Protein AF-0000000085934038 (afdb_homodimer)

Structure (mmCIF, N/CA/C/O backbone):
data_AF-0000000085934038-model_v1
#
loop_
_entity.id
_entity.type
_entity.pdbx_description
1 polymer 'mitogen-activated protein kinase kinase'
#
loop_
_atom_site.group_PDB
_atom_site.id
_atom_site.type_symbol
_atom_site.label_atom_id
_atom_site.label_alt_id
_atom_site.label_comp_id
_atom_site.label_asym_id
_atom_site.label_entity_id
_atom_site.label_seq_id
_atom_site.pdbx_PDB_ins_code
_atom_site.Cartn_x
_atom_site.Cartn_y
_atom_site.Cartn_z
_atom_site.occupancy
_atom_site.B_iso_or_equiv
_atom_site.auth_seq_id
_atom_site.auth_comp_id
_atom_site.auth_asym_id
_atom_site.auth_atom_id
_atom_site.pdbx_PDB_model_num
ATOM 1 N N . MET A 1 1 ? -55.875 55.656 26.062 1 22.88 1 MET A N 1
ATOM 2 C CA . MET A 1 1 ? -54.875 55.375 25.047 1 22.88 1 MET A CA 1
ATOM 3 C C . MET A 1 1 ? -54.469 53.906 25.078 1 22.88 1 MET A C 1
ATOM 5 O O . MET A 1 1 ? -53.969 53.406 26.078 1 22.88 1 MET A O 1
ATOM 9 N N . ALA A 1 2 ? -55.344 53.031 24.391 1 29.16 2 ALA A N 1
ATOM 10 C CA . ALA A 1 2 ? -55.594 51.594 24.422 1 29.16 2 ALA A CA 1
ATOM 11 C C . ALA A 1 2 ? -54.344 50.812 24.016 1 29.16 2 ALA A C 1
ATOM 13 O O . ALA A 1 2 ? -53.844 50.969 22.875 1 29.16 2 ALA A O 1
ATOM 14 N N . ASN A 1 3 ? -53.344 50.688 24.953 1 23.33 3 ASN A N 1
ATOM 15 C CA . ASN A 1 3 ? -51.969 50.188 24.828 1 23.33 3 ASN A CA 1
ATOM 16 C C . ASN A 1 3 ? -51.969 48.781 24.219 1 23.33 3 ASN A C 1
ATOM 18 O O . ASN A 1 3 ? -52.562 47.844 24.781 1 23.33 3 ASN A O 1
ATOM 22 N N . GLY A 1 4 ? -52.094 48.656 22.922 1 28.06 4 GLY A N 1
ATOM 23 C CA . GLY A 1 4 ? -52.281 47.531 22.031 1 28.06 4 GLY A CA 1
ATOM 24 C C . GLY A 1 4 ? -51.188 46.469 22.203 1 28.06 4 GLY A C 1
ATOM 25 O O . GLY A 1 4 ? -50.062 46.688 21.766 1 28.06 4 GLY A O 1
ATOM 26 N N . GLN A 1 5 ? -51.125 45.781 23.328 1 27.92 5 GLN A N 1
ATOM 27 C CA . GLN A 1 5 ? -50.125 44.812 23.688 1 27.92 5 GLN A CA 1
ATOM 28 C C . GLN A 1 5 ? -50.062 43.656 22.656 1 27.92 5 GLN A C 1
ATOM 30 O O . GLN A 1 5 ? -51.094 43 22.422 1 27.92 5 GLN A O 1
ATOM 35 N N . ILE A 1 6 ? -49.312 43.875 21.625 1 33.56 6 ILE A N 1
ATOM 36 C CA . ILE A 1 6 ? -49.25 42.906 20.531 1 33.56 6 ILE A CA 1
ATOM 37 C C . ILE A 1 6 ? -48.969 41.531 21.078 1 33.56 6 ILE A C 1
ATOM 39 O O . ILE A 1 6 ? -48.031 41.344 21.875 1 33.56 6 ILE A O 1
ATOM 43 N N . PRO A 1 7 ? -49.875 40.656 21.031 1 28.33 7 PRO A N 1
ATOM 44 C CA . PRO A 1 7 ? -49.781 39.312 21.625 1 28.33 7 PRO A CA 1
ATOM 45 C C . PRO A 1 7 ? -48.594 38.531 21.094 1 28.33 7 PRO A C 1
ATOM 47 O O . PRO A 1 7 ? -48.312 38.562 19.891 1 28.33 7 PRO A O 1
ATOM 50 N N . ARG A 1 8 ? -47.531 38.406 21.844 1 26.91 8 ARG A N 1
ATOM 51 C CA . ARG A 1 8 ? -46.312 37.688 21.484 1 26.91 8 ARG A CA 1
ATOM 52 C C . ARG A 1 8 ? -46.625 36.25 21.078 1 26.91 8 ARG A C 1
ATOM 54 O O . ARG A 1 8 ? -47.25 35.5 21.844 1 26.91 8 ARG A O 1
ATOM 61 N N . ARG A 1 9 ? -46.844 35.969 19.844 1 29.25 9 ARG A N 1
ATOM 62 C CA . ARG A 1 9 ? -47.156 34.625 19.359 1 29.25 9 ARG A CA 1
ATOM 63 C C . ARG A 1 9 ? -46.219 33.594 19.969 1 29.25 9 ARG A C 1
ATOM 65 O O . ARG A 1 9 ? -45 33.844 20.078 1 29.25 9 ARG A O 1
ATOM 72 N N . PRO A 1 10 ? -46.75 32.719 20.734 1 27.38 10 PRO A N 1
ATOM 73 C CA . PRO A 1 10 ? -45.938 31.703 21.406 1 27.38 10 PRO A CA 1
ATOM 74 C C . PRO A 1 10 ? -44.969 30.984 20.469 1 27.38 10 PRO A C 1
ATOM 76 O O . PRO A 1 10 ? -45.25 30.828 19.281 1 27.38 10 PRO A O 1
ATOM 79 N N . LEU A 1 11 ? -43.656 31.109 20.672 1 27.09 11 LEU A N 1
ATOM 80 C CA . LEU A 1 11 ? -42.625 30.5 19.828 1 27.09 11 LEU A CA 1
ATOM 81 C C . LEU A 1 11 ? -42.938 29.016 19.609 1 27.09 11 LEU A C 1
ATOM 83 O O . LEU A 1 11 ? -43.312 28.312 20.547 1 27.09 11 LEU A O 1
ATOM 87 N N . PRO A 1 12 ? -43.312 28.641 18.453 1 25.98 12 PRO A N 1
ATOM 88 C CA . PRO A 1 12 ? -43.625 27.234 18.266 1 25.98 12 PRO A CA 1
ATOM 89 C C . PRO A 1 12 ? -42.625 26.297 18.922 1 25.98 12 PRO A C 1
ATOM 91 O O . PRO A 1 12 ? -41.469 26.672 19.125 1 25.98 12 PRO A O 1
ATOM 94 N N . GLU A 1 13 ? -43.094 25.406 19.719 1 26.03 13 GLU A N 1
ATOM 95 C CA . GLU A 1 13 ? -42.375 24.328 20.422 1 26.03 13 GLU A CA 1
ATOM 96 C C . GLU A 1 13 ? -41.344 23.688 19.516 1 26.03 13 GLU A C 1
ATOM 98 O O . GLU A 1 13 ? -41.594 23.453 18.328 1 26.03 13 GLU A O 1
ATOM 103 N N . LEU A 1 14 ? -40.125 23.875 19.797 1 24.47 14 LEU A N 1
ATOM 104 C CA . LEU A 1 14 ? -38.969 23.359 19.047 1 24.47 14 LEU A CA 1
ATOM 105 C C . LEU A 1 14 ? -39.156 21.891 18.719 1 24.47 14 LEU A C 1
ATOM 107 O O . LEU A 1 14 ? -39.594 21.109 19.578 1 24.47 14 LEU A O 1
ATOM 111 N N . PRO A 1 15 ? -39.375 21.562 17.469 1 24.78 15 PRO A N 1
ATOM 112 C CA . PRO A 1 15 ? -39.625 20.141 17.203 1 24.78 15 PRO A CA 1
ATOM 113 C C . PRO A 1 15 ? -38.656 19.219 17.953 1 24.78 15 PRO A C 1
ATOM 115 O O . PRO A 1 15 ? -37.594 19.641 18.359 1 24.78 15 PRO A O 1
ATOM 118 N N . THR A 1 16 ? -39.125 18.094 18.422 1 24.53 16 THR A N 1
ATOM 119 C CA . THR A 1 16 ? -38.562 16.938 19.125 1 24.53 16 THR A CA 1
ATOM 120 C C . THR A 1 16 ? -37.188 16.562 18.547 1 24.53 16 THR A C 1
ATOM 122 O O . THR A 1 16 ? -36.969 16.719 17.344 1 24.53 16 THR A O 1
ATOM 125 N N . PRO A 1 17 ? -36.25 16.312 19.422 1 24.62 17 PRO A N 1
ATOM 126 C CA . PRO A 1 17 ? -34.875 15.969 19.141 1 24.62 17 PRO A CA 1
ATOM 127 C C . PRO A 1 17 ? -34.719 14.906 18.047 1 24.62 17 PRO A C 1
ATOM 129 O O . PRO A 1 17 ? -35.562 14 17.953 1 24.62 17 PRO A O 1
ATOM 132 N N . ILE A 1 18 ? -34.281 15.289 16.969 1 26.56 18 ILE A N 1
ATOM 133 C CA . ILE A 1 18 ? -34.125 14.344 15.867 1 26.56 18 ILE A CA 1
ATOM 134 C C . ILE A 1 18 ? -33.594 13.016 16.391 1 26.56 18 ILE A C 1
ATOM 136 O O . ILE A 1 18 ? -32.594 12.992 17.141 1 26.56 18 ILE A O 1
ATOM 140 N N . SER A 1 19 ? -34.25 11.961 16.484 1 24.14 19 SER A N 1
ATOM 141 C CA . SER A 1 19 ? -34 10.555 16.812 1 24.14 19 SER A CA 1
ATOM 142 C C . SER A 1 19 ? -32.625 10.117 16.328 1 24.14 19 SER A C 1
ATOM 144 O O . SER A 1 19 ? -32.125 10.625 15.32 1 24.14 19 SER A O 1
ATOM 146 N N . SER A 1 20 ? -31.812 9.562 17.172 1 24.95 20 SER A N 1
ATOM 147 C CA . SER A 1 20 ? -30.547 8.844 17.109 1 24.95 20 SER A CA 1
ATOM 148 C C . SER A 1 20 ? -30.422 8.078 15.789 1 24.95 20 SER A C 1
ATOM 150 O O . SER A 1 20 ? -31.156 7.109 15.555 1 24.95 20 SER A O 1
ATOM 152 N N . VAL A 1 21 ? -30.391 8.664 14.742 1 28.7 21 VAL A N 1
ATOM 153 C CA . VAL A 1 21 ? -30.234 7.836 13.547 1 28.7 21 VAL A CA 1
ATOM 154 C C . VAL A 1 21 ? -29.297 6.668 13.844 1 28.7 21 VAL A C 1
ATOM 156 O O . VAL A 1 21 ? -28.203 6.863 14.375 1 28.7 21 VAL A O 1
ATOM 159 N N . SER A 1 22 ? -29.688 5.43 14.023 1 28.19 22 SER A N 1
ATOM 160 C CA . SER A 1 22 ? -29.109 4.102 14.172 1 28.19 22 SER A CA 1
ATOM 161 C C . SER A 1 22 ? -27.812 3.977 13.383 1 28.19 22 SER A C 1
ATOM 163 O O . SER A 1 22 ? -27.703 4.461 12.258 1 28.19 22 SER A O 1
ATOM 165 N N . SER A 1 23 ? -26.656 4.043 13.984 1 32.69 23 SER A N 1
ATOM 166 C CA . SER A 1 23 ? -25.438 3.572 13.312 1 32.69 23 SER A CA 1
ATOM 167 C C . SER A 1 23 ? -25.781 2.627 12.164 1 32.69 23 SER A C 1
ATOM 169 O O . SER A 1 23 ? -26.594 1.712 12.328 1 32.69 23 SER A O 1
ATOM 171 N N . PRO A 1 24 ? -25.812 3.043 10.969 1 34.25 24 PRO A N 1
ATOM 172 C CA . PRO A 1 24 ? -26.312 2.023 10.055 1 34.25 24 PRO A CA 1
ATOM 173 C C . PRO A 1 24 ? -25.969 0.604 10.492 1 34.25 24 PRO A C 1
ATOM 175 O O . PRO A 1 24 ? -24.984 0.399 11.211 1 34.25 24 PRO A O 1
ATOM 178 N N . SER A 1 25 ? -26.797 -0.248 10.812 1 37.03 25 SER A N 1
ATOM 179 C CA . SER A 1 25 ? -26.688 -1.686 11.039 1 37.03 25 SER A CA 1
ATOM 180 C C . SER A 1 25 ? -25.516 -2.287 10.273 1 37.03 25 SER A C 1
ATOM 182 O O . SER A 1 25 ? -25.281 -1.925 9.125 1 37.03 25 SER A O 1
ATOM 184 N N . PRO A 1 26 ? -24.344 -2.68 10.953 1 45.28 26 PRO A N 1
ATOM 185 C CA . PRO A 1 26 ? -23.359 -3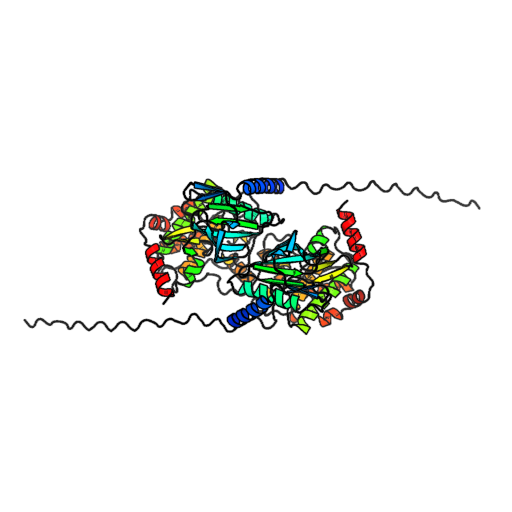.393 10.133 1 45.28 26 PRO A CA 1
ATOM 186 C C . PRO A 1 26 ? -23.984 -4.016 8.883 1 45.28 26 PRO A C 1
ATOM 188 O O . PRO A 1 26 ? -25.031 -4.656 8.969 1 45.28 26 PRO A O 1
ATOM 191 N N . SER A 1 27 ? -23.812 -3.348 7.801 1 52.72 27 SER A N 1
ATOM 192 C CA . SER A 1 27 ? -24.328 -3.979 6.59 1 52.72 27 SER A CA 1
ATOM 193 C C . SER A 1 27 ? -24.188 -5.496 6.656 1 52.72 27 SER A C 1
ATOM 195 O O . SER A 1 27 ? -23.391 -6.016 7.438 1 52.72 27 SER A O 1
ATOM 197 N N . SER A 1 28 ? -25.219 -6.184 6.246 1 59.44 28 SER A N 1
ATOM 198 C CA . SER A 1 28 ? -25.219 -7.637 6.125 1 59.44 28 SER A CA 1
ATOM 199 C C . SER A 1 28 ? -23.844 -8.164 5.746 1 59.44 28 SER A C 1
ATOM 201 O O . SER A 1 28 ? -23.391 -9.188 6.27 1 59.44 28 SER A O 1
ATOM 203 N N . ASN A 1 29 ? -23.031 -7.277 5.07 1 66.38 29 ASN A N 1
ATOM 204 C CA . ASN A 1 29 ? -21.703 -7.676 4.625 1 66.38 29 ASN A CA 1
ATOM 205 C C . ASN A 1 29 ? -20.672 -7.559 5.746 1 66.38 29 ASN A C 1
ATOM 207 O O . ASN A 1 29 ? -19.781 -8.398 5.863 1 66.38 29 ASN A O 1
ATOM 211 N N . ASP A 1 30 ? -20.953 -6.57 6.594 1 71.12 30 ASP A N 1
ATOM 212 C CA . ASP A 1 30 ? -20.031 -6.406 7.711 1 71.12 30 ASP A CA 1
ATOM 213 C C . ASP A 1 30 ? -20.25 -7.48 8.773 1 71.12 30 ASP A C 1
ATOM 215 O O . ASP A 1 30 ? -19.297 -7.98 9.367 1 71.12 30 ASP A O 1
ATOM 219 N N . GLU A 1 31 ? -21.484 -7.812 8.898 1 76.56 31 GLU A N 1
ATOM 220 C CA . GLU A 1 31 ? -21.797 -8.875 9.852 1 76.56 31 GLU A CA 1
ATOM 221 C C . GLU A 1 31 ? -21.25 -10.219 9.383 1 76.56 31 GLU A C 1
ATOM 223 O O . GLU A 1 31 ? -20.734 -11 10.188 1 76.56 31 GLU A O 1
ATOM 228 N N . ALA A 1 32 ? -21.391 -10.453 8.094 1 80.81 32 ALA A N 1
ATOM 229 C CA . ALA A 1 32 ? -20.844 -11.688 7.531 1 80.81 32 ALA A CA 1
ATOM 230 C C . ALA A 1 32 ? -19.328 -11.742 7.688 1 80.81 32 ALA A C 1
ATOM 232 O O . ALA A 1 32 ? -18.766 -12.797 8 1 80.81 32 ALA A O 1
ATOM 233 N N . LEU A 1 33 ? -18.75 -10.648 7.508 1 82.31 33 LEU A N 1
ATOM 234 C CA . LEU A 1 33 ? -17.297 -10.562 7.668 1 82.31 33 LEU A CA 1
ATOM 235 C C . LEU A 1 33 ? -16.906 -10.82 9.117 1 82.31 33 LEU A C 1
ATOM 237 O O . LEU A 1 33 ? -15.953 -11.562 9.383 1 82.31 33 LEU A O 1
ATOM 241 N N . ASP A 1 34 ? -17.703 -10.242 10.008 1 83.25 34 ASP A N 1
ATOM 242 C CA . ASP A 1 34 ? -17.406 -10.422 11.43 1 83.25 34 ASP A CA 1
ATOM 243 C C . ASP A 1 34 ? -17.531 -11.891 11.836 1 83.25 34 ASP A C 1
ATOM 245 O O . ASP A 1 34 ? -16.719 -12.406 12.586 1 83.25 34 ASP A O 1
ATOM 249 N N . ARG A 1 35 ? -18.562 -12.484 11.383 1 84.81 35 ARG A N 1
ATOM 250 C CA . ARG A 1 35 ? -18.766 -13.898 11.672 1 84.81 35 ARG A CA 1
ATOM 251 C C . ARG A 1 35 ? -17.625 -14.75 11.117 1 84.81 35 ARG A C 1
ATOM 253 O O . ARG A 1 35 ? -17.141 -15.664 11.797 1 84.81 35 ARG A O 1
ATOM 260 N N . ARG A 1 36 ? -17.234 -14.445 9.945 1 86 36 ARG A N 1
ATOM 261 C CA . ARG A 1 36 ? -16.156 -15.203 9.312 1 86 36 ARG A CA 1
ATOM 262 C C . ARG A 1 36 ? -14.836 -15.008 10.047 1 86 36 ARG A C 1
ATOM 264 O O . ARG A 1 36 ? -14.062 -15.953 10.211 1 86 36 ARG A O 1
ATOM 271 N N . VAL A 1 37 ? -14.648 -13.805 10.445 1 82.81 37 VAL A N 1
ATOM 272 C CA . VAL A 1 37 ? -13.438 -13.5 11.203 1 82.81 37 VAL A CA 1
ATOM 273 C C . VAL A 1 37 ? -13.43 -14.297 12.508 1 82.81 37 VAL A C 1
ATOM 275 O O . VAL A 1 37 ? -12.398 -14.852 12.898 1 82.81 37 VAL A O 1
ATOM 278 N N . ALA A 1 38 ? -14.57 -14.359 13.102 1 85.12 38 ALA A N 1
ATOM 279 C CA . ALA A 1 38 ? -14.688 -15.117 14.344 1 85.12 38 ALA A CA 1
ATOM 280 C C . ALA A 1 38 ? -14.414 -16.594 14.117 1 85.12 38 ALA A C 1
ATOM 282 O O . ALA A 1 38 ? -13.742 -17.25 14.922 1 85.12 38 ALA A O 1
ATOM 283 N N . GLU A 1 39 ? -14.867 -17.141 13.07 1 85.75 39 GLU A N 1
ATOM 284 C CA . GLU A 1 39 ? -14.633 -18.547 12.719 1 85.75 39 GLU A CA 1
ATOM 285 C C . GLU A 1 39 ? -13.148 -18.812 12.508 1 85.75 39 GLU A C 1
ATOM 287 O O . GLU A 1 39 ? -12.625 -19.828 12.984 1 85.75 39 GLU A O 1
ATOM 292 N N . ILE A 1 40 ? -12.562 -17.891 11.898 1 81.94 40 ILE A N 1
ATOM 293 C CA . ILE A 1 40 ? -11.141 -18.062 11.602 1 81.94 40 ILE A CA 1
ATOM 294 C C . ILE A 1 40 ? -10.328 -17.938 12.883 1 81.94 40 ILE A C 1
ATOM 296 O O . ILE A 1 40 ? -9.344 -18.656 13.078 1 81.94 40 ILE A O 1
ATOM 300 N N . LYS A 1 41 ? -10.781 -17.031 13.695 1 85.06 41 LYS A N 1
ATOM 301 C CA . LYS A 1 41 ? -10.094 -16.844 14.969 1 85.06 41 LYS A CA 1
ATOM 302 C C . LYS A 1 41 ? -10.133 -18.109 15.82 1 85.06 41 LYS A C 1
ATOM 304 O O . LYS A 1 41 ? -9.195 -18.391 16.578 1 85.06 41 LYS A O 1
ATOM 309 N N . SER A 1 42 ? -11.172 -18.859 15.633 1 87.69 42 SER A N 1
ATOM 310 C CA . SER A 1 42 ? -11.305 -20.094 16.391 1 87.69 42 SER A CA 1
ATOM 311 C C . SER A 1 42 ? -10.273 -21.125 15.953 1 87.69 42 SER A C 1
ATOM 313 O O . SER A 1 42 ? -9.984 -22.078 16.688 1 87.69 42 SER A O 1
ATOM 315 N N . GLN A 1 43 ? -9.711 -20.922 14.82 1 87.06 43 GLN A N 1
ATOM 316 C CA . GLN A 1 43 ? -8.719 -21.859 14.289 1 87.06 43 GLN A CA 1
ATOM 317 C C . GLN A 1 43 ? -7.301 -21.422 14.656 1 87.06 43 GLN A C 1
ATOM 319 O O . GLN A 1 43 ? -6.332 -22.109 14.32 1 87.06 43 GLN A O 1
ATOM 324 N N . SER A 1 44 ? -7.227 -20.344 15.359 1 92.31 44 SER A N 1
ATOM 325 C CA . SER A 1 44 ? -5.922 -19.812 15.742 1 92.31 44 SER A CA 1
ATOM 326 C C . SER A 1 44 ? -5.152 -20.812 16.594 1 92.31 44 SER A C 1
ATOM 328 O O . SER A 1 44 ? -5.711 -21.406 17.516 1 92.31 44 SER A O 1
ATOM 330 N N . GLY A 1 45 ? -3.93 -21.031 16.25 1 95.19 45 GLY A N 1
ATOM 331 C CA . GLY A 1 45 ? -3.059 -21.875 17.047 1 95.19 45 GLY A CA 1
ATOM 332 C C . GLY A 1 45 ? -3.084 -23.328 16.609 1 95.19 45 GLY A C 1
ATOM 333 O O . GLY A 1 45 ? -2.322 -24.156 17.125 1 95.19 45 GLY A O 1
ATOM 334 N N . ARG A 1 46 ? -4.008 -23.703 15.719 1 95.06 46 ARG A N 1
ATOM 335 C CA . ARG A 1 46 ? -4.07 -25.047 15.172 1 95.06 46 ARG A CA 1
ATOM 336 C C . ARG A 1 46 ? -3.139 -25.188 13.977 1 95.06 46 ARG A C 1
ATOM 338 O O . ARG A 1 46 ? -3.434 -24.703 12.883 1 95.06 46 ARG A O 1
ATOM 345 N N . ILE A 1 47 ? -2.055 -25.859 14.172 1 96.56 47 ILE A N 1
ATOM 346 C CA . ILE A 1 47 ? -1.058 -26.047 13.125 1 96.56 47 ILE A CA 1
ATOM 347 C C . ILE A 1 47 ? -1.046 -27.516 12.68 1 96.56 47 ILE A C 1
ATOM 349 O O . ILE A 1 47 ? -0.945 -28.422 13.508 1 96.56 47 ILE A O 1
ATOM 353 N N . VAL A 1 48 ? -1.191 -27.75 11.422 1 95 48 VAL A N 1
ATOM 354 C CA . VAL A 1 48 ? -1.233 -29.109 10.891 1 95 48 VAL A CA 1
ATOM 355 C C . VAL A 1 48 ? 0.015 -29.375 10.055 1 95 48 VAL A C 1
ATOM 357 O O . VAL A 1 48 ? 0.224 -28.734 9.016 1 95 48 VAL A O 1
ATOM 360 N N . ILE A 1 49 ? 0.827 -30.266 10.508 1 94.56 49 ILE A N 1
ATOM 361 C CA . ILE A 1 49 ? 2.033 -30.672 9.797 1 94.56 49 ILE A CA 1
ATOM 362 C C . ILE A 1 49 ? 2.035 -32.188 9.625 1 94.56 49 ILE A C 1
ATOM 364 O O . ILE A 1 49 ? 1.915 -32.938 10.602 1 94.56 49 ILE A O 1
ATOM 368 N N . MET A 1 50 ? 2.145 -32.656 8.406 1 91.25 50 MET A N 1
ATOM 369 C CA . MET A 1 50 ? 2.156 -34.062 8.094 1 91.25 50 MET A CA 1
ATOM 370 C C . MET A 1 50 ? 0.971 -34.781 8.742 1 91.25 50 MET A C 1
ATOM 372 O O . MET A 1 50 ? 1.146 -35.781 9.445 1 91.25 50 MET A O 1
ATOM 376 N N . ASN A 1 51 ? -0.165 -34.156 8.68 1 90.19 51 ASN A N 1
ATOM 377 C CA . ASN A 1 51 ? -1.448 -34.688 9.109 1 90.19 51 ASN A CA 1
ATOM 378 C C . ASN A 1 51 ? -1.525 -34.812 10.633 1 90.19 51 ASN A C 1
ATOM 380 O O . ASN A 1 51 ? -2.354 -35.562 11.164 1 90.19 51 ASN A O 1
ATOM 384 N N . VAL A 1 52 ? -0.601 -34.188 11.328 1 95.94 52 VAL A N 1
ATOM 385 C CA . VAL A 1 52 ? -0.653 -34.125 12.781 1 95.94 52 VAL A CA 1
ATOM 386 C C . VAL A 1 52 ? -1.048 -32.688 13.195 1 95.94 52 VAL A C 1
ATOM 388 O O . VAL A 1 52 ? -0.503 -31.719 12.68 1 95.94 52 VAL A O 1
ATOM 391 N N . VAL A 1 53 ? -1.946 -32.625 14.133 1 96.06 53 VAL A N 1
ATOM 392 C CA . VAL A 1 53 ? -2.438 -31.344 14.602 1 96.06 53 VAL A CA 1
ATOM 393 C C . VAL A 1 53 ? -1.692 -30.938 15.875 1 96.06 53 VAL A C 1
ATOM 395 O O . VAL A 1 53 ? -1.621 -31.719 16.828 1 96.06 53 VAL A O 1
ATOM 398 N N . TYR A 1 54 ? -1.13 -29.75 15.914 1 96.88 54 TYR A N 1
ATOM 399 C CA . TYR A 1 54 ? -0.457 -29.172 17.078 1 96.88 54 TYR A CA 1
ATOM 400 C C . TYR A 1 54 ? -1.198 -27.938 17.578 1 96.88 54 TYR A C 1
ATOM 402 O O . TYR A 1 54 ? -1.573 -27.062 16.797 1 96.88 54 TYR A O 1
ATOM 410 N N . GLN A 1 55 ? -1.467 -27.922 18.828 1 96.38 55 GLN A N 1
ATOM 411 C CA . GLN A 1 55 ? -1.929 -26.688 19.469 1 96.38 55 GLN A CA 1
ATOM 412 C C . GLN A 1 55 ? -0.754 -25.844 19.953 1 96.38 55 GLN A C 1
ATOM 414 O O . GLN A 1 55 ? 0.006 -26.281 20.828 1 96.38 55 GLN A O 1
ATOM 419 N N . ALA A 1 56 ? -0.608 -24.688 19.344 1 96.94 56 ALA A N 1
ATOM 420 C CA . ALA A 1 56 ? 0.587 -23.891 19.609 1 96.94 56 ALA A CA 1
ATOM 421 C C . ALA A 1 56 ? 0.243 -22.406 19.734 1 96.94 56 ALA A C 1
ATOM 423 O O . ALA A 1 56 ? -0.924 -22.031 19.625 1 96.94 56 ALA A O 1
ATOM 424 N N . SER A 1 57 ? 1.256 -21.656 20.172 1 95.12 57 SER A N 1
ATOM 425 C CA . SER A 1 57 ? 1.171 -20.203 20.203 1 95.12 57 SER A CA 1
ATOM 426 C C . SER A 1 57 ? 2.24 -19.562 19.328 1 95.12 57 SER A C 1
ATOM 428 O O . SER A 1 57 ? 3.129 -20.25 18.828 1 95.12 57 SER A O 1
ATOM 430 N N . LYS A 1 58 ? 2.092 -18.297 19.141 1 93.38 58 LYS A N 1
ATOM 431 C CA . LYS A 1 58 ? 3.045 -17.547 18.312 1 93.38 58 LYS A CA 1
ATOM 432 C C . LYS A 1 58 ? 4.465 -17.703 18.859 1 93.38 58 LYS A C 1
ATOM 434 O O . LYS A 1 58 ? 5.434 -17.656 18.094 1 93.38 58 LYS A O 1
ATOM 439 N N . ASP A 1 59 ? 4.566 -17.953 20.125 1 93.81 59 ASP A N 1
ATOM 440 C CA . ASP A 1 59 ? 5.871 -18.094 20.766 1 93.81 59 ASP A CA 1
ATOM 441 C C . ASP A 1 59 ? 6.598 -19.344 20.266 1 93.81 59 ASP A C 1
ATOM 443 O O . ASP A 1 59 ? 7.809 -19.469 20.453 1 93.81 59 ASP A O 1
ATOM 447 N N . ASN A 1 60 ? 5.883 -20.266 19.703 1 96.81 60 ASN A N 1
ATOM 448 C CA . ASN A 1 60 ? 6.477 -21.484 19.156 1 96.81 60 ASN A CA 1
ATOM 449 C C . ASN A 1 60 ? 7.152 -21.219 17.812 1 96.81 60 ASN A C 1
ATOM 451 O O . ASN A 1 60 ? 7.805 -22.109 17.266 1 96.81 60 ASN A O 1
ATOM 455 N N . LEU A 1 61 ? 7 -20.016 17.281 1 96.12 61 LEU A N 1
ATOM 456 C CA . LEU A 1 61 ? 7.684 -19.625 16.062 1 96.12 61 LEU A CA 1
ATOM 457 C C . LEU A 1 61 ? 8.984 -18.891 16.375 1 96.12 61 LEU A C 1
ATOM 459 O O . LEU A 1 61 ? 8.969 -17.859 17.062 1 96.12 61 LEU A O 1
ATOM 463 N N . LYS A 1 62 ? 10.055 -19.438 15.961 1 96.31 62 LYS A N 1
ATOM 464 C CA . LYS A 1 62 ? 11.344 -18.766 16.094 1 96.31 62 LYS A CA 1
ATOM 465 C C . LYS A 1 62 ? 11.781 -18.141 14.766 1 96.31 62 LYS A C 1
ATOM 467 O O . LYS A 1 62 ? 12.148 -18.859 13.828 1 96.31 62 LYS A O 1
ATOM 472 N N . ARG A 1 63 ? 11.75 -16.859 14.703 1 93.06 63 ARG A N 1
ATOM 473 C CA . ARG A 1 63 ? 12.062 -16.125 13.484 1 93.06 63 ARG A CA 1
ATOM 474 C C . ARG A 1 63 ? 13.523 -16.297 13.094 1 93.06 63 ARG A C 1
ATOM 476 O O . ARG A 1 63 ? 14.414 -16.156 13.93 1 93.06 63 ARG A O 1
ATOM 483 N N . ILE A 1 64 ? 13.789 -16.672 11.93 1 93.88 64 ILE A N 1
ATOM 484 C CA . ILE A 1 64 ? 15.141 -16.906 11.422 1 93.88 64 ILE A CA 1
ATOM 485 C C . ILE A 1 64 ? 15.586 -15.734 10.555 1 93.88 64 ILE A C 1
ATOM 487 O O . ILE A 1 64 ? 16.734 -15.305 10.633 1 93.88 64 ILE A O 1
ATOM 491 N N . GLY A 1 65 ? 14.664 -15.227 9.664 1 90.88 65 GLY A N 1
ATOM 492 C CA . GLY A 1 65 ? 14.992 -14.133 8.766 1 90.88 65 GLY A CA 1
ATOM 493 C C . GLY A 1 65 ? 13.82 -13.688 7.91 1 90.88 65 GLY A C 1
ATOM 494 O O . GLY A 1 65 ? 12.789 -14.352 7.871 1 90.88 65 GLY A O 1
ATOM 495 N N . GLU A 1 66 ? 14.07 -12.602 7.168 1 90.5 66 GLU A N 1
ATOM 496 C CA . GLU A 1 66 ? 13.047 -12.047 6.289 1 90.5 66 GLU A CA 1
ATOM 497 C C . GLU A 1 66 ? 13.086 -12.695 4.91 1 90.5 66 GLU A C 1
ATOM 499 O O . GLU A 1 66 ? 14.164 -12.914 4.355 1 90.5 66 GLU A O 1
ATOM 504 N N . LEU A 1 67 ? 11.945 -13.102 4.406 1 90.62 67 LEU A N 1
ATOM 505 C CA . LEU A 1 67 ? 11.836 -13.656 3.062 1 90.62 67 LEU A CA 1
ATOM 506 C C . LEU A 1 67 ? 11.375 -12.586 2.07 1 90.62 67 LEU A C 1
ATOM 508 O O . LEU A 1 67 ? 11.766 -12.617 0.901 1 90.62 67 LEU A O 1
ATOM 512 N N . GLY A 1 68 ? 10.5 -11.766 2.5 1 86 68 GLY A N 1
ATOM 513 C CA . GLY A 1 68 ? 9.969 -10.719 1.646 1 86 68 GLY A CA 1
ATOM 514 C C . GLY A 1 68 ? 9.055 -9.75 2.385 1 86 68 GLY A C 1
ATOM 515 O O . GLY A 1 68 ? 8.695 -9.992 3.537 1 86 68 GLY A O 1
ATOM 516 N N . SER A 1 69 ? 8.844 -8.586 1.682 1 81 69 SER A N 1
ATOM 517 C CA . SER A 1 69 ? 7.961 -7.574 2.254 1 81 69 SER A CA 1
ATOM 518 C C . SER A 1 69 ? 7.16 -6.859 1.169 1 81 69 SER A C 1
ATOM 520 O O . SER A 1 69 ? 7.609 -6.762 0.025 1 81 69 SER A O 1
ATOM 522 N N . GLY A 1 70 ? 5.895 -6.512 1.539 1 69.94 70 GLY A N 1
ATOM 523 C CA . GLY A 1 70 ? 5.035 -5.738 0.655 1 69.94 70 GLY A CA 1
ATOM 524 C C . GLY A 1 70 ? 4.043 -4.867 1.4 1 69.94 70 GLY A C 1
ATOM 525 O O . GLY A 1 70 ? 4.176 -4.656 2.607 1 69.94 70 GLY A O 1
ATOM 526 N N . THR A 1 71 ? 3.104 -4.316 0.65 1 63.84 71 THR A N 1
ATOM 527 C CA . THR A 1 71 ? 2.123 -3.379 1.186 1 63.84 71 THR A CA 1
ATOM 528 C C . THR A 1 71 ? 1.255 -4.051 2.246 1 63.84 71 THR A C 1
ATOM 530 O O . THR A 1 71 ? 0.76 -3.389 3.16 1 63.84 71 THR A O 1
ATOM 533 N N . CYS A 1 72 ? 1.189 -5.328 2.119 1 66.06 72 CYS A N 1
ATOM 534 C CA . CYS A 1 72 ? 0.231 -5.988 2.996 1 66.06 72 CYS A CA 1
ATOM 535 C C . CYS A 1 72 ? 0.926 -6.574 4.223 1 66.06 72 CYS A C 1
ATOM 537 O O . CYS A 1 72 ? 0.266 -6.988 5.176 1 66.06 72 CYS A O 1
ATOM 539 N N . GLY A 1 73 ? 2.279 -6.621 4.141 1 76.94 73 GLY A N 1
ATOM 540 C CA . GLY A 1 73 ? 2.936 -7.18 5.312 1 76.94 73 GLY A CA 1
ATOM 541 C C . GLY A 1 73 ? 4.309 -7.746 5.012 1 76.94 73 GLY A C 1
ATOM 542 O O . GLY A 1 73 ? 4.957 -7.34 4.047 1 76.94 73 GLY A O 1
ATOM 543 N N . VAL A 1 74 ? 4.746 -8.555 5.988 1 87.38 74 VAL A N 1
ATOM 544 C CA . VAL A 1 74 ? 6.09 -9.125 5.906 1 87.38 74 VAL A CA 1
ATOM 545 C C . VAL A 1 74 ? 6.012 -10.648 5.914 1 87.38 74 VAL A C 1
ATOM 547 O O . VAL A 1 74 ? 5.188 -11.227 6.625 1 87.38 74 VAL A O 1
ATOM 550 N N . VAL A 1 75 ? 6.824 -11.242 5.125 1 93.44 75 VAL A N 1
ATOM 551 C CA . VAL A 1 75 ? 6.988 -12.688 5.156 1 93.44 75 VAL A CA 1
ATOM 552 C C . VAL A 1 75 ? 8.367 -13.039 5.707 1 93.44 75 VAL A C 1
ATOM 554 O O . VAL A 1 75 ? 9.383 -12.5 5.254 1 93.44 75 VAL A O 1
ATOM 557 N N . TYR A 1 76 ? 8.359 -13.961 6.707 1 94.12 76 TYR A N 1
ATOM 558 C CA . TYR A 1 76 ? 9.633 -14.328 7.305 1 94.12 76 TYR A CA 1
ATOM 559 C C . TYR A 1 76 ? 9.758 -15.836 7.441 1 94.12 76 TYR A C 1
ATOM 561 O O . TYR A 1 76 ? 8.758 -16.547 7.477 1 94.12 76 TYR A O 1
ATOM 569 N N . LYS A 1 77 ? 11.023 -16.219 7.398 1 96.56 77 LYS A N 1
ATOM 570 C CA . LYS A 1 77 ? 11.375 -17.609 7.676 1 96.56 77 LYS A CA 1
ATOM 571 C C . LYS A 1 77 ? 11.383 -17.875 9.18 1 96.56 77 LYS A C 1
ATOM 573 O O . LYS A 1 77 ? 11.883 -17.062 9.961 1 96.56 77 LYS A O 1
ATOM 578 N N . ALA A 1 78 ? 10.742 -19.031 9.578 1 97.56 78 ALA A N 1
ATOM 579 C CA . ALA A 1 78 ? 10.695 -19.375 11 1 97.56 78 ALA A CA 1
ATOM 580 C C . ALA A 1 78 ? 10.812 -20.875 11.203 1 97.56 78 ALA A C 1
ATOM 582 O O . ALA A 1 78 ? 10.508 -21.656 10.297 1 97.56 78 ALA A O 1
ATOM 583 N N . ARG A 1 79 ? 11.305 -21.172 12.359 1 98.19 79 ARG A N 1
ATOM 584 C CA . ARG A 1 79 ? 11.297 -22.562 12.805 1 98.19 79 ARG A CA 1
ATOM 585 C C . ARG A 1 79 ? 10.164 -22.812 13.797 1 98.19 79 ARG A C 1
ATOM 587 O O . ARG A 1 79 ? 10.008 -22.078 14.773 1 98.19 79 ARG A O 1
ATOM 594 N N . PHE A 1 80 ? 9.305 -23.781 13.43 1 98 80 PHE A N 1
ATOM 595 C CA . PHE A 1 80 ? 8.305 -24.25 14.383 1 98 80 PHE A CA 1
ATOM 596 C C . PHE A 1 80 ? 8.93 -25.188 15.414 1 98 80 PHE A C 1
ATOM 598 O O . PHE A 1 80 ? 9.297 -26.312 15.086 1 98 80 PHE A O 1
ATOM 605 N N . ASP A 1 81 ? 8.953 -24.719 16.641 1 96.56 81 ASP A N 1
ATOM 606 C CA . ASP A 1 81 ? 9.812 -25.344 17.641 1 96.56 81 ASP A CA 1
ATOM 607 C C . ASP A 1 81 ? 9.312 -26.75 18 1 96.56 81 ASP A C 1
ATOM 609 O O . ASP A 1 81 ? 10.109 -27.609 18.359 1 96.56 81 ASP A O 1
ATOM 613 N N . LEU A 1 82 ? 8.039 -27 17.953 1 96.19 82 LEU A N 1
ATOM 614 C CA . LEU A 1 82 ? 7.473 -28.281 18.359 1 96.19 82 LEU A CA 1
ATOM 615 C C . LEU A 1 82 ? 7.906 -29.391 17.406 1 96.19 82 LEU A C 1
ATOM 617 O O . LEU A 1 82 ? 8.031 -30.547 17.812 1 96.19 82 LEU A O 1
ATOM 621 N N . THR A 1 83 ? 8.125 -29.078 16.156 1 96.81 83 THR A N 1
ATOM 622 C CA . THR A 1 83 ? 8.461 -30.109 15.188 1 96.81 83 THR A CA 1
ATOM 623 C C . THR A 1 83 ? 9.82 -29.828 14.547 1 96.81 83 THR A C 1
ATOM 625 O O . THR A 1 83 ? 10.406 -30.703 13.922 1 96.81 83 THR A O 1
ATOM 628 N N . GLY A 1 84 ? 10.312 -28.672 14.68 1 97 84 GLY A N 1
ATOM 629 C CA . GLY A 1 84 ? 11.547 -28.281 14.008 1 97 84 GLY A CA 1
ATOM 630 C C . GLY A 1 84 ? 11.336 -27.891 12.555 1 97 84 GLY A C 1
ATOM 631 O O . GLY A 1 84 ? 12.289 -27.531 11.859 1 97 84 GLY A O 1
ATOM 632 N N . THR A 1 85 ? 10.156 -27.906 12.102 1 97.19 85 THR A N 1
ATOM 633 C CA . THR A 1 85 ? 9.82 -27.594 10.711 1 97.19 85 THR A CA 1
ATOM 634 C C . THR A 1 85 ? 10.148 -26.141 10.391 1 97.19 85 THR A C 1
ATOM 636 O O . THR A 1 85 ? 9.805 -25.234 11.156 1 97.19 85 THR A O 1
ATOM 639 N N . ILE A 1 86 ? 10.898 -25.953 9.273 1 97.81 86 ILE A N 1
ATOM 640 C CA . ILE A 1 86 ? 11.141 -24.594 8.773 1 97.81 86 ILE A CA 1
ATOM 641 C C . ILE A 1 86 ? 9.992 -24.172 7.863 1 97.81 86 ILE A C 1
ATOM 643 O O . ILE A 1 86 ? 9.594 -24.906 6.961 1 97.81 86 ILE A O 1
ATOM 647 N N . MET A 1 87 ? 9.43 -22.984 8.172 1 97.94 87 MET A N 1
ATOM 648 C CA . MET A 1 87 ? 8.25 -22.547 7.426 1 97.94 87 MET A CA 1
ATOM 649 C C . MET A 1 87 ? 8.336 -21.062 7.082 1 97.94 87 MET A C 1
ATOM 651 O O . MET A 1 87 ? 9.219 -20.359 7.574 1 97.94 87 MET A O 1
ATOM 655 N N . ALA A 1 88 ? 7.57 -20.672 6.078 1 97.62 88 ALA A N 1
ATOM 656 C CA . ALA A 1 88 ? 7.344 -19.266 5.77 1 97.62 88 ALA A CA 1
ATOM 657 C C . ALA A 1 88 ? 6.129 -18.734 6.527 1 97.62 88 ALA A C 1
ATOM 659 O O . ALA A 1 88 ? 5.082 -19.375 6.57 1 97.62 88 ALA A O 1
ATOM 660 N N . VAL A 1 89 ? 6.289 -17.547 7.121 1 96.81 89 VAL A N 1
ATOM 661 C CA . VAL A 1 89 ? 5.203 -16.969 7.906 1 96.81 89 VAL A CA 1
ATOM 662 C C . VAL A 1 89 ? 4.879 -15.57 7.371 1 96.81 89 VAL A C 1
ATOM 664 O O . VAL A 1 89 ? 5.738 -14.688 7.355 1 96.81 89 VAL A O 1
ATOM 667 N N . LYS A 1 90 ? 3.682 -15.406 6.867 1 93.38 90 LYS A N 1
ATOM 668 C CA . LYS A 1 90 ? 3.197 -14.094 6.445 1 93.38 90 LYS A CA 1
ATOM 669 C C . LYS A 1 90 ? 2.531 -13.359 7.602 1 93.38 90 LYS A C 1
ATOM 671 O O . LYS A 1 90 ? 1.53 -13.82 8.148 1 93.38 90 LYS A O 1
ATOM 676 N N . GLN A 1 91 ? 3.098 -12.266 7.965 1 91 91 GLN A N 1
ATOM 677 C CA . GLN A 1 91 ? 2.572 -11.43 9.031 1 91 91 GLN A CA 1
ATOM 678 C C . GLN A 1 91 ? 1.792 -10.242 8.469 1 91 91 GLN A C 1
ATOM 680 O O . GLN A 1 91 ? 2.311 -9.492 7.645 1 91 91 GLN A O 1
ATOM 685 N N . MET A 1 92 ? 0.52 -10.148 8.883 1 86.75 92 MET A N 1
ATOM 686 C CA . MET A 1 92 ? -0.345 -9.047 8.469 1 86.75 92 MET A CA 1
ATOM 687 C C . MET A 1 92 ? -0.984 -8.375 9.68 1 86.75 92 MET A C 1
ATOM 689 O O . MET A 1 92 ? -1.156 -9.008 10.727 1 86.75 92 MET A O 1
ATOM 693 N N . ALA A 1 93 ? -1.294 -7.121 9.477 1 80.69 93 ALA A N 1
ATOM 694 C CA . ALA A 1 93 ? -1.983 -6.402 10.547 1 80.69 93 ALA A CA 1
ATOM 695 C C . ALA A 1 93 ? -3.488 -6.652 10.492 1 80.69 93 ALA A C 1
ATOM 697 O O . ALA A 1 93 ? -4.074 -6.719 9.406 1 80.69 93 ALA A O 1
ATOM 698 N N . MET A 1 94 ? -4.055 -6.938 11.633 1 82.19 94 MET A N 1
ATOM 699 C CA . MET A 1 94 ? -5.508 -6.953 11.797 1 82.19 94 MET A CA 1
ATOM 700 C C . MET A 1 94 ? -6.016 -5.598 12.273 1 82.19 94 MET A C 1
ATOM 702 O O . MET A 1 94 ? -5.676 -5.156 13.375 1 82.19 94 MET A O 1
ATOM 706 N N . THR A 1 95 ? -6.703 -4.949 11.344 1 80.19 95 THR A N 1
ATOM 707 C CA . THR A 1 95 ? -7.168 -3.605 11.68 1 80.19 95 THR A CA 1
ATOM 708 C C . THR A 1 95 ? -8.695 -3.557 11.727 1 80.19 95 THR A C 1
ATOM 710 O O . THR A 1 95 ? -9.359 -4.551 11.43 1 80.19 95 THR A O 1
ATOM 713 N N . SER A 1 96 ? -9.195 -2.41 12.148 1 77.88 96 SER A N 1
ATOM 714 C CA . SER A 1 96 ? -10.648 -2.236 12.203 1 77.88 96 SER A CA 1
ATOM 715 C C . SER A 1 96 ? -11.219 -1.904 10.828 1 77.88 96 SER A C 1
ATOM 717 O O . SER A 1 96 ? -12.43 -1.965 10.625 1 77.88 96 SER A O 1
ATOM 719 N N . VAL A 1 97 ? -10.312 -1.626 9.914 1 75.25 97 VAL A N 1
ATOM 720 C CA . VAL A 1 97 ? -10.75 -1.287 8.562 1 75.25 97 VAL A CA 1
ATOM 721 C C . VAL A 1 97 ? -11.312 -2.527 7.875 1 75.25 97 VAL A C 1
ATOM 723 O O . VAL A 1 97 ? -10.625 -3.547 7.754 1 75.25 97 VAL A O 1
ATOM 726 N N . ALA A 1 98 ? -12.5 -2.42 7.41 1 76.38 98 ALA A N 1
ATOM 727 C CA . ALA A 1 98 ? -13.219 -3.561 6.848 1 76.38 98 ALA A CA 1
ATOM 728 C C . ALA A 1 98 ? -12.469 -4.152 5.66 1 76.38 98 ALA A C 1
ATOM 730 O O . ALA A 1 98 ? -12.367 -5.375 5.531 1 76.38 98 ALA A O 1
ATOM 731 N N . GLU A 1 99 ? -11.922 -3.273 4.832 1 75.69 99 GLU A N 1
ATOM 732 C CA . GLU A 1 99 ? -11.227 -3.74 3.639 1 75.69 99 GLU A CA 1
ATOM 733 C C . GLU A 1 99 ? -10 -4.574 4.008 1 75.69 99 GLU A C 1
ATOM 735 O O . GLU A 1 99 ? -9.711 -5.586 3.361 1 75.69 99 GLU A O 1
ATOM 740 N N . GLU A 1 100 ? -9.328 -4.168 4.941 1 77.19 100 GLU A N 1
ATOM 741 C CA . GLU A 1 100 ? -8.148 -4.898 5.387 1 77.19 100 GLU A CA 1
ATOM 742 C C . GLU A 1 100 ? -8.531 -6.234 6.023 1 77.19 100 GLU A C 1
ATOM 744 O O . GLU A 1 100 ? -7.852 -7.242 5.816 1 77.19 100 GLU A O 1
ATOM 749 N N . ARG A 1 101 ? -9.555 -6.195 6.773 1 81.38 101 ARG A N 1
ATOM 750 C CA . ARG A 1 101 ? -10.039 -7.43 7.387 1 81.38 101 ARG A CA 1
ATOM 751 C C . ARG A 1 101 ? -10.461 -8.438 6.328 1 81.38 101 ARG A C 1
ATOM 753 O O . ARG A 1 101 ? -10.195 -9.633 6.453 1 81.38 101 ARG A O 1
ATOM 760 N N . ARG A 1 102 ? -11.078 -7.906 5.375 1 83.31 102 ARG A N 1
ATOM 761 C CA . ARG A 1 102 ? -11.5 -8.766 4.27 1 83.31 102 ARG A CA 1
ATOM 762 C C . ARG A 1 102 ? -10.305 -9.398 3.582 1 83.31 102 ARG A C 1
ATOM 764 O O . ARG A 1 102 ? -10.359 -10.562 3.174 1 83.31 102 ARG A O 1
ATOM 771 N N . ARG A 1 103 ? -9.297 -8.664 3.42 1 82.75 103 ARG A N 1
ATOM 772 C CA . ARG A 1 103 ? -8.078 -9.172 2.797 1 82.75 103 ARG A CA 1
ATOM 773 C C . ARG A 1 103 ? -7.508 -10.344 3.588 1 82.75 103 ARG A C 1
ATOM 775 O O . ARG A 1 103 ? -7.148 -11.367 3.01 1 82.75 103 ARG A O 1
ATOM 782 N N . VAL A 1 104 ? -7.457 -10.102 4.84 1 83 104 VAL A N 1
ATOM 783 C CA . VAL A 1 104 ? -6.914 -11.133 5.719 1 83 104 VAL A CA 1
ATOM 784 C C . VAL A 1 104 ? -7.773 -12.391 5.625 1 83 104 VAL A C 1
ATOM 786 O O . VAL A 1 104 ? -7.25 -13.5 5.473 1 83 104 VAL A O 1
ATOM 789 N N . VAL A 1 105 ? -9.039 -12.203 5.703 1 84.69 105 VAL A N 1
ATOM 790 C CA . VAL A 1 105 ? -9.984 -13.312 5.676 1 84.69 105 VAL A CA 1
ATOM 791 C C . VAL A 1 105 ? -9.875 -14.055 4.344 1 84.69 105 VAL A C 1
ATOM 793 O O . VAL A 1 105 ? -9.844 -15.281 4.309 1 84.69 105 VAL A O 1
ATOM 796 N N . MET A 1 106 ? -9.812 -13.297 3.312 1 84.88 106 MET A N 1
ATOM 797 C CA . MET A 1 106 ? -9.711 -13.891 1.983 1 84.88 106 MET A CA 1
ATOM 798 C C . MET A 1 106 ? -8.438 -14.727 1.855 1 84.88 106 MET A C 1
ATOM 800 O O . MET A 1 106 ? -8.477 -15.859 1.389 1 84.88 106 MET A O 1
ATOM 804 N N . ASP A 1 107 ? -7.398 -14.18 2.242 1 87.12 107 ASP A N 1
ATOM 805 C CA . ASP A 1 107 ? -6.125 -14.891 2.193 1 87.12 107 ASP A CA 1
ATOM 806 C C . ASP A 1 107 ? -6.199 -16.203 2.963 1 87.12 107 ASP A C 1
ATOM 808 O O . ASP A 1 107 ? -5.844 -17.266 2.432 1 87.12 107 ASP A O 1
ATOM 812 N N . LEU A 1 108 ? -6.73 -16.109 4.094 1 85.94 108 LEU A N 1
ATOM 813 C CA . LEU A 1 108 ? -6.82 -17.281 4.969 1 85.94 108 LEU A CA 1
ATOM 814 C C . LEU A 1 108 ? -7.785 -18.312 4.402 1 85.94 108 LEU A C 1
ATOM 816 O O . LEU A 1 108 ? -7.48 -19.5 4.383 1 85.94 108 LEU A O 1
ATOM 820 N N . ASP A 1 109 ? -8.891 -17.859 3.951 1 85.81 109 ASP A N 1
ATOM 821 C CA . ASP A 1 109 ? -9.906 -18.75 3.42 1 85.81 109 ASP A CA 1
ATOM 822 C C . ASP A 1 109 ? -9.359 -19.578 2.25 1 85.81 109 ASP A C 1
ATOM 824 O O . ASP A 1 109 ? -9.594 -20.781 2.168 1 85.81 109 ASP A O 1
ATOM 828 N N . VAL A 1 110 ? -8.664 -18.922 1.44 1 87.12 110 VAL A N 1
ATOM 829 C CA . VAL A 1 110 ? -8.188 -19.594 0.237 1 87.12 110 VAL A CA 1
ATOM 830 C C . VAL A 1 110 ? -7.109 -20.609 0.605 1 87.12 110 VAL A C 1
ATOM 832 O O . VAL A 1 110 ? -7.191 -21.781 0.226 1 87.12 110 VAL A O 1
ATOM 835 N N . VAL A 1 111 ? -6.141 -20.172 1.375 1 85.69 111 VAL A N 1
ATOM 836 C CA . VAL A 1 111 ? -4.98 -21.031 1.614 1 85.69 111 VAL A CA 1
ATOM 837 C C . VAL A 1 111 ? -5.371 -22.188 2.523 1 85.69 111 VAL A C 1
ATOM 839 O O . VAL A 1 111 ? -4.809 -23.281 2.42 1 85.69 111 VAL A O 1
ATOM 842 N N . LEU A 1 112 ? -6.309 -21.969 3.352 1 84 112 LEU A N 1
ATOM 843 C CA . LEU A 1 112 ? -6.738 -23.031 4.242 1 84 112 LEU A CA 1
ATOM 844 C C . LEU A 1 112 ? -7.57 -24.062 3.488 1 84 112 LEU A C 1
ATOM 846 O O . LEU A 1 112 ? -7.582 -25.25 3.852 1 84 112 LEU A O 1
ATOM 850 N N . ARG A 1 113 ? -8.227 -23.672 2.434 1 86.31 113 ARG A N 1
ATOM 851 C CA . ARG A 1 113 ? -9.133 -24.562 1.711 1 86.31 113 ARG A CA 1
ATOM 852 C C . ARG A 1 113 ? -8.43 -25.219 0.522 1 86.31 113 ARG A C 1
ATOM 854 O O . ARG A 1 113 ? -8.953 -26.156 -0.072 1 86.31 113 ARG A O 1
ATOM 861 N N . SER A 1 114 ? -7.305 -24.719 0.171 1 90.06 114 SER A N 1
ATOM 862 C CA . SER A 1 114 ? -6.633 -25.203 -1.031 1 90.06 114 SER A CA 1
ATOM 863 C C . SER A 1 114 ? -5.574 -26.25 -0.691 1 90.06 114 SER A C 1
ATOM 865 O O . SER A 1 114 ? -4.539 -26.328 -1.359 1 90.06 114 SER A O 1
ATOM 867 N N . HIS A 1 115 ? -5.766 -27.047 0.3 1 84.62 115 HIS A N 1
ATOM 868 C CA . HIS A 1 115 ? -4.793 -28.016 0.773 1 84.62 115 HIS A CA 1
ATOM 869 C C . HIS A 1 115 ? -4.602 -29.141 -0.239 1 84.62 115 HIS A C 1
ATOM 871 O O . HIS A 1 115 ? -3.568 -29.812 -0.239 1 84.62 115 HIS A O 1
ATOM 877 N N . ASP A 1 116 ? -5.504 -29.312 -1.143 1 88.81 116 ASP A N 1
ATOM 878 C CA . ASP A 1 116 ? -5.453 -30.438 -2.068 1 88.81 116 ASP A CA 1
ATOM 879 C C . ASP A 1 116 ? -4.918 -30.016 -3.432 1 88.81 116 ASP A C 1
ATOM 881 O O . ASP A 1 116 ? -4.812 -30.828 -4.348 1 88.81 116 ASP A O 1
ATOM 885 N N . CYS A 1 117 ? -4.598 -28.828 -3.596 1 93.31 117 CYS A N 1
ATOM 886 C CA . CYS A 1 117 ? -4.059 -28.359 -4.871 1 93.31 117 CYS A CA 1
ATOM 887 C C . CYS A 1 117 ? -2.537 -28.281 -4.82 1 93.31 117 CYS A C 1
ATOM 889 O O . CYS A 1 117 ? -1.983 -27.469 -4.074 1 93.31 117 CYS A O 1
ATOM 891 N N . PRO A 1 118 ? -1.87 -29.062 -5.617 1 95.19 118 PRO A N 1
ATOM 892 C CA . PRO A 1 118 ? -0.406 -29.062 -5.578 1 95.19 118 PRO A CA 1
ATOM 893 C C . PRO A 1 118 ? 0.204 -27.797 -6.172 1 95.19 118 PRO A C 1
ATOM 895 O O . PRO A 1 118 ? 1.418 -27.594 -6.09 1 95.19 118 PRO A O 1
ATOM 898 N N . HIS A 1 119 ? -0.583 -26.922 -6.766 1 96.94 119 HIS A N 1
ATOM 899 C CA . HIS A 1 119 ? -0.085 -25.734 -7.453 1 96.94 119 HIS A CA 1
ATOM 900 C C . HIS A 1 119 ? -0.343 -24.469 -6.633 1 96.94 119 HIS A C 1
ATOM 902 O O . HIS A 1 119 ? -0.123 -23.359 -7.109 1 96.94 119 HIS A O 1
ATOM 908 N N . ILE A 1 120 ? -0.851 -24.625 -5.414 1 96.75 120 ILE A N 1
ATOM 909 C CA . ILE A 1 120 ? -1.043 -23.547 -4.445 1 96.75 120 ILE A CA 1
ATOM 910 C C . ILE A 1 120 ? -0.246 -23.844 -3.178 1 96.75 120 ILE A C 1
ATOM 912 O O . ILE A 1 120 ? -0.184 -25 -2.73 1 96.75 120 ILE A O 1
ATOM 916 N N . VAL A 1 121 ? 0.382 -22.875 -2.646 1 96.56 121 VAL A N 1
ATOM 917 C CA . VAL A 1 121 ? 1.242 -23.031 -1.479 1 96.56 121 VAL A CA 1
ATOM 918 C C . VAL A 1 121 ? 0.452 -23.672 -0.337 1 96.56 121 VAL A C 1
ATOM 920 O O . VAL A 1 121 ? -0.704 -23.312 -0.1 1 96.56 121 VAL A O 1
ATOM 923 N N . ARG A 1 122 ? 1.076 -24.531 0.326 1 94.94 122 ARG A N 1
ATOM 924 C CA . ARG A 1 122 ? 0.427 -25.25 1.42 1 94.94 122 ARG A CA 1
ATOM 925 C C . ARG A 1 122 ? 0.404 -24.406 2.689 1 94.94 122 ARG A C 1
ATOM 927 O O . ARG A 1 122 ? 1.41 -23.797 3.055 1 94.94 122 ARG A O 1
ATOM 934 N N . CYS A 1 123 ? -0.743 -24.391 3.303 1 94.69 123 CYS A N 1
ATOM 935 C CA . CYS A 1 123 ? -0.913 -23.703 4.578 1 94.69 123 CYS A CA 1
ATOM 936 C C . CYS A 1 123 ? -0.912 -24.688 5.738 1 94.69 123 CYS A C 1
ATOM 938 O O . CYS A 1 123 ? -1.615 -25.703 5.695 1 94.69 123 CYS A O 1
ATOM 940 N N . TYR A 1 124 ? -0.108 -24.391 6.766 1 96 124 TYR A N 1
ATOM 941 C CA . TYR A 1 124 ? -0.049 -25.234 7.945 1 96 124 TYR A CA 1
ATOM 942 C C . TYR A 1 124 ? -1.045 -24.781 9 1 96 124 TYR A C 1
ATOM 944 O O . TYR A 1 124 ? -1.461 -25.562 9.859 1 96 124 TYR A O 1
ATOM 952 N N . GLY A 1 125 ? -1.339 -23.547 9 1 94.5 125 GLY A N 1
ATOM 953 C CA . GLY A 1 125 ? -2.207 -22.922 9.984 1 94.5 125 GLY A CA 1
ATOM 954 C C . GLY A 1 125 ? -1.907 -21.453 10.211 1 94.5 125 GLY A C 1
ATOM 955 O O . GLY A 1 125 ? -1.236 -20.828 9.391 1 94.5 125 GLY A O 1
ATOM 956 N N . CYS A 1 126 ? -2.539 -20.891 11.289 1 94.62 126 CYS A N 1
ATOM 957 C CA . CYS A 1 126 ? -2.369 -19.469 11.523 1 94.62 126 CYS A CA 1
ATOM 958 C C . CYS A 1 126 ? -2.434 -19.141 13.016 1 94.62 126 CYS A C 1
ATOM 960 O O . CYS A 1 126 ? -2.879 -19.969 13.812 1 94.62 126 CYS A O 1
ATOM 962 N N . PHE A 1 127 ? -1.841 -18.094 13.398 1 95.19 127 PHE A N 1
ATOM 963 C CA . PHE A 1 127 ? -1.985 -17.438 14.695 1 95.19 127 PHE A CA 1
ATOM 964 C C . PHE A 1 127 ? -2.674 -16.094 14.555 1 95.19 127 PHE A C 1
ATOM 966 O O . PHE A 1 127 ? -2.217 -15.227 13.805 1 95.19 127 PHE A O 1
ATOM 973 N N . ILE A 1 128 ? -3.807 -15.93 15.266 1 90.81 128 ILE A N 1
ATOM 974 C CA . ILE A 1 128 ? -4.605 -14.719 15.109 1 90.81 128 ILE A CA 1
ATOM 975 C C . ILE A 1 128 ? -4.75 -14.023 16.469 1 90.81 128 ILE A C 1
ATOM 977 O O . ILE A 1 128 ? -5.133 -14.648 17.453 1 90.81 128 ILE A O 1
ATOM 981 N N . SER A 1 129 ? -4.312 -12.781 16.516 1 86.25 129 SER A N 1
ATOM 982 C CA . SER A 1 129 ? -4.605 -11.891 17.641 1 86.25 129 SER A CA 1
ATOM 983 C C . SER A 1 129 ? -5.527 -10.758 17.219 1 86.25 129 SER A C 1
ATOM 985 O O . SER A 1 129 ? -6.055 -10.758 16.094 1 86.25 129 SER A O 1
ATOM 987 N N . ASP A 1 130 ? -5.793 -9.836 18.141 1 80.44 130 ASP A N 1
ATOM 988 C CA . ASP A 1 130 ? -6.68 -8.719 17.844 1 80.44 130 ASP A CA 1
ATOM 989 C C . ASP A 1 130 ? -6.02 -7.727 16.891 1 80.44 130 ASP A C 1
ATOM 991 O O . ASP A 1 130 ? -6.699 -6.914 16.266 1 80.44 130 ASP A O 1
ATOM 995 N N . TYR A 1 131 ? -4.699 -7.898 16.75 1 81.44 131 TYR A N 1
ATOM 996 C CA . TYR A 1 131 ? -4.066 -6.824 15.984 1 81.44 131 TYR A CA 1
ATOM 997 C C . TYR A 1 131 ? -3.164 -7.387 14.898 1 81.44 131 TYR A C 1
ATOM 999 O O . TYR A 1 131 ? -2.652 -6.637 14.062 1 81.44 131 TYR A O 1
ATOM 1007 N N . GLU A 1 132 ? -2.945 -8.656 14.883 1 86.88 132 GLU A N 1
ATOM 1008 C CA . GLU A 1 132 ? -2.08 -9.203 13.844 1 86.88 132 GLU A CA 1
ATOM 1009 C C . GLU A 1 132 ? -2.441 -10.648 13.531 1 86.88 132 GLU A C 1
ATOM 1011 O O . GLU A 1 132 ? -3.055 -11.336 14.352 1 86.88 132 GLU A O 1
ATOM 1016 N N . VAL A 1 133 ? -2.072 -11.055 12.328 1 90.69 133 VAL A N 1
ATOM 1017 C CA . VAL A 1 133 ? -2.258 -12.422 11.859 1 90.69 133 VAL A CA 1
ATOM 1018 C C . VAL A 1 133 ? -0.94 -12.961 11.305 1 90.69 133 VAL A C 1
ATOM 1020 O O . VAL A 1 133 ? -0.202 -12.242 10.625 1 90.69 133 VAL A O 1
ATOM 1023 N N . HIS A 1 134 ? -0.6 -14.195 11.703 1 94.56 134 HIS A N 1
ATOM 1024 C CA . HIS A 1 134 ? 0.534 -14.93 11.156 1 94.56 134 HIS A CA 1
ATOM 1025 C C . HIS A 1 134 ? 0.072 -16.188 10.422 1 94.56 134 HIS A C 1
ATOM 1027 O O . HIS A 1 134 ? -0.472 -17.109 11.031 1 94.56 134 HIS A O 1
ATOM 1033 N N . ILE A 1 135 ? 0.249 -16.219 9.156 1 94.31 135 ILE A N 1
ATOM 1034 C CA . ILE A 1 135 ? -0.12 -17.375 8.352 1 94.31 135 ILE A CA 1
ATOM 1035 C C . ILE A 1 135 ? 1.112 -18.234 8.094 1 94.31 135 ILE A C 1
ATOM 1037 O O . ILE A 1 135 ? 2.076 -17.797 7.469 1 94.31 135 ILE A O 1
ATOM 1041 N N . CYS A 1 136 ? 1.04 -19.438 8.562 1 96.81 136 CYS A N 1
ATOM 1042 C CA . CYS A 1 136 ? 2.15 -20.375 8.438 1 96.81 136 CYS A CA 1
ATOM 1043 C C . CYS A 1 136 ? 2.018 -21.219 7.172 1 96.81 136 CYS A C 1
ATOM 1045 O O . CYS A 1 136 ? 1.013 -21.906 6.98 1 96.81 136 CYS A O 1
ATOM 1047 N N . MET A 1 137 ? 3.072 -21.219 6.383 1 96.75 137 MET A N 1
ATOM 1048 C CA . MET A 1 137 ? 3.012 -21.906 5.094 1 96.75 137 MET A CA 1
ATOM 1049 C C . MET A 1 137 ? 4.305 -22.656 4.824 1 96.75 137 MET A C 1
ATOM 1051 O O . MET A 1 137 ? 5.309 -22.453 5.508 1 96.75 137 MET A O 1
ATOM 1055 N N . GLU A 1 138 ? 4.215 -23.562 3.873 1 96.75 138 GLU A N 1
ATOM 1056 C CA . GLU A 1 138 ? 5.43 -24.25 3.455 1 96.75 138 GLU A CA 1
ATOM 1057 C C . GLU A 1 138 ? 6.469 -23.281 2.918 1 96.75 138 GLU A C 1
ATOM 1059 O O . GLU A 1 138 ? 6.121 -22.266 2.309 1 96.75 138 GLU A O 1
ATOM 1064 N N . LEU A 1 139 ? 7.688 -23.578 3.195 1 97.56 139 LEU A N 1
ATOM 1065 C CA . LEU A 1 139 ? 8.789 -22.766 2.717 1 97.56 139 LEU A CA 1
ATOM 1066 C C . LEU A 1 139 ? 9.188 -23.141 1.297 1 97.56 139 LEU A C 1
ATOM 1068 O O . LEU A 1 139 ? 9.492 -24.312 1.028 1 97.56 139 LEU A O 1
ATOM 1072 N N . MET A 1 140 ? 9.164 -22.25 0.414 1 97.44 140 MET A N 1
ATOM 1073 C CA . MET A 1 140 ? 9.609 -22.422 -0.966 1 97.44 140 MET A CA 1
ATOM 1074 C C . MET A 1 140 ? 11.023 -21.891 -1.15 1 97.44 140 MET A C 1
ATOM 1076 O O . MET A 1 140 ? 11.57 -21.234 -0.257 1 97.44 140 MET A O 1
ATOM 1080 N N . ALA A 1 141 ? 11.578 -22.203 -2.268 1 96.31 141 ALA A N 1
ATOM 1081 C CA . ALA A 1 141 ? 12.977 -21.844 -2.492 1 96.31 141 ALA A CA 1
ATOM 1082 C C . ALA A 1 141 ? 13.102 -20.375 -2.924 1 96.31 141 ALA A C 1
ATOM 1084 O O . ALA A 1 141 ? 14.031 -19.672 -2.5 1 96.31 141 ALA A O 1
ATOM 1085 N N . THR A 1 142 ? 12.227 -19.906 -3.766 1 95.44 142 THR A N 1
ATOM 1086 C CA . THR A 1 142 ? 12.289 -18.547 -4.297 1 95.44 142 THR A CA 1
ATOM 1087 C C . THR A 1 142 ? 10.969 -18.156 -4.957 1 95.44 142 THR A C 1
ATOM 1089 O O . THR A 1 142 ? 10.047 -18.984 -5.039 1 95.44 142 THR A O 1
ATOM 1092 N N . CYS A 1 143 ? 10.906 -16.906 -5.242 1 95.25 143 CYS A N 1
ATOM 1093 C CA . CYS A 1 143 ? 9.852 -16.469 -6.148 1 95.25 143 CYS A CA 1
ATOM 1094 C C . CYS A 1 143 ? 10.43 -16.078 -7.508 1 95.25 143 CYS A C 1
ATOM 1096 O O . CYS A 1 143 ? 11.633 -15.844 -7.629 1 95.25 143 CYS A O 1
ATOM 1098 N N . LEU A 1 144 ? 9.547 -16.062 -8.508 1 96.81 144 LEU A N 1
ATOM 1099 C CA . LEU A 1 144 ? 10.031 -15.891 -9.875 1 96.81 144 LEU A CA 1
ATOM 1100 C C . LEU A 1 144 ? 10.539 -14.469 -10.109 1 96.81 144 LEU A C 1
ATOM 1102 O O . LEU A 1 144 ? 11.391 -14.242 -10.969 1 96.81 144 LEU A O 1
ATOM 1106 N N . ASP A 1 145 ? 10.047 -13.539 -9.32 1 94.19 145 ASP A N 1
ATOM 1107 C CA . ASP A 1 145 ? 10.57 -12.172 -9.406 1 94.19 145 ASP A CA 1
ATOM 1108 C C . ASP A 1 145 ? 12.039 -12.117 -9.023 1 94.19 145 ASP A C 1
ATOM 1110 O O . ASP A 1 145 ? 12.859 -11.562 -9.75 1 94.19 145 ASP A O 1
ATOM 1114 N N . LYS A 1 146 ? 12.438 -12.688 -7.945 1 92.44 146 LYS A N 1
ATOM 1115 C CA . LYS A 1 146 ? 13.828 -12.742 -7.504 1 92.44 146 LYS A CA 1
ATOM 1116 C C . LYS A 1 146 ? 14.672 -13.586 -8.453 1 92.44 146 LYS A C 1
ATOM 1118 O O . LYS A 1 146 ? 15.805 -13.227 -8.773 1 92.44 146 LYS A O 1
ATOM 1123 N N . LEU A 1 147 ? 14.133 -14.672 -8.852 1 95.44 147 LEU A N 1
ATOM 1124 C CA . LEU A 1 147 ? 14.859 -15.57 -9.742 1 95.44 147 LEU A CA 1
ATOM 1125 C C . LEU A 1 147 ? 15.164 -14.891 -11.07 1 95.44 147 LEU A C 1
ATOM 1127 O O . LEU A 1 147 ? 16.25 -15.07 -11.625 1 95.44 147 LEU A O 1
ATOM 1131 N N . SER A 1 148 ? 14.219 -14.172 -11.578 1 95.5 148 SER A N 1
ATOM 1132 C CA . SER A 1 148 ? 14.375 -13.508 -12.867 1 95.5 148 SER A CA 1
ATOM 1133 C C . SER A 1 148 ? 15.555 -12.547 -12.852 1 95.5 148 SER A C 1
ATOM 1135 O O . SER A 1 148 ? 16.188 -12.312 -13.891 1 95.5 148 SER A O 1
ATOM 1137 N N . LYS A 1 149 ? 15.867 -11.969 -11.727 1 91.56 149 LYS A N 1
ATOM 1138 C CA . LYS A 1 149 ? 17 -11.047 -11.602 1 91.56 149 LYS A CA 1
ATOM 1139 C C . LYS A 1 149 ? 18.328 -11.781 -11.742 1 91.56 149 LYS A C 1
ATOM 1141 O O . LYS A 1 149 ? 19.359 -11.164 -11.977 1 91.56 149 LYS A O 1
ATOM 1146 N N . ARG A 1 150 ? 18.266 -13.055 -11.641 1 92.56 150 ARG A N 1
ATOM 1147 C CA . ARG A 1 150 ? 19.469 -13.875 -11.711 1 92.56 150 ARG A CA 1
ATOM 1148 C C . ARG A 1 150 ? 19.641 -14.492 -13.094 1 92.56 150 ARG A C 1
ATOM 1150 O O . ARG A 1 150 ? 20.656 -15.148 -13.367 1 92.56 150 ARG A O 1
ATOM 1157 N N . VAL A 1 151 ? 18.656 -14.305 -13.875 1 93.19 151 VAL A N 1
ATOM 1158 C CA . VAL A 1 151 ? 18.672 -14.867 -15.227 1 93.19 151 VAL A CA 1
ATOM 1159 C C . VAL A 1 151 ? 18.797 -13.742 -16.25 1 93.19 151 VAL A C 1
ATOM 1161 O O . VAL A 1 151 ? 17.875 -12.961 -16.438 1 93.19 151 VAL A O 1
ATOM 1164 N N . GLN A 1 152 ? 19.859 -13.445 -16.906 1 84.25 152 GLN A N 1
ATOM 1165 C CA . GLN A 1 152 ? 20.156 -12.305 -17.781 1 84.25 152 GLN A CA 1
ATOM 1166 C C . GLN A 1 152 ? 19.297 -12.344 -19.031 1 84.25 152 GLN A C 1
ATOM 1168 O O . GLN A 1 152 ? 18.781 -11.312 -19.484 1 84.25 152 GLN A O 1
ATOM 1173 N N . ASP A 1 153 ? 19.062 -13.531 -19.734 1 87.12 153 ASP A N 1
ATOM 1174 C CA . ASP A 1 153 ? 18.422 -13.594 -21.047 1 87.12 153 ASP A CA 1
ATOM 1175 C C . ASP A 1 153 ? 16.984 -14.094 -20.938 1 87.12 153 ASP A C 1
ATOM 1177 O O . ASP A 1 153 ? 16.406 -14.555 -21.922 1 87.12 153 ASP A O 1
ATOM 1181 N N . GLY A 1 154 ? 16.422 -13.93 -19.781 1 95.44 154 GLY A N 1
ATOM 1182 C CA . GLY A 1 154 ? 15.062 -14.422 -19.609 1 95.44 154 GLY A CA 1
ATOM 1183 C C . GLY A 1 154 ? 14.992 -15.922 -19.422 1 95.44 154 GLY A C 1
ATOM 1184 O O . GLY A 1 154 ? 15.984 -16.625 -19.609 1 95.44 154 GLY A O 1
ATOM 1185 N N . PHE A 1 155 ? 13.867 -16.406 -19.109 1 97.81 155 PHE A N 1
ATOM 1186 C CA . PHE A 1 155 ? 13.664 -17.828 -18.875 1 97.81 155 PHE A CA 1
ATOM 1187 C C . PHE A 1 155 ? 13.539 -18.578 -20.188 1 97.81 155 PHE A C 1
ATOM 1189 O O . PHE A 1 155 ? 12.938 -18.078 -21.141 1 97.81 155 PHE A O 1
ATOM 1196 N N . PRO A 1 156 ? 14.109 -19.797 -20.219 1 97.31 156 PRO A N 1
ATOM 1197 C CA . PRO A 1 156 ? 13.883 -20.656 -21.391 1 97.31 156 PRO A CA 1
ATOM 1198 C C . PRO A 1 156 ? 12.414 -21.031 -21.562 1 97.31 156 PRO A C 1
ATOM 1200 O O . PRO A 1 156 ? 11.695 -21.219 -20.562 1 97.31 156 PRO A O 1
ATOM 1203 N N . GLU A 1 157 ? 12.031 -21.156 -22.781 1 98.19 157 GLU A N 1
ATOM 1204 C CA . GLU A 1 157 ? 10.625 -21.406 -23.109 1 98.19 157 GLU A CA 1
ATOM 1205 C C . GLU A 1 157 ? 10.109 -22.656 -22.406 1 98.19 157 GLU A C 1
ATOM 1207 O O . GLU A 1 157 ? 8.961 -22.703 -21.969 1 98.19 157 GLU A O 1
ATOM 1212 N N . ASP A 1 158 ? 10.953 -23.672 -22.406 1 98.19 158 ASP A N 1
ATOM 1213 C CA . ASP A 1 158 ? 10.484 -24.922 -21.812 1 98.19 158 ASP A CA 1
ATOM 1214 C C . ASP A 1 158 ? 10.211 -24.75 -20.312 1 98.19 158 ASP A C 1
ATOM 1216 O O . ASP A 1 158 ? 9.25 -25.328 -19.797 1 98.19 158 ASP A O 1
ATOM 1220 N N . ILE A 1 159 ? 11.023 -23.953 -19.656 1 98.25 159 ILE A N 1
ATOM 1221 C CA . ILE A 1 159 ? 10.797 -23.625 -18.25 1 98.25 159 ILE A CA 1
ATOM 1222 C C . ILE A 1 159 ? 9.5 -22.844 -18.094 1 98.25 159 ILE A C 1
ATOM 1224 O O . ILE A 1 159 ? 8.672 -23.156 -17.25 1 98.25 159 ILE A O 1
ATOM 1228 N N . LEU A 1 160 ? 9.336 -21.875 -18.969 1 98.62 160 LEU A N 1
ATOM 1229 C CA . LEU A 1 160 ? 8.117 -21.062 -18.969 1 98.62 160 LEU A CA 1
ATOM 1230 C C . LEU A 1 160 ? 6.887 -21.938 -19.188 1 98.62 160 LEU A C 1
ATOM 1232 O O . LEU A 1 160 ? 5.836 -21.688 -18.578 1 98.62 160 LEU A O 1
ATOM 1236 N N . GLY A 1 161 ? 7.023 -22.875 -20.047 1 98.56 161 GLY A N 1
ATOM 1237 C CA . GLY A 1 161 ? 5.918 -23.781 -20.312 1 98.56 161 GLY A CA 1
ATOM 1238 C C . GLY A 1 161 ? 5.453 -24.531 -19.078 1 98.56 161 GLY A C 1
ATOM 1239 O O . GLY A 1 161 ? 4.258 -24.578 -18.797 1 98.56 161 GLY A O 1
ATOM 1240 N N . LYS A 1 162 ? 6.387 -25.078 -18.359 1 98.06 162 LYS A N 1
ATOM 1241 C CA . LYS A 1 162 ? 6.059 -25.828 -17.141 1 98.06 162 LYS A CA 1
ATOM 1242 C C . LYS A 1 162 ? 5.414 -24.922 -16.109 1 98.06 162 LYS A C 1
ATOM 1244 O O . LYS A 1 162 ? 4.453 -25.312 -15.438 1 98.06 162 LYS A O 1
ATOM 1249 N N . MET A 1 163 ? 5.93 -23.766 -16.016 1 97.88 163 MET A N 1
ATOM 1250 C CA . MET A 1 163 ? 5.395 -22.797 -15.055 1 97.88 163 MET A CA 1
ATOM 1251 C C . MET A 1 163 ? 3.967 -22.406 -15.422 1 97.88 163 MET A C 1
ATOM 1253 O O . MET A 1 163 ? 3.094 -22.344 -14.547 1 97.88 163 MET A O 1
ATOM 1257 N N . ALA A 1 164 ? 3.758 -22.141 -16.641 1 98.56 164 ALA A N 1
ATOM 1258 C CA . ALA A 1 164 ? 2.439 -21.734 -17.109 1 98.56 164 ALA A CA 1
ATOM 1259 C C . ALA A 1 164 ? 1.391 -22.797 -16.828 1 98.56 164 ALA A C 1
ATOM 1261 O O . ALA A 1 164 ? 0.274 -22.484 -16.406 1 98.56 164 ALA A O 1
ATOM 1262 N N . VAL A 1 165 ? 1.769 -24.047 -17.031 1 98.44 165 VAL A N 1
ATOM 1263 C CA . VAL A 1 165 ? 0.86 -25.141 -16.75 1 98.44 165 VAL A CA 1
ATOM 1264 C C . VAL A 1 165 ? 0.418 -25.094 -15.297 1 98.44 165 VAL A C 1
ATOM 1266 O O . VAL A 1 165 ? -0.778 -25.156 -15 1 98.44 165 VAL A O 1
ATOM 1269 N N . SER A 1 166 ? 1.378 -24.969 -14.422 1 98 166 SER A N 1
ATOM 1270 C CA . SER A 1 166 ? 1.094 -24.953 -12.992 1 98 166 SER A CA 1
ATOM 1271 C C . SER A 1 166 ? 0.213 -23.766 -12.617 1 98 166 SER A C 1
ATOM 1273 O O . SER A 1 166 ? -0.752 -23.922 -11.867 1 98 166 SER A O 1
ATOM 1275 N N . ILE A 1 167 ? 0.491 -22.609 -13.148 1 98.19 167 ILE A N 1
ATOM 1276 C CA . ILE A 1 167 ? -0.214 -21.375 -12.82 1 98.19 167 ILE A CA 1
ATOM 1277 C C . ILE A 1 167 ? -1.663 -21.469 -13.289 1 98.19 167 ILE A C 1
ATOM 1279 O O . ILE A 1 167 ? -2.59 -21.172 -12.531 1 98.19 167 ILE A O 1
ATOM 1283 N N . ILE A 1 168 ? -1.836 -21.891 -14.508 1 98.38 168 ILE A N 1
ATOM 1284 C CA . ILE A 1 168 ? -3.18 -21.938 -15.078 1 98.38 168 ILE A CA 1
ATOM 1285 C C . ILE A 1 168 ? -4.008 -22.984 -14.344 1 98.38 168 ILE A C 1
ATOM 1287 O O . ILE A 1 168 ? -5.191 -22.781 -14.07 1 98.38 168 ILE A O 1
ATOM 1291 N N . LYS A 1 169 ? -3.393 -24.094 -14 1 97.94 169 LYS A N 1
ATOM 1292 C CA . LYS A 1 169 ? -4.098 -25.125 -13.242 1 97.94 169 LYS A CA 1
ATOM 1293 C C . LYS A 1 169 ? -4.512 -24.609 -11.867 1 97.94 169 LYS A C 1
ATOM 1295 O O . LYS A 1 169 ? -5.605 -24.906 -11.391 1 97.94 169 LYS A O 1
ATOM 1300 N N . ALA A 1 170 ? -3.646 -23.875 -11.234 1 97.69 170 ALA A N 1
ATOM 1301 C CA . ALA A 1 170 ? -3.975 -23.281 -9.938 1 97.69 170 ALA A CA 1
ATOM 1302 C C . ALA A 1 170 ? -5.152 -22.328 -10.062 1 97.69 170 ALA A C 1
ATOM 1304 O O . ALA A 1 170 ? -6.078 -22.359 -9.25 1 97.69 170 ALA A O 1
ATOM 1305 N N . LEU A 1 171 ? -5.105 -21.484 -11.07 1 97.62 171 LEU A N 1
ATOM 1306 C CA . LEU A 1 171 ? -6.16 -20.5 -11.281 1 97.62 171 LEU A CA 1
ATOM 1307 C C . LEU A 1 171 ? -7.48 -21.188 -11.617 1 97.62 171 LEU A C 1
ATOM 1309 O O . LEU A 1 171 ? -8.539 -20.766 -11.133 1 97.62 171 LEU A O 1
ATOM 1313 N N . ASP A 1 172 ? -7.363 -22.156 -12.422 1 97.31 172 ASP A N 1
ATOM 1314 C CA . ASP A 1 172 ? -8.555 -22.922 -12.766 1 97.31 172 ASP A CA 1
ATOM 1315 C C . ASP A 1 172 ? -9.156 -23.578 -11.523 1 97.31 172 ASP A C 1
ATOM 1317 O O . ASP A 1 172 ? -10.375 -23.578 -11.344 1 97.31 172 ASP A O 1
ATOM 1321 N N . TYR A 1 173 ? -8.32 -24.172 -10.719 1 96.12 173 TYR A N 1
ATOM 1322 C CA . TYR A 1 173 ? -8.758 -24.781 -9.469 1 96.12 173 TYR A CA 1
ATOM 1323 C C . TYR A 1 173 ? -9.523 -23.781 -8.617 1 96.12 173 TYR A C 1
ATOM 1325 O O . TYR A 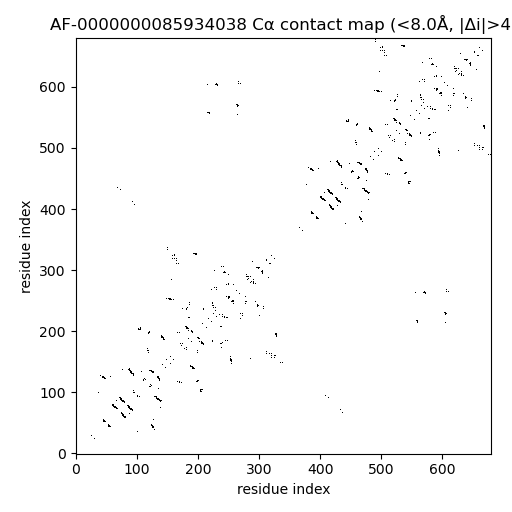1 173 ? -10.609 -24.078 -8.109 1 96.12 173 TYR A O 1
ATOM 1333 N N . LEU A 1 174 ? -8.977 -22.641 -8.438 1 94.69 174 LEU A N 1
ATOM 1334 C CA . LEU A 1 174 ? -9.609 -21.594 -7.637 1 94.69 174 LEU A CA 1
ATOM 1335 C C . LEU A 1 174 ? -10.992 -21.266 -8.18 1 94.69 174 LEU A C 1
ATOM 1337 O O . LEU A 1 174 ? -11.953 -21.125 -7.418 1 94.69 174 LEU A O 1
ATOM 1341 N N . LYS A 1 175 ? -11.055 -21.125 -9.445 1 94.5 175 LYS A N 1
ATOM 1342 C CA . LYS A 1 175 ? -12.328 -20.797 -10.086 1 94.5 175 LYS A CA 1
ATOM 1343 C C . LYS A 1 175 ? -13.344 -21.922 -9.898 1 94.5 175 LYS A C 1
ATOM 1345 O O . LYS A 1 175 ? -14.453 -21.688 -9.422 1 94.5 175 LYS A O 1
ATOM 1350 N N . VAL A 1 176 ? -12.961 -23.078 -10.195 1 94.25 176 VAL A N 1
ATOM 1351 C CA . VAL A 1 176 ? -13.875 -24.203 -10.266 1 94.25 176 VAL A CA 1
ATOM 1352 C C . VAL A 1 176 ? -14.281 -24.641 -8.859 1 94.25 176 VAL A C 1
ATOM 1354 O O . VAL A 1 176 ? -15.461 -24.906 -8.609 1 94.25 176 VAL A O 1
ATOM 1357 N N . HIS A 1 177 ? -13.391 -24.656 -7.977 1 92.62 177 HIS A N 1
ATOM 1358 C CA . HIS A 1 177 ? -13.648 -25.25 -6.672 1 92.62 177 HIS A CA 1
ATOM 1359 C C . HIS A 1 177 ? -14.086 -24.203 -5.66 1 92.62 177 HIS A C 1
ATOM 1361 O O . HIS A 1 177 ? -14.781 -24.516 -4.688 1 92.62 177 HIS A O 1
ATOM 1367 N N . GLN A 1 178 ? -13.672 -22.969 -5.926 1 90.19 178 GLN A N 1
ATOM 1368 C CA . GLN A 1 178 ? -13.945 -21.969 -4.895 1 90.19 178 GLN A CA 1
ATOM 1369 C C . GLN A 1 178 ? -14.625 -20.734 -5.488 1 90.19 178 GLN A C 1
ATOM 1371 O O . GLN A 1 178 ? -15.047 -19.844 -4.754 1 90.19 178 GLN A O 1
ATOM 1376 N N . ASN A 1 179 ? -14.688 -20.609 -6.797 1 92.56 179 ASN A N 1
ATOM 1377 C CA . ASN A 1 179 ? -15.25 -19.453 -7.488 1 92.56 179 ASN A CA 1
ATOM 1378 C C . ASN A 1 179 ? -14.508 -18.156 -7.129 1 92.56 179 ASN A C 1
ATOM 1380 O O . ASN A 1 179 ? -15.133 -17.141 -6.812 1 92.56 179 ASN A O 1
ATOM 1384 N N . ILE A 1 180 ? -13.227 -18.266 -7.141 1 91.94 180 ILE A N 1
ATOM 1385 C CA . ILE A 1 180 ? -12.359 -17.156 -6.719 1 91.94 180 ILE A CA 1
ATOM 1386 C C . ILE A 1 180 ? -11.469 -16.719 -7.883 1 91.94 180 ILE A C 1
ATOM 1388 O O . ILE A 1 180 ? -10.961 -17.562 -8.625 1 91.94 180 ILE A O 1
ATOM 1392 N N . ILE A 1 181 ? -11.375 -15.414 -8.078 1 92.75 181 ILE A N 1
ATOM 1393 C CA . ILE A 1 181 ? -10.383 -14.797 -8.945 1 92.75 181 ILE A CA 1
ATOM 1394 C C . ILE A 1 181 ? -9.188 -14.344 -8.109 1 92.75 181 ILE A C 1
ATOM 1396 O O . ILE A 1 181 ? -9.352 -13.82 -7.008 1 92.75 181 ILE A O 1
ATOM 1400 N N . HIS A 1 182 ? -7.977 -14.547 -8.523 1 92.75 182 HIS A N 1
ATOM 1401 C CA . HIS A 1 182 ? -6.785 -14.227 -7.75 1 92.75 182 HIS A CA 1
ATOM 1402 C C . HIS A 1 182 ? -6.574 -12.719 -7.664 1 92.75 182 HIS A C 1
ATOM 1404 O O . HIS A 1 182 ? -6.488 -12.156 -6.57 1 92.75 182 HIS A O 1
ATOM 1410 N N . ARG A 1 183 ? -6.438 -12.023 -8.922 1 89.25 183 ARG A N 1
ATOM 1411 C CA . ARG A 1 183 ? -6.41 -10.57 -9.094 1 89.25 183 ARG A CA 1
ATOM 1412 C C . ARG A 1 183 ? -4.992 -10.031 -8.945 1 89.25 183 ARG A C 1
ATOM 1414 O O . ARG A 1 183 ? -4.746 -8.844 -9.195 1 89.25 183 ARG A O 1
ATOM 1421 N N . ASP A 1 184 ? -4.035 -10.844 -8.609 1 90.62 184 ASP A N 1
ATOM 1422 C CA . ASP A 1 184 ? -2.68 -10.336 -8.414 1 90.62 184 ASP A CA 1
ATOM 1423 C C . ASP A 1 184 ? -1.642 -11.336 -8.914 1 90.62 184 ASP A C 1
ATOM 1425 O O . ASP A 1 184 ? -0.679 -11.648 -8.211 1 90.62 184 ASP A O 1
ATOM 1429 N N . VAL A 1 185 ? -1.867 -11.836 -10.031 1 95.38 185 VAL A N 1
ATOM 1430 C CA . VAL A 1 185 ? -0.921 -12.758 -10.648 1 95.38 185 VAL A CA 1
ATOM 1431 C C . VAL A 1 185 ? 0.286 -11.984 -11.172 1 95.38 185 VAL A C 1
ATOM 1433 O O . VAL A 1 185 ? 0.146 -11.102 -12.023 1 95.38 185 VAL A O 1
ATOM 1436 N N . LYS A 1 186 ? 1.456 -12.297 -10.617 1 95.44 186 LYS A N 1
ATOM 1437 C CA . LYS A 1 186 ? 2.729 -11.688 -10.992 1 95.44 186 LYS A CA 1
ATOM 1438 C C . LYS A 1 186 ? 3.904 -12.547 -10.539 1 95.44 186 LYS A C 1
ATOM 1440 O O . LYS A 1 186 ? 3.748 -13.422 -9.68 1 95.44 186 LYS A O 1
ATOM 1445 N N . PRO A 1 187 ? 5.062 -12.344 -11.078 1 96.44 187 PRO A N 1
ATOM 1446 C CA . PRO A 1 187 ? 6.219 -13.188 -10.789 1 96.44 187 PRO A CA 1
ATOM 1447 C C . PRO A 1 187 ? 6.543 -13.258 -9.297 1 96.44 187 PRO A C 1
ATOM 1449 O O . PRO A 1 187 ? 6.992 -14.305 -8.805 1 96.44 187 PRO A O 1
ATOM 1452 N N . SER A 1 188 ? 6.223 -12.195 -8.539 1 93.62 188 SER A N 1
ATOM 1453 C CA . SER A 1 188 ? 6.543 -12.195 -7.113 1 93.62 188 SER A CA 1
ATOM 1454 C C . SER A 1 188 ? 5.602 -13.109 -6.332 1 93.62 188 SER A C 1
ATOM 1456 O O . SER A 1 188 ? 5.898 -13.492 -5.199 1 93.62 188 SER A O 1
ATOM 1458 N N . ASN A 1 189 ? 4.465 -13.461 -6.973 1 93.94 189 ASN A N 1
ATOM 1459 C CA . ASN A 1 189 ? 3.484 -14.328 -6.312 1 93.94 189 ASN A CA 1
ATOM 1460 C C . ASN A 1 189 ? 3.523 -15.742 -6.871 1 93.94 189 ASN A C 1
ATOM 1462 O O . ASN A 1 189 ? 2.627 -16.547 -6.605 1 93.94 189 ASN A O 1
ATOM 1466 N N . ILE A 1 190 ? 4.5 -16.031 -7.703 1 97.88 190 ILE A N 1
ATOM 1467 C CA . ILE A 1 190 ? 4.746 -17.359 -8.234 1 97.88 190 ILE A CA 1
ATOM 1468 C C . ILE A 1 190 ? 6.047 -17.922 -7.66 1 97.88 190 ILE A C 1
ATOM 1470 O O . ILE A 1 190 ? 7.125 -17.359 -7.891 1 97.88 190 ILE A O 1
ATOM 1474 N N . LEU A 1 191 ? 5.934 -19.031 -6.992 1 97.88 191 LEU A N 1
ATOM 1475 C CA . LEU A 1 191 ? 7.051 -19.562 -6.227 1 97.88 191 LEU A CA 1
ATOM 1476 C C . LEU A 1 191 ? 7.578 -20.844 -6.871 1 97.88 191 LEU A C 1
ATOM 1478 O O . LEU A 1 191 ? 6.875 -21.484 -7.656 1 97.88 191 LEU A O 1
ATOM 1482 N N . LEU A 1 192 ? 8.805 -21.125 -6.559 1 97.75 192 LEU A N 1
ATOM 1483 C CA . LEU A 1 192 ? 9.492 -22.328 -7 1 97.75 192 LEU A CA 1
ATOM 1484 C C . LEU A 1 192 ? 10.18 -23.031 -5.828 1 97.75 192 LEU A C 1
ATOM 1486 O O . LEU A 1 192 ? 10.805 -22.375 -4.992 1 97.75 192 LEU A O 1
ATOM 1490 N N . ASP A 1 193 ? 10.016 -24.328 -5.766 1 96.62 193 ASP A N 1
ATOM 1491 C CA . ASP A 1 193 ? 10.742 -25.047 -4.727 1 96.62 193 ASP A CA 1
ATOM 1492 C C . ASP A 1 193 ? 11.938 -25.781 -5.309 1 96.62 193 ASP A C 1
ATOM 1494 O O . ASP A 1 193 ? 12.227 -25.688 -6.504 1 96.62 193 ASP A O 1
ATOM 1498 N N . LEU A 1 194 ? 12.656 -26.531 -4.496 1 95.12 194 LEU A N 1
ATOM 1499 C CA . LEU A 1 194 ? 13.906 -27.172 -4.879 1 95.12 194 LEU A CA 1
ATOM 1500 C C . LEU A 1 194 ? 13.648 -28.359 -5.805 1 95.12 194 LEU A C 1
ATOM 1502 O O . LEU A 1 194 ? 14.555 -28.812 -6.5 1 95.12 194 LEU A O 1
ATOM 1506 N N . ASN A 1 195 ? 12.43 -28.844 -5.82 1 95.62 195 ASN A N 1
ATOM 1507 C CA . ASN A 1 195 ? 12.07 -29.984 -6.668 1 95.62 195 ASN A CA 1
ATOM 1508 C C . ASN A 1 195 ? 11.547 -29.516 -8.023 1 95.62 195 ASN A C 1
ATOM 1510 O O . ASN A 1 195 ? 11.172 -30.344 -8.867 1 95.62 195 ASN A O 1
ATOM 1514 N N . GLY A 1 196 ? 11.477 -28.234 -8.219 1 96.12 196 GLY A N 1
ATOM 1515 C CA . GLY A 1 196 ? 11.031 -27.688 -9.484 1 96.12 196 GLY A CA 1
ATOM 1516 C C . GLY A 1 196 ? 9.523 -27.484 -9.547 1 96.12 196 GLY A C 1
ATOM 1517 O O . GLY A 1 196 ? 8.969 -27.281 -10.625 1 96.12 196 GLY A O 1
ATOM 1518 N N . THR A 1 197 ? 8.883 -27.562 -8.438 1 96.44 197 THR A N 1
ATOM 1519 C CA . THR A 1 197 ? 7.438 -27.359 -8.391 1 96.44 197 THR A CA 1
ATOM 1520 C C . THR A 1 197 ? 7.098 -25.875 -8.305 1 96.44 197 THR A C 1
ATOM 1522 O O . THR A 1 197 ? 7.68 -25.156 -7.496 1 96.44 197 THR A O 1
ATOM 1525 N N . VAL A 1 198 ? 6.168 -25.469 -9.125 1 97.88 198 VAL A N 1
ATOM 1526 C CA . VAL A 1 198 ? 5.723 -24.094 -9.172 1 97.88 198 VAL A CA 1
ATOM 1527 C C . VAL A 1 198 ? 4.383 -23.953 -8.453 1 97.88 198 VAL A C 1
ATOM 1529 O O . VAL A 1 198 ? 3.467 -24.75 -8.672 1 97.88 198 VAL A O 1
ATOM 1532 N N . LYS A 1 199 ? 4.266 -22.953 -7.543 1 97.94 199 LYS A N 1
ATOM 1533 C CA . LYS A 1 199 ? 3.027 -22.766 -6.793 1 97.94 199 LYS A CA 1
ATOM 1534 C C . LYS A 1 199 ? 2.652 -21.281 -6.719 1 97.94 199 LYS A C 1
ATOM 1536 O O . LYS A 1 199 ? 3.529 -20.422 -6.672 1 97.94 199 LYS A O 1
ATOM 1541 N N . LEU A 1 200 ? 1.359 -21.016 -6.703 1 97.06 200 LEU A N 1
ATOM 1542 C CA . LEU A 1 200 ? 0.825 -19.656 -6.512 1 97.06 200 LEU A CA 1
ATOM 1543 C C . LEU A 1 200 ? 0.662 -19.344 -5.031 1 97.06 200 LEU A C 1
ATOM 1545 O O . LEU A 1 200 ? 0.391 -20.25 -4.227 1 97.06 200 LEU A O 1
ATOM 1549 N N . CYS A 1 201 ? 0.873 -18.094 -4.707 1 94.31 201 CYS A N 1
ATOM 1550 C CA . CYS A 1 201 ? 0.663 -17.656 -3.336 1 94.31 201 CYS A CA 1
ATOM 1551 C C . CYS A 1 201 ? 0.04 -16.266 -3.305 1 94.31 201 CYS A C 1
ATOM 1553 O O . CYS A 1 201 ? -0.24 -15.68 -4.355 1 94.31 201 CYS A O 1
ATOM 1555 N N . ASP A 1 202 ? -0.343 -15.758 -2.139 1 89.88 202 ASP A N 1
ATOM 1556 C CA . ASP A 1 202 ? -0.854 -14.422 -1.858 1 89.88 202 ASP A CA 1
ATOM 1557 C C . ASP A 1 202 ? -2.23 -14.219 -2.486 1 89.88 202 ASP A C 1
ATOM 1559 O O . ASP A 1 202 ? -2.336 -13.836 -3.652 1 89.88 202 ASP A O 1
ATOM 1563 N N . PHE A 1 203 ? -3.215 -14.352 -1.73 1 90.38 203 PHE A N 1
ATOM 1564 C CA . PHE A 1 203 ? -4.598 -14.258 -2.178 1 90.38 203 PHE A CA 1
ATOM 1565 C C . PHE A 1 203 ? -5.328 -13.133 -1.452 1 90.38 203 PHE A C 1
ATOM 1567 O O . PHE A 1 203 ? -6.547 -13.195 -1.275 1 90.38 203 PHE A O 1
ATOM 1574 N N . GLY A 1 204 ? -4.613 -12.18 -1.011 1 82.06 204 GLY A N 1
ATOM 1575 C CA . GLY A 1 204 ? -5.137 -11.102 -0.185 1 82.06 204 GLY A CA 1
ATOM 1576 C C . GLY A 1 204 ? -6.152 -10.234 -0.906 1 82.06 204 GLY A C 1
ATOM 1577 O O . GLY A 1 204 ? -7.035 -9.648 -0.276 1 82.06 204 GLY A O 1
ATOM 1578 N N . ILE A 1 205 ? -6.047 -10.125 -2.176 1 78.5 205 ILE A N 1
ATOM 1579 C CA . ILE A 1 205 ? -6.992 -9.273 -2.891 1 78.5 205 ILE A CA 1
ATOM 1580 C C . ILE A 1 205 ? -7.855 -10.125 -3.818 1 78.5 205 ILE A C 1
ATOM 1582 O O . ILE A 1 205 ? -8.5 -9.602 -4.73 1 78.5 205 ILE A O 1
ATOM 1586 N N . ALA A 1 206 ? -7.773 -11.391 -3.57 1 82.69 206 ALA A N 1
ATOM 1587 C CA . ALA A 1 206 ? -8.672 -12.273 -4.309 1 82.69 206 ALA A CA 1
ATOM 1588 C C . ALA A 1 206 ? -10.133 -11.961 -3.988 1 82.69 206 ALA A C 1
ATOM 1590 O O . ALA A 1 206 ? -10.422 -11.188 -3.07 1 82.69 206 ALA A O 1
ATOM 1591 N N . GLY A 1 207 ? -10.93 -12.367 -4.867 1 82.12 207 GLY A N 1
ATOM 1592 C CA . GLY A 1 207 ? -12.344 -12.102 -4.637 1 82.12 207 GLY A CA 1
ATOM 1593 C C . GLY A 1 207 ? -13.25 -13.141 -5.262 1 82.12 207 GLY A C 1
ATOM 1594 O O . GLY A 1 207 ? -12.867 -13.82 -6.215 1 82.12 207 GLY A O 1
ATOM 1595 N N . ARG A 1 208 ? -14.367 -13.102 -4.574 1 77.19 208 ARG A N 1
ATOM 1596 C CA . ARG A 1 208 ? -15.398 -13.945 -5.168 1 77.19 208 ARG A CA 1
ATOM 1597 C C . ARG A 1 208 ? -16.062 -13.242 -6.344 1 77.19 208 ARG A C 1
ATOM 1599 O O . ARG A 1 208 ? -16.297 -12.031 -6.305 1 77.19 208 ARG A O 1
ATOM 1606 N N . LEU A 1 209 ? -16.125 -13.789 -7.383 1 67.81 209 LEU A N 1
ATOM 1607 C CA . LEU A 1 209 ? -16.641 -13.258 -8.641 1 67.81 209 LEU A CA 1
ATOM 1608 C C . LEU A 1 209 ? -17.984 -12.562 -8.414 1 67.81 209 LEU A C 1
ATOM 1610 O O . LEU A 1 209 ? -18.344 -11.656 -9.164 1 67.81 209 LEU A O 1
ATOM 1614 N N . VAL A 1 210 ? -18.656 -12.781 -7.352 1 56.41 210 VAL A N 1
ATOM 1615 C CA . VAL A 1 210 ? -19.891 -12.062 -7.086 1 56.41 210 VAL A CA 1
ATOM 1616 C C . VAL A 1 210 ? -19.578 -10.734 -6.406 1 56.41 210 VAL A C 1
ATOM 1618 O O . VAL A 1 210 ? -20.406 -9.82 -6.414 1 56.41 210 VAL A O 1
ATOM 1621 N N . ASP A 1 211 ? -18.438 -10.68 -5.785 1 55.19 211 ASP A N 1
ATOM 1622 C CA . ASP A 1 211 ? -18.141 -9.555 -4.902 1 55.19 211 ASP A CA 1
ATOM 1623 C C . ASP A 1 211 ? -17.594 -8.367 -5.691 1 55.19 211 ASP A C 1
ATOM 1625 O O . ASP A 1 211 ? -16.969 -8.539 -6.734 1 55.19 211 ASP A O 1
ATOM 1629 N N . SER A 1 212 ? -18.141 -7.242 -5.418 1 49.41 212 SER A N 1
ATOM 1630 C CA . SER A 1 212 ? -17.781 -5.934 -5.953 1 49.41 212 SER A CA 1
ATOM 1631 C C . SER A 1 212 ? -16.266 -5.734 -5.973 1 49.41 212 SER A C 1
ATOM 1633 O O . SER A 1 212 ? -15.547 -6.355 -5.195 1 49.41 212 SER A O 1
ATOM 1635 N N . LEU A 1 213 ? -15.82 -5.066 -6.98 1 49.47 213 LEU A N 1
ATOM 1636 C CA . LEU A 1 213 ? -14.461 -4.734 -7.414 1 49.47 213 LEU A CA 1
ATOM 1637 C C . LEU A 1 213 ? -13.633 -4.199 -6.254 1 49.47 213 LEU A C 1
ATOM 1639 O O . LEU A 1 213 ? -14.031 -3.23 -5.602 1 49.47 213 LEU A O 1
ATOM 1643 N N . VAL A 1 214 ? -12.969 -5.07 -5.535 1 50.72 214 VAL A N 1
ATOM 1644 C CA . VAL A 1 214 ? -12 -4.637 -4.535 1 50.72 214 VAL A CA 1
ATOM 1645 C C . VAL A 1 214 ? -11.047 -3.611 -5.145 1 50.72 214 VAL A C 1
ATOM 1647 O O . VAL A 1 214 ? -10.469 -3.852 -6.207 1 50.72 214 VAL A O 1
ATOM 1650 N N . ARG A 1 215 ? -11.102 -2.35 -4.777 1 47.38 215 ARG A N 1
ATOM 1651 C CA . ARG A 1 215 ? -10.32 -1.217 -5.266 1 47.38 215 ARG A CA 1
ATOM 1652 C C . ARG A 1 215 ? -8.938 -1.185 -4.621 1 47.38 215 ARG A C 1
ATOM 1654 O O . ARG A 1 215 ? -8.625 -0.264 -3.867 1 47.38 215 ARG A O 1
ATOM 1661 N N . THR A 1 216 ? -8.344 -2.439 -4.277 1 46.81 216 THR A N 1
ATOM 1662 C CA . THR A 1 216 ? -7.066 -2.248 -3.602 1 46.81 216 THR A CA 1
ATOM 1663 C C . THR A 1 216 ? -5.93 -2.117 -4.613 1 46.81 216 THR A C 1
ATOM 1665 O O . THR A 1 216 ? -5.695 -3.025 -5.414 1 46.81 216 THR A O 1
ATOM 1668 N N . HIS A 1 217 ? -5.648 -0.807 -5.156 1 45.56 217 HIS A N 1
ATOM 1669 C CA . HIS A 1 217 ? -4.531 -0.671 -6.086 1 45.56 217 HIS A CA 1
ATOM 1670 C C . HIS A 1 217 ? -3.264 -0.229 -5.363 1 45.56 217 HIS A C 1
ATOM 1672 O O . HIS A 1 217 ? -3.287 0.733 -4.59 1 45.56 217 HIS A O 1
ATOM 1678 N N . THR A 1 218 ? -2.352 -1.199 -4.941 1 46.62 218 THR A N 1
ATOM 1679 C CA . THR A 1 218 ? -1.025 -0.763 -4.516 1 46.62 218 THR A CA 1
ATOM 1680 C C . THR A 1 218 ? -0.131 -0.492 -5.719 1 46.62 218 THR A C 1
ATOM 1682 O O . THR A 1 218 ? -0.274 -1.136 -6.762 1 46.62 218 THR A O 1
ATOM 1685 N N . ALA A 1 219 ? 0.833 0.476 -5.668 1 45.22 219 ALA A N 1
ATOM 1686 C CA . ALA A 1 219 ? 1.874 0.795 -6.641 1 45.22 219 ALA A CA 1
ATOM 1687 C C . ALA A 1 219 ? 2.732 -0.429 -6.945 1 45.22 219 ALA A C 1
ATOM 1689 O O . ALA A 1 219 ? 3.029 -1.226 -6.051 1 45.22 219 ALA A O 1
ATOM 1690 N N . GLY A 1 220 ? 2.699 -1.054 -8.125 1 49.97 220 GLY A N 1
ATOM 1691 C CA . GLY A 1 220 ? 3.477 -2.162 -8.656 1 49.97 220 GLY A CA 1
ATOM 1692 C C . GLY A 1 220 ? 2.617 -3.271 -9.234 1 49.97 220 GLY A C 1
ATOM 1693 O O . GLY A 1 220 ? 3.082 -4.059 -10.055 1 49.97 220 GLY A O 1
ATOM 1694 N N . CYS A 1 221 ? 1.47 -3.189 -8.492 1 66.06 221 CYS A N 1
ATOM 1695 C CA . CYS A 1 221 ? 0.567 -4.219 -9 1 66.06 221 CYS A CA 1
ATOM 1696 C C . CYS A 1 221 ? -0.158 -3.74 -10.25 1 66.06 221 CYS A C 1
ATOM 1698 O O . CYS A 1 221 ? -0.661 -4.551 -11.031 1 66.06 221 CYS A O 1
ATOM 1700 N N . SER A 1 222 ? 0.19 -2.533 -10.586 1 77.81 222 SER A N 1
ATOM 1701 C CA . SER A 1 222 ? -0.615 -1.952 -11.656 1 77.81 222 SER A CA 1
ATOM 1702 C C . SER A 1 222 ? -0.131 -2.414 -13.023 1 77.81 222 SER A C 1
ATOM 1704 O O . SER A 1 222 ? -0.912 -2.48 -13.977 1 77.81 222 SER A O 1
ATOM 1706 N N . ALA A 1 223 ? 1.157 -2.895 -13.031 1 82.75 223 ALA A N 1
ATOM 1707 C CA . ALA A 1 223 ? 1.759 -3.227 -14.32 1 82.75 223 ALA A CA 1
ATOM 1708 C C . ALA A 1 223 ? 1.137 -4.488 -14.906 1 82.75 223 ALA A C 1
ATOM 1710 O O . ALA A 1 223 ? 1.312 -4.781 -16.094 1 82.75 223 ALA A O 1
ATOM 1711 N N . TYR A 1 224 ? 0.393 -5.172 -14.141 1 89.31 224 TYR A N 1
ATOM 1712 C CA . TYR A 1 224 ? -0.158 -6.445 -14.578 1 89.31 224 TYR A CA 1
ATOM 1713 C C . TYR A 1 224 ? -1.67 -6.359 -14.75 1 89.31 224 TYR A C 1
ATOM 1715 O O . TYR A 1 224 ? -2.316 -7.34 -15.125 1 89.31 224 TYR A O 1
ATOM 1723 N N . MET A 1 225 ? -2.184 -5.184 -14.508 1 86.12 225 MET A N 1
ATOM 1724 C CA . MET A 1 225 ? -3.633 -5.004 -14.539 1 86.12 225 MET A CA 1
ATOM 1725 C C . MET A 1 225 ? -4.152 -5.023 -15.969 1 86.12 225 MET A C 1
ATOM 1727 O O . MET A 1 225 ? -3.523 -4.465 -16.875 1 86.12 225 MET A O 1
ATOM 1731 N N . SER A 1 226 ? -5.27 -5.621 -16.078 1 89.06 226 SER A N 1
ATOM 1732 C CA . SER A 1 226 ? -5.895 -5.684 -17.391 1 89.06 226 SER A CA 1
ATOM 1733 C C . SER A 1 226 ? -6.574 -4.367 -17.75 1 89.06 226 SER A C 1
ATOM 1735 O O . SER A 1 226 ? -6.984 -3.617 -16.859 1 89.06 226 SER A O 1
ATOM 1737 N N . PRO A 1 227 ? -6.742 -4.148 -19.062 1 88.81 227 PRO A N 1
ATOM 1738 C CA . PRO A 1 227 ? -7.367 -2.895 -19.484 1 88.81 227 PRO A CA 1
ATOM 1739 C C . PRO A 1 227 ? -8.781 -2.727 -18.938 1 88.81 227 PRO A C 1
ATOM 1741 O O . PRO A 1 227 ? -9.172 -1.622 -18.547 1 88.81 227 PRO A O 1
ATOM 1744 N N . GLU A 1 228 ? -9.562 -3.828 -18.875 1 87.69 228 GLU A N 1
ATOM 1745 C CA . GLU A 1 228 ? -10.953 -3.699 -18.438 1 87.69 228 GLU A CA 1
ATOM 1746 C C . GLU A 1 228 ? -11.031 -3.369 -16.953 1 87.69 228 GLU A C 1
ATOM 1748 O O . GLU A 1 228 ? -12.039 -2.828 -16.484 1 87.69 228 GLU A O 1
ATOM 1753 N N . ARG A 1 229 ? -10.023 -3.713 -16.203 1 84.25 229 ARG A N 1
ATOM 1754 C CA . ARG A 1 229 ? -9.984 -3.342 -14.789 1 84.25 229 ARG A CA 1
ATOM 1755 C C . ARG A 1 229 ? -9.773 -1.841 -14.617 1 84.25 229 ARG A C 1
ATOM 1757 O O . ARG A 1 229 ? -10.039 -1.288 -13.547 1 84.25 229 ARG A O 1
ATOM 1764 N N . LEU A 1 230 ? -9.234 -1.199 -15.672 1 81.75 230 LEU A N 1
ATOM 1765 C CA . LEU A 1 230 ? -8.938 0.229 -15.633 1 81.75 230 LEU A CA 1
ATOM 1766 C C . LEU A 1 230 ? -10.102 1.039 -16.188 1 81.75 230 LEU A C 1
ATOM 1768 O O . LEU A 1 230 ? -10.125 2.266 -16.062 1 81.75 230 LEU A O 1
ATOM 1772 N N . ASP A 1 231 ? -11.016 0.323 -16.766 1 76.5 231 ASP A N 1
ATOM 1773 C CA . ASP A 1 231 ? -12.188 0.943 -17.391 1 76.5 231 ASP A CA 1
ATOM 1774 C C . ASP A 1 231 ? -13.398 0.862 -16.453 1 76.5 231 ASP A C 1
ATOM 1776 O O . ASP A 1 231 ? -13.914 -0.227 -16.203 1 76.5 231 ASP A O 1
ATOM 1780 N N . PRO A 1 232 ? -13.898 1.999 -16.062 1 66.44 232 PRO A N 1
ATOM 1781 C CA . PRO A 1 232 ? -15.008 2.016 -15.102 1 66.44 232 PRO A CA 1
ATOM 1782 C C . PRO A 1 232 ? -16.281 1.392 -15.664 1 66.44 232 PRO A C 1
ATOM 1784 O O . PRO A 1 232 ? -17.172 1 -14.906 1 66.44 232 PRO A O 1
ATOM 1787 N N . THR A 1 233 ? -16.406 1.324 -16.797 1 67.94 233 THR A N 1
ATOM 1788 C CA . THR A 1 233 ? -17.641 0.88 -17.438 1 67.94 233 THR A CA 1
ATOM 1789 C C . THR A 1 233 ? -17.688 -0.642 -17.531 1 67.94 233 THR A C 1
ATOM 1791 O O . THR A 1 233 ? -18.703 -1.218 -17.906 1 67.94 233 THR A O 1
ATOM 1794 N N . HIS A 1 234 ? -16.609 -1.283 -17.094 1 69.69 234 HIS A N 1
ATOM 1795 C CA . HIS A 1 234 ? -16.547 -2.721 -17.328 1 69.69 234 HIS A CA 1
ATOM 1796 C C . HIS A 1 234 ? -16.406 -3.486 -16.031 1 69.69 234 HIS A C 1
ATOM 1798 O O . HIS A 1 234 ? -15.633 -3.086 -15.148 1 69.69 234 HIS A O 1
ATOM 1804 N N . ASN A 1 235 ? -17.266 -4.48 -15.93 1 76.19 235 ASN A N 1
ATOM 1805 C CA . ASN A 1 235 ? -17 -5.5 -14.922 1 76.19 235 ASN A CA 1
ATOM 1806 C C . ASN A 1 235 ? -15.891 -6.449 -15.375 1 76.19 235 ASN A C 1
ATOM 1808 O O . ASN A 1 235 ? -15.602 -6.559 -16.562 1 76.19 235 ASN A O 1
ATOM 1812 N N . TYR A 1 236 ? -15.156 -6.879 -14.422 1 82.06 236 TYR A N 1
ATOM 1813 C CA . TYR A 1 236 ? -14.125 -7.824 -14.828 1 82.06 236 TYR A CA 1
ATOM 1814 C C . TYR A 1 236 ? -14.32 -9.172 -14.141 1 82.06 236 TYR A C 1
ATOM 1816 O O . TYR A 1 236 ? -15.016 -9.266 -13.125 1 82.06 236 TYR A O 1
ATOM 1824 N N . ASP A 1 237 ? -13.812 -10.156 -14.773 1 88.56 237 ASP A N 1
ATOM 1825 C CA . ASP A 1 237 ? -13.867 -11.523 -14.266 1 88.56 237 ASP A CA 1
ATOM 1826 C C . ASP A 1 237 ? -12.5 -12.203 -14.359 1 88.56 237 ASP A C 1
ATOM 1828 O O . ASP A 1 237 ? -11.469 -11.531 -14.352 1 88.56 237 ASP A O 1
ATOM 1832 N N . ILE A 1 238 ? -12.484 -13.547 -14.344 1 91.62 238 ILE A N 1
ATOM 1833 C CA . ILE A 1 238 ? -11.266 -14.344 -14.242 1 91.62 238 ILE A CA 1
ATOM 1834 C C . ILE A 1 238 ? -10.344 -14.023 -15.414 1 91.62 238 ILE A C 1
ATOM 1836 O O . ILE A 1 238 ? -9.148 -14.328 -15.375 1 91.62 238 ILE A O 1
ATOM 1840 N N . ARG A 1 239 ? -10.82 -13.516 -16.531 1 94 239 ARG A N 1
ATOM 1841 C CA . ARG A 1 239 ? -10.031 -13.195 -17.719 1 94 239 ARG A CA 1
ATOM 1842 C C . ARG A 1 239 ? -8.992 -12.117 -17.406 1 94 239 ARG A C 1
ATOM 1844 O O . ARG A 1 239 ? -8 -11.969 -18.125 1 94 239 ARG A O 1
ATOM 1851 N N . ALA A 1 240 ? -9.266 -11.352 -16.297 1 93.06 240 ALA A N 1
ATOM 1852 C CA . ALA A 1 240 ? -8.266 -10.383 -15.828 1 93.06 240 ALA A CA 1
ATOM 1853 C C . ALA A 1 240 ? -6.988 -11.086 -15.391 1 93.06 240 ALA A C 1
ATOM 1855 O O . ALA A 1 240 ? -5.883 -10.602 -15.648 1 93.06 240 ALA A O 1
ATOM 1856 N N . ASP A 1 241 ? -7.164 -12.234 -14.773 1 95.81 241 ASP A N 1
ATOM 1857 C CA . ASP A 1 241 ? -6.004 -13.016 -14.352 1 95.81 241 ASP A CA 1
ATOM 1858 C C . ASP A 1 241 ? -5.246 -13.57 -15.562 1 95.81 241 ASP A C 1
ATOM 1860 O O . ASP A 1 241 ? -4.023 -13.695 -15.523 1 95.81 241 ASP A O 1
ATOM 1864 N N . ILE A 1 242 ? -5.961 -13.836 -16.562 1 97.81 242 ILE A N 1
ATOM 1865 C CA . ILE A 1 242 ? -5.344 -14.352 -17.781 1 97.81 242 ILE A CA 1
ATOM 1866 C C . ILE A 1 242 ? -4.438 -13.289 -18.391 1 97.81 242 ILE A C 1
ATOM 1868 O O . ILE A 1 242 ? -3.318 -13.586 -18.828 1 97.81 242 ILE A O 1
ATOM 1872 N N . TRP A 1 243 ? -4.934 -12.117 -18.422 1 97.06 243 TRP A N 1
ATOM 1873 C CA . TRP A 1 243 ? -4.094 -11.008 -18.859 1 97.06 243 TRP A CA 1
ATOM 1874 C C . TRP A 1 243 ? -2.816 -10.93 -18.031 1 97.06 243 TRP A C 1
ATOM 1876 O O . TRP A 1 243 ? -1.717 -10.836 -18.578 1 97.06 243 TRP A O 1
ATOM 1886 N N . SER A 1 244 ? -2.939 -11.016 -16.734 1 96.81 244 SER A N 1
ATOM 1887 C CA . SER A 1 244 ? -1.796 -10.938 -15.836 1 96.81 244 SER A CA 1
ATOM 1888 C C . SER A 1 244 ? -0.801 -12.062 -16.109 1 96.81 244 SER A C 1
ATOM 1890 O O . SER A 1 244 ? 0.411 -11.859 -16 1 96.81 244 SER A O 1
ATOM 1892 N N . VAL A 1 245 ? -1.344 -13.219 -16.438 1 98.25 245 VAL A N 1
ATOM 1893 C CA . VAL A 1 245 ? -0.488 -14.344 -16.812 1 98.25 245 VAL A CA 1
ATOM 1894 C C . VAL A 1 245 ? 0.327 -13.992 -18.047 1 98.25 245 VAL A C 1
ATOM 1896 O O . VAL A 1 245 ? 1.542 -14.203 -18.078 1 98.25 245 VAL A O 1
ATOM 1899 N N . GLY A 1 246 ? -0.334 -13.438 -19.031 1 98.5 246 GLY A N 1
ATOM 1900 C CA . GLY A 1 246 ? 0.349 -13.039 -20.25 1 98.5 246 GLY A CA 1
ATOM 1901 C C . GLY A 1 246 ? 1.48 -12.055 -20 1 98.5 246 GLY A C 1
ATOM 1902 O O . GLY A 1 246 ? 2.592 -12.25 -20.5 1 98.5 246 GLY A O 1
ATOM 1903 N N . ILE A 1 247 ? 1.171 -11.039 -19.234 1 97.81 247 ILE A N 1
ATOM 1904 C CA . ILE A 1 247 ? 2.176 -10.031 -18.906 1 97.81 247 ILE A CA 1
ATOM 1905 C C . ILE A 1 247 ? 3.342 -10.68 -18.172 1 97.81 247 ILE A C 1
ATOM 1907 O O . ILE A 1 247 ? 4.508 -10.391 -18.453 1 97.81 247 ILE A O 1
ATOM 1911 N N . SER A 1 248 ? 3.064 -11.562 -17.234 1 98 248 SER A N 1
ATOM 1912 C CA . SER A 1 248 ? 4.094 -12.242 -16.453 1 98 248 SER A CA 1
ATOM 1913 C C . SER A 1 248 ? 4.988 -13.094 -17.344 1 98 248 SER A C 1
ATOM 1915 O O . SER A 1 248 ? 6.207 -13.125 -17.172 1 98 248 SER A O 1
ATOM 1917 N N . LEU A 1 249 ? 4.379 -13.734 -18.266 1 98.56 249 LEU A N 1
ATOM 1918 C CA . LEU A 1 249 ? 5.145 -14.586 -19.172 1 98.56 249 LEU A CA 1
ATOM 1919 C C . LEU A 1 249 ? 6.066 -13.742 -20.062 1 98.56 249 LEU A C 1
ATOM 1921 O O . LEU A 1 249 ? 7.219 -14.117 -20.281 1 98.56 249 LEU A O 1
ATOM 1925 N N . VAL A 1 250 ? 5.578 -12.633 -20.578 1 98.06 250 VAL A N 1
ATOM 1926 C CA . VAL A 1 250 ? 6.41 -11.742 -21.375 1 98.06 250 VAL A CA 1
ATOM 1927 C C . VAL A 1 250 ? 7.59 -11.242 -20.547 1 98.06 250 VAL A C 1
ATOM 1929 O O . VAL A 1 250 ? 8.727 -11.242 -21.016 1 98.06 250 VAL A O 1
ATOM 1932 N N . GLU A 1 251 ? 7.281 -10.836 -19.359 1 96.94 251 GLU A N 1
ATOM 1933 C CA . GLU A 1 251 ? 8.305 -10.32 -18.469 1 96.94 251 GLU A CA 1
ATOM 1934 C C . GLU A 1 251 ? 9.383 -11.375 -18.203 1 96.94 251 GLU A C 1
ATOM 1936 O O . GLU A 1 251 ? 10.578 -11.086 -18.281 1 96.94 251 GLU A O 1
ATOM 1941 N N . LEU A 1 252 ? 8.977 -12.578 -17.891 1 98.06 252 LEU A N 1
ATOM 1942 C CA . LEU A 1 252 ? 9.914 -13.656 -17.578 1 98.06 252 LEU A CA 1
ATOM 1943 C C . LEU A 1 252 ? 10.68 -14.102 -18.812 1 98.06 252 LEU A C 1
ATOM 1945 O O . LEU A 1 252 ? 11.844 -14.484 -18.734 1 98.06 252 LEU A O 1
ATOM 1949 N N . ALA A 1 253 ? 10.039 -14.07 -19.953 1 98.19 253 ALA A N 1
ATOM 1950 C CA . ALA A 1 253 ? 10.672 -14.461 -21.203 1 98.19 253 ALA A CA 1
ATOM 1951 C C . ALA A 1 253 ? 11.75 -13.469 -21.609 1 98.19 253 ALA A C 1
ATOM 1953 O O . ALA A 1 253 ? 12.812 -13.859 -22.109 1 98.19 253 ALA A O 1
ATOM 1954 N N . ARG A 1 254 ? 11.5 -12.172 -21.375 1 95.75 254 ARG A N 1
ATOM 1955 C CA . ARG A 1 254 ? 12.414 -11.133 -21.844 1 95.75 254 ARG A CA 1
ATOM 1956 C C . ARG A 1 254 ? 13.336 -10.672 -20.719 1 95.75 254 ARG A C 1
ATOM 1958 O O . ARG A 1 254 ? 14.336 -10 -20.969 1 95.75 254 ARG A O 1
ATOM 1965 N N . GLY A 1 255 ? 12.922 -10.961 -19.547 1 94.19 255 GLY A N 1
ATOM 1966 C CA . GLY A 1 255 ? 13.68 -10.5 -18.406 1 94.19 255 GLY A CA 1
ATOM 1967 C C . GLY A 1 255 ? 13.32 -9.086 -17.984 1 94.19 255 GLY A C 1
ATOM 1968 O O . GLY A 1 255 ? 13.984 -8.5 -17.125 1 94.19 255 GLY A O 1
ATOM 1969 N N . GLU A 1 256 ? 12.273 -8.555 -18.609 1 92 256 GLU A N 1
ATOM 1970 C CA . GLU A 1 256 ? 11.844 -7.199 -18.297 1 92 256 GLU A CA 1
ATOM 1971 C C . GLU A 1 256 ? 10.352 -7.016 -18.531 1 92 256 GLU A C 1
ATOM 1973 O O . GLU A 1 256 ? 9.812 -7.531 -19.516 1 92 256 GLU A O 1
ATOM 1978 N N . ASN A 1 257 ? 9.758 -6.281 -17.562 1 92.38 257 ASN A N 1
ATOM 1979 C CA . ASN A 1 257 ? 8.336 -5.969 -17.75 1 92.38 257 ASN A CA 1
ATOM 1980 C C . ASN A 1 257 ? 8.094 -5.148 -19 1 92.38 257 ASN A C 1
ATOM 1982 O O . ASN A 1 257 ? 8.852 -4.219 -19.297 1 92.38 257 ASN A O 1
ATOM 1986 N N . PRO A 1 258 ? 7.125 -5.512 -19.766 1 93.56 258 PRO A N 1
ATOM 1987 C CA . PRO A 1 258 ? 6.902 -4.812 -21.031 1 93.56 258 PRO A CA 1
ATOM 1988 C C . PRO A 1 258 ? 6.57 -3.334 -20.844 1 93.56 258 PRO A C 1
ATOM 1990 O O . PRO A 1 258 ? 6.66 -2.549 -21.781 1 93.56 258 PRO A O 1
ATOM 1993 N N . TYR A 1 259 ? 6.156 -2.924 -19.703 1 89.12 259 TYR A N 1
ATOM 1994 C CA . TYR A 1 259 ? 5.84 -1.526 -19.438 1 89.12 259 TYR A CA 1
ATOM 1995 C C . TYR A 1 259 ? 6.926 -0.869 -18.609 1 89.12 259 TYR A C 1
ATOM 1997 O O . TYR A 1 259 ? 6.672 0.125 -17.922 1 89.12 259 TYR A O 1
ATOM 2005 N N . HIS A 1 260 ? 8.016 -1.437 -18.688 1 83.25 260 HIS A N 1
ATOM 2006 C CA . HIS A 1 260 ? 9.172 -0.866 -18.016 1 83.25 260 HIS A CA 1
ATOM 2007 C C . HIS A 1 260 ? 9.539 0.498 -18.594 1 83.25 260 HIS A C 1
ATOM 2009 O O . HIS A 1 260 ? 9.25 0.778 -19.75 1 83.25 260 HIS A O 1
ATOM 2015 N N . GLY A 1 261 ? 10.078 1.365 -17.75 1 76.69 261 GLY A N 1
ATOM 2016 C CA . GLY A 1 261 ? 10.578 2.643 -18.234 1 76.69 261 GLY A CA 1
ATOM 2017 C C . GLY A 1 261 ? 9.578 3.775 -18.078 1 76.69 261 GLY A C 1
ATOM 2018 O O . GLY A 1 261 ? 9.867 4.914 -18.438 1 76.69 261 GLY A O 1
ATOM 2019 N N . CYS A 1 262 ? 8.359 3.391 -17.703 1 77 262 CYS A N 1
ATOM 2020 C CA . CYS A 1 262 ? 7.391 4.449 -17.438 1 77 262 CYS A CA 1
ATOM 2021 C C . CYS A 1 262 ? 7.832 5.316 -16.266 1 77 262 CYS A C 1
ATOM 2023 O O . CYS A 1 262 ? 8.32 4.801 -15.25 1 77 262 CYS A O 1
ATOM 2025 N N . SER A 1 263 ? 7.707 6.586 -16.391 1 73.12 263 SER A N 1
ATOM 2026 C CA . SER A 1 263 ? 8.141 7.531 -15.375 1 73.12 263 SER A CA 1
ATOM 2027 C C . SER A 1 263 ? 7.09 7.672 -14.273 1 73.12 263 SER A C 1
ATOM 2029 O O . SER A 1 263 ? 7.418 8.031 -13.141 1 73.12 263 SER A O 1
ATOM 2031 N N . THR A 1 264 ? 5.836 7.469 -14.656 1 76 264 THR A N 1
ATOM 2032 C CA . THR A 1 264 ? 4.754 7.594 -13.68 1 76 264 THR A CA 1
ATOM 2033 C C . THR A 1 264 ? 3.783 6.422 -13.797 1 76 264 THR A C 1
ATOM 2035 O O . THR A 1 264 ? 3.746 5.738 -14.82 1 76 264 THR A O 1
ATOM 2038 N N . GLU A 1 265 ? 3.086 6.23 -12.758 1 77.88 265 GLU A N 1
ATOM 2039 C CA . GLU A 1 265 ? 2.027 5.227 -12.797 1 77.88 265 GLU A CA 1
ATOM 2040 C C . GLU A 1 265 ? 0.97 5.578 -13.836 1 77.88 265 GLU A C 1
ATOM 2042 O O . GLU A 1 265 ? 0.445 4.695 -14.523 1 77.88 265 GLU A O 1
ATOM 2047 N N . PHE A 1 266 ? 0.69 6.863 -13.938 1 78 266 PHE A N 1
ATOM 2048 C CA . PHE A 1 266 ? -0.314 7.305 -14.898 1 78 266 PHE A CA 1
ATOM 2049 C C . PHE A 1 266 ? 0.114 6.961 -16.328 1 78 266 PHE A C 1
ATOM 2051 O O . PHE A 1 266 ? -0.704 6.527 -17.141 1 78 266 PHE A O 1
ATOM 2058 N N . GLU A 1 267 ? 1.329 7.199 -16.562 1 83.38 267 GLU A N 1
ATOM 2059 C CA . GLU A 1 267 ? 1.849 6.844 -17.875 1 83.38 267 GLU A CA 1
ATOM 2060 C C . GLU A 1 267 ? 1.698 5.348 -18.141 1 83.38 267 GLU A C 1
ATOM 2062 O O . GLU A 1 267 ? 1.275 4.945 -19.234 1 83.38 267 GLU A O 1
ATOM 2067 N N . MET A 1 268 ? 2.059 4.566 -17.188 1 86.5 268 MET A N 1
ATOM 2068 C CA . MET A 1 268 ? 1.969 3.115 -17.312 1 86.5 268 MET A CA 1
ATOM 2069 C C . MET A 1 268 ? 0.531 2.68 -17.578 1 86.5 268 MET A C 1
ATOM 2071 O O . MET A 1 268 ? 0.269 1.907 -18.5 1 86.5 268 MET A O 1
ATOM 2075 N N . LEU A 1 269 ? -0.405 3.197 -16.828 1 86.75 269 LEU A N 1
ATOM 2076 C CA . LEU A 1 269 ? -1.812 2.844 -16.984 1 86.75 269 LEU A CA 1
ATOM 2077 C C . LEU A 1 269 ? -2.334 3.293 -18.344 1 86.75 269 LEU A C 1
ATOM 2079 O O . LEU A 1 269 ? -3.107 2.578 -18.984 1 86.75 269 LEU A O 1
ATOM 2083 N N . SER A 1 270 ? -1.888 4.43 -18.781 1 87.88 270 SER A N 1
ATOM 2084 C CA . SER A 1 270 ? -2.295 4.941 -20.078 1 87.88 270 SER A CA 1
ATOM 2085 C C . SER A 1 270 ? -1.817 4.031 -21.219 1 87.88 270 SER A C 1
ATOM 2087 O O . SER A 1 270 ? -2.547 3.793 -22.172 1 87.88 270 SER A O 1
ATOM 2089 N N . ARG A 1 271 ? -0.628 3.521 -21.047 1 90.12 271 ARG A N 1
ATOM 2090 C CA . ARG A 1 271 ? -0.077 2.631 -22.062 1 90.12 271 ARG A CA 1
ATOM 2091 C C . ARG A 1 271 ? -0.837 1.309 -22.094 1 90.12 271 ARG A C 1
ATOM 2093 O O . ARG A 1 271 ? -1.098 0.77 -23.172 1 90.12 271 ARG A O 1
ATOM 2100 N N . ILE A 1 272 ? -1.17 0.786 -20.984 1 91.06 272 ILE A N 1
ATOM 2101 C CA . ILE A 1 272 ? -1.913 -0.467 -20.906 1 91.06 272 ILE A CA 1
ATOM 2102 C C . ILE A 1 272 ? -3.242 -0.33 -21.641 1 91.06 272 ILE A C 1
ATOM 2104 O O . ILE A 1 272 ? -3.656 -1.241 -22.359 1 91.06 272 ILE A O 1
ATOM 2108 N N . VAL A 1 273 ? -3.838 0.794 -21.484 1 88.5 273 VAL A N 1
ATOM 2109 C CA . VAL A 1 273 ? -5.164 1.012 -22.047 1 88.5 273 VAL A CA 1
ATOM 2110 C C . VAL A 1 273 ? -5.051 1.362 -23.531 1 88.5 273 VAL A C 1
ATOM 2112 O O . VAL A 1 273 ? -5.781 0.82 -24.359 1 88.5 273 VAL A O 1
ATOM 2115 N N . SER A 1 274 ? -4.078 2.16 -23.922 1 90.75 274 SER A N 1
ATOM 2116 C CA . SER A 1 274 ? -4.125 2.816 -25.219 1 90.75 274 SER A CA 1
ATOM 2117 C C . SER A 1 274 ? -3.191 2.139 -26.219 1 90.75 274 SER A C 1
ATOM 2119 O O . SER A 1 274 ? -3.438 2.16 -27.422 1 90.75 274 SER A O 1
ATOM 2121 N N . GLU A 1 275 ? -2.113 1.54 -25.781 1 93.12 275 GLU A N 1
ATOM 2122 C CA . GLU A 1 275 ? -1.135 0.96 -26.688 1 93.12 275 GLU A CA 1
ATOM 2123 C C . GLU A 1 275 ? -1.48 -0.489 -27.031 1 93.12 275 GLU A C 1
ATOM 2125 O O . GLU A 1 275 ? -2.293 -1.111 -26.344 1 93.12 275 GLU A O 1
ATOM 2130 N N . SER A 1 276 ? -0.839 -0.958 -28.094 1 95.62 276 SER A N 1
ATOM 2131 C CA . SER A 1 276 ? -0.974 -2.369 -28.438 1 95.62 276 SER A CA 1
ATOM 2132 C C . SER A 1 276 ? -0.388 -3.262 -27.344 1 95.62 276 SER A C 1
ATOM 2134 O O . SER A 1 276 ? 0.618 -2.914 -26.719 1 95.62 276 SER A O 1
ATOM 2136 N N . PRO A 1 277 ? -1.042 -4.398 -27.172 1 96.5 277 PRO A N 1
ATOM 2137 C CA . PRO A 1 277 ? -0.513 -5.309 -26.156 1 96.5 277 PRO A CA 1
ATOM 2138 C C . PRO A 1 277 ? 0.867 -5.855 -26.516 1 96.5 277 PRO A C 1
ATOM 2140 O O . PRO A 1 277 ? 1.205 -5.969 -27.688 1 96.5 277 PRO A O 1
ATOM 2143 N N . PRO A 1 278 ? 1.659 -6.156 -25.5 1 96.06 278 PRO A N 1
ATOM 2144 C CA . PRO A 1 278 ? 2.963 -6.766 -25.766 1 96.06 278 PRO A CA 1
ATOM 2145 C C . PRO A 1 278 ? 2.852 -8.102 -26.5 1 96.06 278 PRO A C 1
ATOM 2147 O O . PRO A 1 278 ? 1.864 -8.82 -26.328 1 96.06 278 PRO A O 1
ATOM 2150 N N . ARG A 1 279 ? 3.889 -8.375 -27.312 1 96.62 279 ARG A N 1
ATOM 2151 C CA . ARG A 1 279 ? 3.938 -9.625 -28.062 1 96.62 279 ARG A CA 1
ATOM 2152 C C . ARG A 1 279 ? 5.336 -10.234 -28.031 1 96.62 279 ARG A C 1
ATOM 2154 O O . ARG A 1 279 ? 6.328 -9.508 -27.891 1 96.62 279 ARG A O 1
ATOM 2161 N N . LEU A 1 280 ? 5.352 -11.516 -28.031 1 97.56 280 LEU A N 1
ATOM 2162 C CA . LEU A 1 280 ? 6.59 -12.242 -28.281 1 97.56 280 LEU A CA 1
ATOM 2163 C C . LEU A 1 280 ? 6.672 -12.664 -29.75 1 97.56 280 LEU A C 1
ATOM 2165 O O . LEU A 1 280 ? 5.645 -12.852 -30.406 1 97.56 280 LEU A O 1
ATOM 2169 N N . THR A 1 281 ? 7.945 -12.758 -30.25 1 96.62 281 THR A N 1
ATOM 2170 C CA . THR A 1 281 ? 8.086 -13.094 -31.672 1 96.62 281 THR A CA 1
ATOM 2171 C C . THR A 1 281 ? 9.031 -14.281 -31.844 1 96.62 281 THR A C 1
ATOM 2173 O O . THR A 1 281 ? 9.812 -14.602 -30.953 1 96.62 281 THR A O 1
ATOM 2176 N N . ILE A 1 282 ? 8.898 -14.875 -33 1 96.94 282 ILE A N 1
ATOM 2177 C CA . ILE A 1 282 ? 9.742 -16.016 -33.344 1 96.94 282 ILE A CA 1
ATOM 2178 C C . ILE A 1 282 ? 11.195 -15.547 -33.469 1 96.94 282 ILE A C 1
ATOM 2180 O O . ILE A 1 282 ? 12.117 -16.297 -33.156 1 96.94 282 ILE A O 1
ATOM 2184 N N . GLU A 1 283 ? 11.445 -14.336 -33.875 1 96.06 283 GLU A N 1
ATOM 2185 C CA . GLU A 1 283 ? 12.773 -13.766 -34.031 1 96.06 283 GLU A CA 1
ATOM 2186 C C . GLU A 1 283 ? 13.508 -13.688 -32.688 1 96.06 283 GLU A C 1
ATOM 2188 O O . GLU A 1 283 ? 14.734 -13.68 -32.656 1 96.06 283 GLU A O 1
ATOM 2193 N N . GLU A 1 284 ? 12.711 -13.688 -31.656 1 95.56 284 GLU A N 1
ATOM 2194 C CA . GLU A 1 284 ? 13.297 -13.641 -30.312 1 95.56 284 GLU A CA 1
ATOM 2195 C C . GLU A 1 284 ? 13.719 -15.031 -29.844 1 95.56 284 GLU A C 1
ATOM 2197 O O . GLU A 1 284 ? 14.289 -15.18 -28.766 1 95.56 284 GLU A O 1
ATOM 2202 N N . GLY A 1 285 ? 13.375 -16.094 -30.672 1 95.81 285 GLY A N 1
ATOM 2203 C CA . GLY A 1 285 ? 13.773 -17.453 -30.344 1 95.81 285 GLY A CA 1
ATOM 2204 C C . GLY A 1 285 ? 12.656 -18.281 -29.75 1 95.81 285 GLY A C 1
ATOM 2205 O O . GLY A 1 285 ? 12.883 -19.375 -29.25 1 95.81 285 GLY A O 1
ATOM 2206 N N . PHE A 1 286 ? 11.461 -17.797 -29.844 1 98.06 286 PHE A N 1
ATOM 2207 C CA . PHE A 1 286 ? 10.344 -18.5 -29.234 1 98.06 286 PHE A CA 1
ATOM 2208 C C . PHE A 1 286 ? 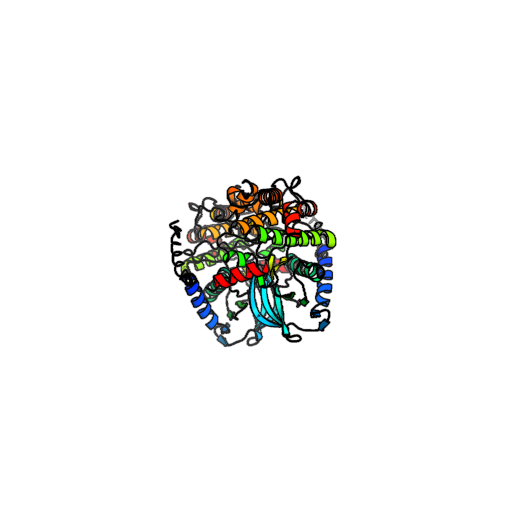9.539 -19.25 -30.281 1 98.06 286 PHE A C 1
ATOM 2210 O O . PHE A 1 286 ? 9.531 -18.859 -31.453 1 98.06 286 PHE A O 1
ATOM 2217 N N . SER A 1 287 ? 8.969 -20.328 -29.859 1 98.44 287 SER A N 1
ATOM 2218 C CA . SER A 1 287 ? 8.133 -21.109 -30.781 1 98.44 287 SER A CA 1
ATOM 2219 C C . SER A 1 287 ? 6.883 -20.328 -31.188 1 98.44 287 SER A C 1
ATOM 2221 O O . SER A 1 287 ? 6.422 -19.469 -30.438 1 98.44 287 SER A O 1
ATOM 2223 N N . SER A 1 288 ? 6.332 -20.625 -32.281 1 98.44 288 SER A N 1
ATOM 2224 C CA . SER A 1 288 ? 5.09 -20 -32.75 1 98.44 288 SER A CA 1
ATOM 2225 C C . SER A 1 288 ? 3.943 -20.281 -31.797 1 98.44 288 SER A C 1
ATOM 2227 O O . SER A 1 288 ? 3.082 -19.422 -31.594 1 98.44 288 SER A O 1
ATOM 2229 N N . ALA A 1 289 ? 3.994 -21.453 -31.25 1 98.56 289 ALA A N 1
ATOM 2230 C CA . ALA A 1 289 ? 2.939 -21.828 -30.312 1 98.56 289 ALA A CA 1
ATOM 2231 C C . ALA A 1 289 ? 2.982 -20.953 -29.062 1 98.56 289 ALA A C 1
ATOM 2233 O O . ALA A 1 289 ? 1.941 -20.516 -28.562 1 98.56 289 ALA A O 1
ATOM 2234 N N . PHE A 1 290 ? 4.176 -20.75 -28.547 1 98.75 290 PHE A N 1
ATOM 2235 C CA . PHE A 1 290 ? 4.328 -19.891 -27.391 1 98.75 290 PHE A CA 1
ATOM 2236 C C . PHE A 1 290 ? 3.9 -18.469 -27.703 1 98.75 290 PHE A C 1
ATOM 2238 O O . PHE A 1 290 ? 3.166 -17.844 -26.938 1 98.75 290 PHE A O 1
ATOM 2245 N N . CYS A 1 291 ? 4.277 -17.953 -28.828 1 98.75 291 CYS A N 1
ATOM 2246 C CA . CYS A 1 291 ? 3.893 -16.609 -29.266 1 98.75 291 CYS A CA 1
ATOM 2247 C C . CYS A 1 291 ? 2.377 -16.484 -29.375 1 98.75 291 CYS A C 1
ATOM 2249 O O . CYS A 1 291 ? 1.8 -15.492 -28.938 1 98.75 291 CYS A O 1
ATOM 2251 N N . ASP A 1 292 ? 1.768 -17.453 -29.875 1 98.56 292 ASP A N 1
ATOM 2252 C CA . ASP A 1 292 ? 0.316 -17.469 -30.031 1 98.56 292 ASP A CA 1
ATOM 2253 C C . ASP A 1 292 ? -0.378 -17.484 -28.672 1 98.56 292 ASP A C 1
ATOM 2255 O O . ASP A 1 292 ? -1.34 -16.75 -28.453 1 98.56 292 ASP A O 1
ATOM 2259 N N . PHE A 1 293 ? 0.106 -18.312 -27.828 1 98.62 293 PHE A N 1
ATOM 2260 C CA . PHE A 1 293 ? -0.467 -18.438 -26.5 1 98.62 293 PHE A CA 1
ATOM 2261 C C . PHE A 1 293 ? -0.456 -17.078 -25.781 1 98.62 293 PHE A C 1
ATOM 2263 O O . PHE A 1 293 ? -1.474 -16.656 -25.234 1 98.62 293 PHE A O 1
ATOM 2270 N N . VAL A 1 294 ? 0.709 -16.406 -25.812 1 98.69 294 VAL A N 1
ATOM 2271 C CA . VAL A 1 294 ? 0.865 -15.117 -25.156 1 98.69 294 VAL A CA 1
ATOM 2272 C C . VAL A 1 294 ? -0.058 -14.094 -25.812 1 98.69 294 VAL A C 1
ATOM 2274 O O . VAL A 1 294 ? -0.699 -13.297 -25.125 1 98.69 294 VAL A O 1
ATOM 2277 N N . SER A 1 295 ? -0.135 -14.141 -27.062 1 98.31 295 SER A N 1
ATOM 2278 C CA . SER A 1 295 ? -1.014 -13.227 -27.781 1 98.31 295 SER A CA 1
ATOM 2279 C C . SER A 1 295 ? -2.471 -13.43 -27.375 1 98.31 295 SER A C 1
ATOM 2281 O O . SER A 1 295 ? -3.223 -12.461 -27.25 1 98.31 295 SER A O 1
ATOM 2283 N N . LEU A 1 296 ? -2.857 -14.625 -27.203 1 98.19 296 LEU A N 1
ATOM 2284 C CA . LEU A 1 296 ? -4.219 -14.93 -26.781 1 98.19 296 LEU A CA 1
ATOM 2285 C C . LEU A 1 296 ? -4.484 -14.391 -25.375 1 98.19 296 LEU A C 1
ATOM 2287 O O . LEU A 1 296 ? -5.535 -13.797 -25.125 1 98.19 296 LEU A O 1
ATOM 2291 N N . CYS A 1 297 ? -3.512 -14.594 -24.516 1 98.56 297 CYS A N 1
ATOM 2292 C CA . CYS A 1 297 ? -3.65 -14.102 -23.141 1 98.56 297 CYS A CA 1
ATOM 2293 C C . CYS A 1 297 ? -3.807 -12.586 -23.125 1 98.56 297 CYS A C 1
ATOM 2295 O O . CYS A 1 297 ? -4.492 -12.047 -22.25 1 98.56 297 CYS A O 1
ATOM 2297 N N . LEU A 1 298 ? -3.193 -11.93 -24.047 1 98.31 298 LEU A N 1
ATOM 2298 C CA . LEU A 1 298 ? -3.094 -10.477 -24 1 98.31 298 LEU A CA 1
ATOM 2299 C C . LEU A 1 298 ? -4.035 -9.836 -25.016 1 98.31 298 LEU A C 1
ATOM 2301 O O . LEU A 1 298 ? -3.762 -8.742 -25.516 1 98.31 298 LEU A O 1
ATOM 2305 N N . THR A 1 299 ? -5.059 -10.578 -25.328 1 97.25 299 THR A N 1
ATOM 2306 C CA . THR A 1 299 ? -6.129 -9.992 -26.125 1 97.25 299 THR A CA 1
ATOM 2307 C C . THR A 1 299 ? -6.82 -8.867 -25.359 1 97.25 299 THR A C 1
ATOM 2309 O O . THR A 1 299 ? -7.348 -9.094 -24.266 1 97.25 299 THR A O 1
ATOM 2312 N N . LYS A 1 300 ? -6.891 -7.711 -25.844 1 94.44 300 LYS A N 1
ATOM 2313 C CA . LYS A 1 300 ? -7.395 -6.539 -25.125 1 94.44 300 LYS A CA 1
ATOM 2314 C C . LYS A 1 300 ? -8.914 -6.586 -25 1 94.44 300 LYS A C 1
ATOM 2316 O O . LYS A 1 300 ? -9.469 -6.188 -23.984 1 94.44 300 LYS A O 1
ATOM 2321 N N . GLU A 1 301 ? -9.57 -7.023 -26.109 1 93.38 301 GLU A N 1
ATOM 2322 C CA . GLU A 1 301 ? -11.016 -7.199 -26.031 1 93.38 301 GLU A CA 1
ATOM 2323 C C . GLU A 1 301 ? -11.375 -8.367 -25.125 1 93.38 301 GLU A C 1
ATOM 2325 O O . GLU A 1 301 ? -11.258 -9.531 -25.516 1 93.38 301 GLU A O 1
ATOM 2330 N N . VAL A 1 302 ? -11.859 -8.07 -24.016 1 93.56 302 VAL A N 1
ATOM 2331 C CA . VAL A 1 302 ? -12.016 -9.047 -22.938 1 93.56 302 VAL A CA 1
ATOM 2332 C C . VAL A 1 302 ? -12.93 -10.18 -23.406 1 93.56 302 VAL A C 1
ATOM 2334 O O . VAL A 1 302 ? -12.734 -11.336 -23.031 1 93.56 302 VAL A O 1
ATOM 2337 N N . GLU A 1 303 ? -13.914 -9.891 -24.266 1 93.81 303 GLU A N 1
ATOM 2338 C CA . GLU A 1 303 ? -14.875 -10.891 -24.703 1 93.81 303 GLU A CA 1
ATOM 2339 C C . GLU A 1 303 ? -14.203 -11.938 -25.594 1 93.81 303 GLU A C 1
ATOM 2341 O O . GLU A 1 303 ? -14.727 -13.047 -25.766 1 93.81 303 GLU A O 1
ATOM 2346 N N . ARG A 1 304 ? -13.078 -11.594 -26.125 1 96.38 304 ARG A N 1
ATOM 2347 C CA . ARG A 1 304 ? -12.359 -12.492 -27.016 1 96.38 304 ARG A CA 1
ATOM 2348 C C . ARG A 1 304 ? -11.195 -13.172 -26.312 1 96.38 304 ARG A C 1
ATOM 2350 O O . ARG A 1 304 ? -10.523 -14.023 -26.891 1 96.38 304 ARG A O 1
ATOM 2357 N N . ARG A 1 305 ? -10.969 -12.781 -25.094 1 96.75 305 ARG A N 1
ATOM 2358 C CA . ARG A 1 305 ? -9.898 -13.414 -24.328 1 96.75 305 ARG A CA 1
ATOM 2359 C C . ARG A 1 305 ? -10.344 -14.766 -23.781 1 96.75 305 ARG A C 1
ATOM 2361 O O . ARG A 1 305 ? -11.445 -14.898 -23.25 1 96.75 305 ARG A O 1
ATOM 2368 N N . PRO A 1 306 ? -9.5 -15.781 -23.938 1 97 306 PRO A N 1
ATOM 2369 C CA . PRO A 1 306 ? -9.906 -17.125 -23.516 1 97 306 PRO A CA 1
ATOM 2370 C C . PRO A 1 306 ? -10.039 -17.25 -22 1 97 306 PRO A C 1
ATOM 2372 O O . PRO A 1 306 ? -9.523 -16.422 -21.25 1 97 306 PRO A O 1
ATOM 2375 N N . LYS A 1 307 ? -10.781 -18.281 -21.609 1 96.19 307 LYS A N 1
ATOM 2376 C CA . LYS A 1 307 ? -10.867 -18.656 -20.203 1 96.19 307 LYS A CA 1
ATOM 2377 C C . LYS A 1 307 ? -9.891 -19.781 -19.891 1 96.19 307 LYS A C 1
ATOM 2379 O O . LYS A 1 307 ? -9.172 -20.266 -20.766 1 96.19 307 LYS A O 1
ATOM 2384 N N . TYR A 1 308 ? -9.852 -20.188 -18.656 1 97 308 TYR A N 1
ATOM 2385 C CA . TYR A 1 308 ? -8.836 -21.125 -18.188 1 97 308 TYR A CA 1
ATOM 2386 C C . TYR A 1 308 ? -8.914 -22.438 -18.969 1 97 308 TYR A C 1
ATOM 2388 O O . TYR A 1 308 ? -7.895 -22.953 -19.422 1 97 308 TYR A O 1
ATOM 2396 N N . ARG A 1 309 ? -10.086 -22.953 -19.172 1 95 309 ARG A N 1
ATOM 2397 C CA . ARG A 1 309 ? -10.273 -24.25 -19.828 1 95 309 ARG A CA 1
ATOM 2398 C C . ARG A 1 309 ? -9.727 -24.219 -21.25 1 95 309 ARG A C 1
ATOM 2400 O O . ARG A 1 309 ? -9.078 -25.172 -21.703 1 95 309 ARG A O 1
ATOM 2407 N N . GLU A 1 310 ? -10.039 -23.156 -21.922 1 97 310 GLU A N 1
ATOM 2408 C CA . GLU A 1 310 ? -9.539 -23 -23.281 1 97 310 GLU A CA 1
ATOM 2409 C C . GLU A 1 310 ? -8.016 -22.938 -23.312 1 97 310 GLU A C 1
ATOM 2411 O O . GLU A 1 310 ? -7.375 -23.516 -24.188 1 97 310 GLU A O 1
ATOM 2416 N N . LEU A 1 311 ? -7.449 -22.25 -22.359 1 98 311 LEU A N 1
ATOM 2417 C CA . LEU A 1 311 ? -6 -22.125 -22.281 1 98 311 LEU A CA 1
ATOM 2418 C C . LEU A 1 311 ? -5.355 -23.484 -22.016 1 98 311 LEU A C 1
ATOM 2420 O O . LEU A 1 311 ? -4.305 -23.797 -22.562 1 98 311 LEU A O 1
ATOM 2424 N N . LEU A 1 312 ? -6.023 -24.297 -21.172 1 97.75 312 LEU A N 1
ATOM 2425 C CA . LEU A 1 312 ? -5.496 -25.609 -20.812 1 97.75 312 LEU A CA 1
ATOM 2426 C C . LEU A 1 312 ? -5.473 -26.531 -22.016 1 97.75 312 LEU A C 1
ATOM 2428 O O . LEU A 1 312 ? -4.691 -27.484 -22.062 1 97.75 312 LEU A O 1
ATOM 2432 N N . MET A 1 313 ? -6.246 -26.203 -23.047 1 97.88 313 MET A N 1
ATOM 2433 C CA . MET A 1 313 ? -6.332 -27.016 -24.25 1 97.88 313 MET A CA 1
ATOM 2434 C C . MET A 1 313 ? -5.391 -26.5 -25.328 1 97.88 313 MET A C 1
ATOM 2436 O O . MET A 1 313 ? -5.211 -27.141 -26.359 1 97.88 313 MET A O 1
ATOM 2440 N N . HIS A 1 314 ? -4.824 -25.328 -25.141 1 98.31 314 HIS A N 1
ATOM 2441 C CA . HIS A 1 314 ? -3.893 -24.797 -26.125 1 98.31 314 HIS A CA 1
ATOM 2442 C C . HIS A 1 314 ? -2.715 -25.734 -26.359 1 98.31 314 HIS A C 1
ATOM 2444 O O . HIS A 1 314 ? -2.195 -26.328 -25.406 1 98.31 314 HIS A O 1
ATOM 2450 N N . GLU A 1 315 ? -2.234 -25.859 -27.531 1 98.38 315 GLU A N 1
ATOM 2451 C CA . GLU A 1 315 ? -1.215 -26.828 -27.922 1 98.38 315 GLU A CA 1
ATOM 2452 C C . GLU A 1 315 ? 0.068 -26.625 -27.125 1 98.38 315 GLU A C 1
ATOM 2454 O O . GLU A 1 315 ? 0.74 -27.594 -26.766 1 98.38 315 GLU A O 1
ATOM 2459 N N . TRP A 1 316 ? 0.406 -25.359 -26.828 1 98.56 316 TRP A N 1
ATOM 2460 C CA . TRP A 1 316 ? 1.622 -25.062 -26.078 1 98.56 316 TRP A CA 1
ATOM 2461 C C . TRP A 1 316 ? 1.519 -25.562 -24.641 1 98.56 316 TRP A C 1
ATOM 2463 O O . TRP A 1 316 ? 2.475 -26.125 -24.109 1 98.56 316 TRP A O 1
ATOM 2473 N N . ILE A 1 317 ? 0.393 -25.422 -24 1 98.56 317 ILE A N 1
ATOM 2474 C CA . ILE A 1 317 ? 0.167 -25.891 -22.641 1 98.56 317 ILE A CA 1
ATOM 2475 C C . ILE A 1 317 ? 0.131 -27.406 -22.594 1 98.56 317 ILE A C 1
ATOM 2477 O O . ILE A 1 317 ? 0.752 -28.031 -21.734 1 98.56 317 ILE A O 1
ATOM 2481 N N . VAL A 1 318 ? -0.541 -28 -23.562 1 98.38 318 VAL A N 1
ATOM 2482 C CA . VAL A 1 318 ? -0.635 -29.453 -23.641 1 98.38 318 VAL A CA 1
ATOM 2483 C C . VAL A 1 318 ? 0.756 -30.047 -23.844 1 98.38 318 VAL A C 1
ATOM 2485 O O . VAL A 1 318 ? 1.09 -31.078 -23.234 1 98.38 318 VAL A O 1
ATOM 2488 N N . ARG A 1 319 ? 1.52 -29.453 -24.656 1 98.19 319 ARG A N 1
ATOM 2489 C CA . ARG A 1 319 ? 2.887 -29.891 -24.891 1 98.19 319 ARG A CA 1
ATOM 2490 C C . ARG A 1 319 ? 3.676 -29.953 -23.594 1 98.19 319 ARG A C 1
ATOM 2492 O O . ARG A 1 319 ? 4.289 -30.984 -23.266 1 98.19 319 ARG A O 1
ATOM 2499 N N . TYR A 1 320 ? 3.551 -28.953 -22.797 1 97.88 320 TYR A N 1
ATOM 2500 C CA . TYR A 1 320 ? 4.426 -28.859 -21.625 1 97.88 320 TYR A CA 1
ATOM 2501 C C . TYR A 1 320 ? 3.791 -29.547 -20.422 1 97.88 320 TYR A C 1
ATOM 2503 O O . TYR A 1 320 ? 4.461 -29.766 -19.406 1 97.88 320 TYR A O 1
ATOM 2511 N N . GLU A 1 321 ? 2.512 -29.766 -20.469 1 96.81 321 GLU A N 1
ATOM 2512 C CA . GLU A 1 321 ? 1.906 -30.641 -19.469 1 96.81 321 GLU A CA 1
ATOM 2513 C C . GLU A 1 321 ? 2.502 -32.062 -19.531 1 96.81 321 GLU A C 1
ATOM 2515 O O . GLU A 1 321 ? 2.664 -32.719 -18.5 1 96.81 321 GLU A O 1
ATOM 2520 N N . ASN A 1 322 ? 2.932 -32.438 -20.703 1 96.19 322 ASN A N 1
ATOM 2521 C CA . ASN A 1 322 ? 3.381 -33.812 -20.922 1 96.19 322 ASN A CA 1
ATOM 2522 C C . ASN A 1 322 ? 4.898 -33.875 -21.078 1 96.19 322 ASN A C 1
ATOM 2524 O O . ASN A 1 322 ? 5.484 -34.938 -20.938 1 96.19 322 ASN A O 1
ATOM 2528 N N . ALA A 1 323 ? 5.48 -32.75 -21.344 1 96.12 323 ALA A N 1
ATOM 2529 C CA . ALA A 1 323 ? 6.926 -32.719 -21.547 1 96.12 323 ALA A CA 1
ATOM 2530 C C . ALA A 1 323 ? 7.664 -32.906 -20.219 1 96.12 323 ALA A C 1
ATOM 2532 O O . ALA A 1 323 ? 7.199 -32.438 -19.172 1 96.12 323 ALA A O 1
ATOM 2533 N N . ASN A 1 324 ? 8.727 -33.625 -20.281 1 95.44 324 ASN A N 1
ATOM 2534 C CA . ASN A 1 324 ? 9.625 -33.719 -19.141 1 95.44 324 ASN A CA 1
ATOM 2535 C C . ASN A 1 324 ? 10.695 -32.625 -19.188 1 95.44 324 ASN A C 1
ATOM 2537 O O . ASN A 1 324 ? 11.617 -32.688 -20 1 95.44 324 ASN A O 1
ATOM 2541 N N . VAL A 1 325 ? 10.492 -31.656 -18.406 1 97.12 325 VAL A N 1
ATOM 2542 C CA . VAL A 1 325 ? 11.43 -30.531 -18.312 1 97.12 325 VAL A CA 1
ATOM 2543 C C . VAL A 1 325 ? 12.086 -30.516 -16.938 1 97.12 325 VAL A C 1
ATOM 2545 O O . VAL A 1 325 ? 11.398 -30.578 -15.914 1 97.12 325 VAL A O 1
ATOM 2548 N N . ASP A 1 326 ? 13.375 -30.469 -16.859 1 97.62 326 ASP A N 1
ATOM 2549 C CA . ASP A 1 326 ? 14.102 -30.484 -15.586 1 97.62 326 ASP A CA 1
ATOM 2550 C C . ASP A 1 326 ? 14.195 -29.078 -14.992 1 97.62 326 ASP A C 1
ATOM 2552 O O . ASP A 1 326 ? 15.273 -28.469 -14.969 1 97.62 326 ASP A O 1
ATOM 2556 N N . VAL A 1 327 ? 13.141 -28.672 -14.383 1 97.31 327 VAL A N 1
ATOM 2557 C CA . VAL A 1 327 ? 13.07 -27.344 -13.781 1 97.31 327 VAL A CA 1
ATOM 2558 C C . VAL A 1 327 ? 14.016 -27.266 -12.586 1 97.31 327 VAL A C 1
ATOM 2560 O O . VAL A 1 327 ? 14.703 -26.266 -12.391 1 97.31 327 VAL A O 1
ATOM 2563 N N . ALA A 1 328 ? 14.047 -28.312 -11.805 1 97.31 328 ALA A N 1
ATOM 2564 C CA . ALA A 1 328 ? 14.914 -28.359 -10.633 1 97.31 328 ALA A CA 1
ATOM 2565 C C . ALA A 1 328 ? 16.375 -28.203 -11.031 1 97.31 328 ALA A C 1
ATOM 2567 O O . ALA A 1 328 ? 17.125 -27.438 -10.406 1 97.31 328 ALA A O 1
ATOM 2568 N N . GLY A 1 329 ? 16.734 -29 -12.023 1 97 329 GLY A N 1
ATOM 2569 C CA . GLY A 1 329 ? 18.094 -28.906 -12.508 1 97 329 GLY A CA 1
ATOM 2570 C C . GLY A 1 329 ? 18.438 -27.531 -13.047 1 97 329 GLY A C 1
ATOM 2571 O O . GLY A 1 329 ? 19.531 -27.016 -12.781 1 97 329 GLY A O 1
ATOM 2572 N N . TRP A 1 330 ? 17.562 -26.984 -13.766 1 96.88 330 TRP A N 1
ATOM 2573 C CA . TRP A 1 330 ? 17.766 -25.625 -14.289 1 96.88 330 TRP A CA 1
ATOM 2574 C C . TRP A 1 330 ? 17.938 -24.625 -13.156 1 96.88 330 TRP A C 1
ATOM 2576 O O . TRP A 1 330 ? 18.828 -23.781 -13.195 1 96.88 330 TRP A O 1
ATOM 2586 N N . TYR A 1 331 ? 17.094 -24.688 -12.156 1 96.5 331 TYR A N 1
ATOM 2587 C CA . TYR A 1 331 ? 17.172 -23.797 -11 1 96.5 331 TYR A CA 1
ATOM 2588 C C . TYR A 1 331 ? 18.531 -23.906 -10.32 1 96.5 331 TYR A C 1
ATOM 2590 O O . TYR A 1 331 ? 19.141 -22.891 -9.961 1 96.5 331 TYR A O 1
ATOM 2598 N N . GLN A 1 332 ? 18.984 -25.078 -10.125 1 95.06 332 GLN A N 1
ATOM 2599 C CA . GLN A 1 332 ? 20.281 -25.312 -9.492 1 95.06 332 GLN A CA 1
ATOM 2600 C C . GLN A 1 332 ? 21.406 -24.641 -10.273 1 95.06 332 GLN A C 1
ATOM 2602 O O . GLN A 1 332 ? 22.328 -24.062 -9.688 1 95.06 332 GLN A O 1
ATOM 2607 N N . VAL A 1 333 ? 21.297 -24.719 -11.523 1 94 333 VAL A N 1
ATOM 2608 C CA . VAL A 1 333 ? 22.312 -24.125 -12.383 1 94 333 VAL A CA 1
ATOM 2609 C C . VAL A 1 333 ? 22.281 -22.594 -12.227 1 94 333 VAL A C 1
ATOM 2611 O O . VAL A 1 333 ? 23.328 -21.953 -12.133 1 94 333 VAL A O 1
ATOM 2614 N N . VAL A 1 334 ? 21.125 -22.047 -12.195 1 94.12 334 VAL A N 1
ATOM 2615 C CA . VAL A 1 334 ? 20.953 -20.594 -12.102 1 94.12 334 VAL A CA 1
ATOM 2616 C C . VAL A 1 334 ? 21.531 -20.094 -10.781 1 94.12 334 VAL A C 1
ATOM 2618 O O . VAL A 1 334 ? 22.234 -19.078 -10.75 1 94.12 334 VAL A O 1
ATOM 2621 N N . VAL A 1 335 ? 21.234 -20.719 -9.688 1 91.5 335 VAL A N 1
ATOM 2622 C CA . VAL A 1 335 ? 21.625 -20.266 -8.359 1 91.5 335 VAL A CA 1
ATOM 2623 C C . VAL A 1 335 ? 23.141 -20.438 -8.188 1 91.5 335 VAL A C 1
ATOM 2625 O O . VAL A 1 335 ? 23.797 -19.625 -7.527 1 91.5 335 VAL A O 1
ATOM 2628 N N . GLN A 1 336 ? 23.734 -21.469 -8.742 1 87.62 336 GLN A N 1
ATOM 2629 C CA . GLN A 1 336 ? 25.172 -21.719 -8.656 1 87.62 336 GLN A CA 1
ATOM 2630 C C . GLN A 1 336 ? 25.953 -20.672 -9.453 1 87.62 336 GLN A C 1
ATOM 2632 O O . GLN A 1 336 ? 27.047 -20.266 -9.055 1 87.62 336 GLN A O 1
ATOM 2637 N N . ASN A 1 337 ? 25.453 -20.281 -10.5 1 79.25 337 ASN A N 1
ATOM 2638 C CA . ASN A 1 337 ? 26.125 -19.297 -11.344 1 79.25 337 ASN A CA 1
ATOM 2639 C C . ASN A 1 337 ? 26.109 -17.906 -10.711 1 79.25 337 ASN A C 1
ATOM 2641 O O . ASN A 1 337 ? 26.969 -17.078 -10.984 1 79.25 337 ASN A O 1
ATOM 2645 N N . SER A 1 338 ? 25.078 -17.516 -9.953 1 65.94 338 SER A N 1
ATOM 2646 C CA . SER A 1 338 ? 24.969 -16.188 -9.352 1 65.94 338 SER A CA 1
ATOM 2647 C C . SER A 1 338 ? 25.891 -16.047 -8.148 1 65.94 338 SER A C 1
ATOM 2649 O O . SER A 1 338 ? 26.203 -14.93 -7.73 1 65.94 338 SER A O 1
ATOM 2651 N N . SER A 1 339 ? 26.188 -17.109 -7.348 1 53.44 339 SER A N 1
ATOM 2652 C CA . SER A 1 339 ? 27.141 -17.078 -6.242 1 53.44 339 SER A CA 1
ATOM 2653 C C . SER A 1 339 ? 28.578 -16.875 -6.746 1 53.44 339 SER A C 1
ATOM 2655 O O . SER A 1 339 ? 29.469 -16.531 -5.977 1 53.44 339 SER A O 1
ATOM 2657 N N . ASN A 1 340 ? 28.844 -17.109 -8.055 1 42.09 340 ASN A N 1
ATOM 2658 C CA . ASN A 1 340 ? 30.188 -16.875 -8.602 1 42.09 340 ASN A CA 1
ATOM 2659 C C . ASN A 1 340 ? 30.297 -15.492 -9.227 1 42.09 340 ASN A C 1
ATOM 2661 O O . ASN A 1 340 ? 29.375 -15.039 -9.914 1 42.09 340 ASN A O 1
ATOM 2665 N N . MET B 1 1 ? 49.406 -42.438 -51.375 1 20.39 1 MET B N 1
ATOM 2666 C CA . MET B 1 1 ? 48.062 -42.031 -50.969 1 20.39 1 MET B CA 1
ATOM 2667 C C . MET B 1 1 ? 48.062 -41.406 -49.594 1 20.39 1 MET B C 1
ATOM 2669 O O . MET B 1 1 ? 48.188 -42.125 -48.594 1 20.39 1 MET B O 1
ATOM 2673 N N . ALA B 1 2 ? 48.844 -40.344 -49.5 1 29.72 2 ALA B N 1
ATOM 2674 C CA . ALA B 1 2 ? 49.406 -39.5 -48.438 1 29.72 2 ALA B CA 1
ATOM 2675 C C . ALA B 1 2 ? 48.344 -38.969 -47.5 1 29.72 2 ALA B C 1
ATOM 2677 O O . ALA B 1 2 ? 47.375 -38.375 -47.938 1 29.72 2 ALA B O 1
ATOM 2678 N N . ASN B 1 3 ? 48 -39.719 -46.5 1 23.19 3 ASN B N 1
ATOM 2679 C CA . ASN B 1 3 ? 46.969 -39.688 -45.469 1 23.19 3 ASN B CA 1
ATOM 2680 C C . ASN B 1 3 ? 46.938 -38.312 -44.781 1 23.19 3 ASN B C 1
ATOM 2682 O O . ASN B 1 3 ? 47.906 -37.875 -44.156 1 23.19 3 ASN B O 1
ATOM 2686 N N . GLY B 1 4 ? 46.469 -37.344 -45.375 1 27.2 4 GLY B N 1
ATOM 2687 C CA . GLY B 1 4 ? 46.562 -35.938 -45.125 1 27.2 4 GLY B CA 1
ATOM 2688 C C . GLY B 1 4 ? 45.969 -35.531 -43.781 1 27.2 4 GLY B C 1
ATOM 2689 O O . GLY B 1 4 ? 44.781 -35.625 -43.562 1 27.2 4 GLY B O 1
ATOM 2690 N N . GLN B 1 5 ? 46.625 -35.781 -42.719 1 27.91 5 GLN B N 1
ATOM 2691 C CA . GLN B 1 5 ? 46.281 -35.594 -41.312 1 27.91 5 GLN B CA 1
ATOM 2692 C C . GLN B 1 5 ? 45.969 -34.125 -41.031 1 27.91 5 GLN B C 1
ATOM 2694 O O . GLN B 1 5 ? 46.812 -33.25 -41.188 1 27.91 5 GLN B O 1
ATOM 2699 N N . ILE B 1 6 ? 44.812 -33.75 -41.312 1 33.09 6 ILE B N 1
ATOM 2700 C CA . ILE B 1 6 ? 44.562 -32.312 -41.188 1 33.09 6 ILE B CA 1
ATOM 2701 C C . ILE B 1 6 ? 44.875 -31.859 -39.75 1 33.09 6 ILE B C 1
ATOM 2703 O O . ILE B 1 6 ? 44.5 -32.531 -38.781 1 33.09 6 ILE B O 1
ATOM 2707 N N . PRO B 1 7 ? 45.781 -31.094 -39.531 1 28.17 7 PRO B N 1
ATOM 2708 C CA . PRO B 1 7 ? 46.25 -30.641 -38.219 1 28.17 7 PRO B CA 1
ATOM 2709 C C . PRO B 1 7 ? 45.156 -30.016 -37.375 1 28.17 7 PRO B C 1
ATOM 2711 O O . PRO B 1 7 ? 44.312 -29.281 -37.906 1 28.17 7 PRO B O 1
ATOM 2714 N N . ARG B 1 8 ? 44.656 -30.656 -36.375 1 25.66 8 ARG B N 1
ATOM 2715 C CA . ARG B 1 8 ? 43.625 -30.234 -35.438 1 25.66 8 ARG B CA 1
ATOM 2716 C C . ARG B 1 8 ? 43.969 -28.906 -34.781 1 25.66 8 ARG B C 1
ATOM 2718 O O . ARG B 1 8 ? 45.062 -28.781 -34.188 1 25.66 8 ARG B O 1
ATOM 2725 N N . ARG B 1 9 ? 43.562 -27.875 -35.312 1 29.47 9 ARG B N 1
ATOM 2726 C CA . ARG B 1 9 ? 43.875 -26.578 -34.75 1 29.47 9 ARG B CA 1
ATOM 2727 C C . ARG B 1 9 ? 43.594 -26.547 -33.25 1 29.47 9 ARG B C 1
ATOM 2729 O O . ARG B 1 9 ? 42.562 -27.094 -32.812 1 29.47 9 ARG B O 1
ATOM 2736 N N . PRO B 1 10 ? 44.531 -26.344 -32.5 1 27.75 10 PRO B N 1
ATOM 2737 C CA . PRO B 1 10 ? 44.406 -26.328 -31.031 1 27.75 10 PRO B CA 1
ATOM 2738 C C . PRO B 1 10 ? 43.25 -25.469 -30.547 1 27.75 10 PRO B C 1
ATOM 2740 O O . PRO B 1 10 ? 42.906 -24.453 -31.188 1 27.75 10 PRO B O 1
ATOM 2743 N N . LEU B 1 11 ? 42.25 -26 -29.953 1 25.91 11 LEU B N 1
ATOM 2744 C CA . LEU B 1 11 ? 41.062 -25.297 -29.453 1 25.91 11 LEU B CA 1
ATOM 2745 C C . LEU B 1 11 ? 41.469 -24.078 -28.625 1 25.91 11 LEU B C 1
ATOM 2747 O O . LEU B 1 11 ? 42.375 -24.172 -27.781 1 25.91 11 LEU B O 1
ATOM 2751 N N . PRO B 1 12 ? 41.375 -22.969 -29.141 1 25.66 12 PRO B N 1
ATOM 2752 C CA . PRO B 1 12 ? 41.812 -21.844 -28.344 1 25.66 12 PRO B CA 1
ATOM 2753 C C . PRO B 1 12 ? 41.406 -21.938 -26.891 1 25.66 12 PRO B C 1
ATOM 2755 O O . PRO B 1 12 ? 40.406 -22.594 -26.562 1 25.66 12 PRO B O 1
ATOM 2758 N N . GLU B 1 13 ? 42.344 -21.797 -26.047 1 26.03 13 GLU B N 1
ATOM 2759 C CA . GLU B 1 13 ? 42.25 -21.734 -24.594 1 26.03 13 GLU B CA 1
ATOM 2760 C C . GLU B 1 13 ? 41.031 -20.922 -24.141 1 26.03 13 GLU B C 1
ATOM 2762 O O . GLU B 1 13 ? 40.75 -19.875 -24.719 1 26.03 13 GLU B O 1
ATOM 2767 N N . LEU B 1 14 ? 40.094 -21.547 -23.609 1 23.91 14 LEU B N 1
ATOM 2768 C CA . LEU B 1 14 ? 38.844 -20.953 -23.141 1 23.91 14 LEU B CA 1
ATOM 2769 C C . LEU B 1 14 ? 39.125 -19.703 -22.312 1 23.91 14 LEU B C 1
ATOM 2771 O O . LEU B 1 14 ? 40 -19.688 -21.469 1 23.91 14 LEU B O 1
ATOM 2775 N N . PRO B 1 15 ? 38.844 -18.594 -22.875 1 24.88 15 PRO B N 1
ATOM 2776 C CA . PRO B 1 15 ? 39.188 -17.422 -22.078 1 24.88 15 PRO B CA 1
ATOM 2777 C C . PRO B 1 15 ? 38.844 -17.562 -20.609 1 24.88 15 PRO B C 1
ATOM 2779 O O . PRO B 1 15 ? 38 -18.391 -20.25 1 24.88 15 PRO B O 1
ATOM 2782 N N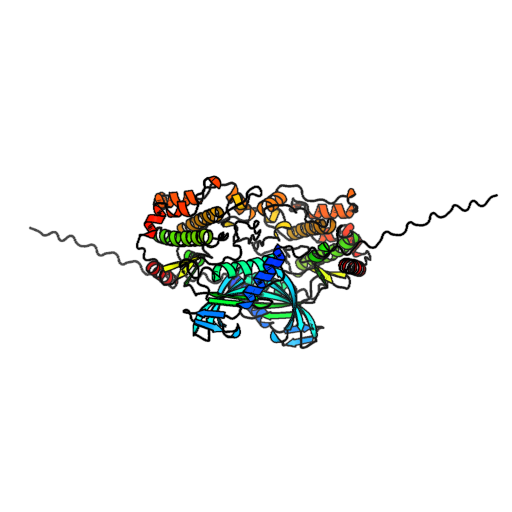 . THR B 1 16 ? 39.656 -17.047 -19.766 1 24.67 16 THR B N 1
ATOM 2783 C CA . THR B 1 16 ? 39.688 -16.906 -18.312 1 24.67 16 THR B CA 1
ATOM 2784 C C . THR B 1 16 ? 38.312 -16.562 -17.766 1 24.67 16 THR B C 1
ATOM 2786 O O . THR B 1 16 ? 37.531 -15.875 -18.438 1 24.67 16 THR B O 1
ATOM 2789 N N . PRO B 1 17 ? 37.938 -17.234 -16.719 1 24.61 17 PRO B N 1
ATOM 2790 C CA . PRO B 1 17 ? 36.656 -17.141 -16.016 1 24.61 17 PRO B CA 1
ATOM 2791 C C . PRO B 1 17 ? 36.219 -15.695 -15.773 1 24.61 17 PRO B C 1
ATOM 2793 O O . PRO B 1 17 ? 37.062 -14.82 -15.523 1 24.61 17 PRO B O 1
ATOM 2796 N N . ILE B 1 18 ? 35.312 -15.305 -16.453 1 26.45 18 ILE B N 1
ATOM 2797 C CA . ILE B 1 18 ? 34.812 -13.938 -16.297 1 26.45 18 ILE B CA 1
ATOM 2798 C C . ILE B 1 18 ? 34.812 -13.547 -14.82 1 26.45 18 ILE B C 1
ATOM 2800 O O . ILE B 1 18 ? 34.281 -14.281 -13.984 1 26.45 18 ILE B O 1
ATOM 2804 N N . SER B 1 19 ? 35.656 -12.781 -14.289 1 24.34 19 SER B N 1
ATOM 2805 C CA . SER B 1 19 ? 35.812 -12.141 -12.992 1 24.34 19 SER B CA 1
ATOM 2806 C C . SER B 1 19 ? 34.469 -11.82 -12.359 1 24.34 19 SER B C 1
ATOM 2808 O O . SER B 1 19 ? 33.5 -11.539 -13.07 1 24.34 19 SER B O 1
ATOM 2810 N N . SER B 1 20 ? 34.219 -12.281 -11.188 1 24.62 20 SER B N 1
ATOM 2811 C CA . SER B 1 20 ? 33.219 -12.039 -10.18 1 24.62 20 SER B CA 1
ATOM 2812 C C . SER B 1 20 ? 32.656 -10.617 -10.266 1 24.62 20 SER B C 1
ATOM 2814 O O . SER B 1 20 ? 33.375 -9.656 -9.969 1 24.62 20 SER B O 1
ATOM 2816 N N . VAL B 1 21 ? 32.094 -10.242 -11.242 1 28.89 21 VAL B N 1
ATOM 2817 C CA . VAL B 1 21 ? 31.609 -8.867 -11.211 1 28.89 21 VAL B CA 1
ATOM 2818 C C . VAL B 1 21 ? 31.125 -8.523 -9.805 1 28.89 21 VAL B C 1
ATOM 2820 O O . VAL B 1 21 ? 30.344 -9.273 -9.211 1 28.89 21 VAL B O 1
ATOM 2823 N N . SER B 1 22 ? 31.781 -7.785 -8.945 1 28.31 22 SER B N 1
ATOM 2824 C CA . SER B 1 22 ? 31.562 -7.145 -7.656 1 28.31 22 SER B CA 1
ATOM 2825 C C . SER B 1 22 ? 30.109 -6.762 -7.457 1 28.31 22 SER B C 1
ATOM 2827 O O . SER B 1 22 ? 29.453 -6.281 -8.383 1 28.31 22 SER B O 1
ATOM 2829 N N . SER B 1 23 ? 29.328 -7.484 -6.715 1 32.5 23 SER B N 1
ATOM 2830 C CA . SER B 1 23 ? 28.047 -6.957 -6.227 1 32.5 23 SER B CA 1
ATOM 2831 C C . SER B 1 23 ? 28.031 -5.434 -6.293 1 32.5 23 SER B C 1
ATOM 2833 O O . SER B 1 23 ? 28.969 -4.77 -5.871 1 32.5 23 SER B O 1
ATOM 2835 N N . PRO B 1 24 ? 27.453 -4.84 -7.254 1 34.16 24 PRO B N 1
ATOM 2836 C CA . PRO B 1 24 ? 27.719 -3.398 -7.227 1 34.16 24 PRO B CA 1
ATOM 2837 C C . PRO B 1 24 ? 27.859 -2.852 -5.809 1 34.16 24 PRO B C 1
ATOM 2839 O O . PRO B 1 24 ? 27.328 -3.438 -4.859 1 34.16 24 PRO B O 1
ATOM 2842 N N . SER B 1 25 ? 28.875 -2.354 -5.348 1 36.91 25 SER B N 1
ATOM 2843 C CA . SER B 1 25 ? 29.156 -1.583 -4.137 1 36.91 25 SER B CA 1
ATOM 2844 C C . SER B 1 25 ? 27.891 -0.883 -3.631 1 36.91 25 SER B C 1
ATOM 2846 O O . SER B 1 25 ? 27.109 -0.354 -4.422 1 36.91 25 SER B O 1
ATOM 2848 N N . PRO B 1 26 ? 27.219 -1.364 -2.492 1 45.16 26 PRO B N 1
ATOM 2849 C CA . PRO B 1 26 ? 26.141 -0.503 -2.014 1 45.16 26 PRO B CA 1
ATOM 2850 C C . PRO B 1 26 ? 26.266 0.934 -2.518 1 45.16 26 PRO B C 1
ATOM 2852 O O . PRO B 1 26 ? 27.344 1.52 -2.465 1 45.16 26 PRO B O 1
ATOM 2855 N N . SER B 1 27 ? 25.5 1.203 -3.529 1 52.72 27 SER B N 1
ATOM 2856 C CA . SER B 1 27 ? 25.547 2.594 -3.967 1 52.72 27 SER B CA 1
ATOM 2857 C C . SER B 1 27 ? 25.734 3.539 -2.785 1 52.72 27 SER B C 1
ATOM 2859 O O . SER B 1 27 ? 25.469 3.17 -1.639 1 52.72 27 SER B O 1
ATOM 2861 N N . SER B 1 28 ? 26.609 4.504 -2.947 1 59.5 28 SER B N 1
ATOM 2862 C CA . SER B 1 28 ? 26.844 5.562 -1.974 1 59.5 28 SER B CA 1
ATOM 2863 C C . SER B 1 28 ? 25.562 5.918 -1.226 1 59.5 28 SER B C 1
ATOM 2865 O O . SER B 1 28 ? 25.578 6.145 -0.014 1 59.5 28 SER B O 1
ATOM 2867 N N . ASN B 1 29 ? 24.391 5.625 -1.896 1 66.38 29 ASN B N 1
ATOM 2868 C CA . ASN B 1 29 ? 23.094 5.953 -1.298 1 66.38 29 ASN B CA 1
ATOM 2869 C C . ASN B 1 29 ? 22.641 4.871 -0.324 1 66.38 29 ASN B C 1
ATOM 2871 O O . ASN B 1 29 ? 22.062 5.176 0.72 1 66.38 29 ASN B O 1
ATOM 2875 N N . ASP B 1 30 ? 23.047 3.641 -0.678 1 70.94 30 ASP B N 1
ATOM 2876 C CA . ASP B 1 30 ? 22.656 2.549 0.215 1 70.94 30 ASP B CA 1
ATOM 2877 C C . ASP B 1 30 ? 23.516 2.553 1.48 1 70.94 30 ASP B C 1
ATOM 2879 O O . ASP B 1 30 ? 23.016 2.279 2.574 1 70.94 30 ASP B O 1
ATOM 2883 N N . GLU B 1 31 ? 24.734 2.904 1.268 1 76.06 31 GLU B N 1
ATOM 2884 C CA . GLU B 1 31 ? 25.609 2.99 2.424 1 76.06 31 GLU B CA 1
ATOM 2885 C C . GLU B 1 31 ? 25.188 4.117 3.361 1 76.06 31 GLU B C 1
ATOM 2887 O O . GLU B 1 31 ? 25.234 3.965 4.582 1 76.06 31 GLU B O 1
ATOM 2892 N N . ALA B 1 32 ? 24.828 5.234 2.77 1 80.44 32 ALA B N 1
ATOM 2893 C CA . ALA B 1 32 ? 24.344 6.359 3.572 1 80.44 32 ALA B CA 1
ATOM 2894 C C . ALA B 1 32 ? 23.078 5.988 4.336 1 80.44 32 ALA B C 1
ATOM 2896 O O . ALA B 1 32 ? 22.922 6.355 5.5 1 80.44 32 ALA B O 1
ATOM 2897 N N . LEU B 1 33 ? 22.25 5.289 3.691 1 83.06 33 LEU B N 1
ATOM 2898 C CA . LEU B 1 33 ? 21.016 4.832 4.332 1 83.06 33 LEU B CA 1
ATOM 2899 C C . LEU B 1 33 ? 21.328 3.887 5.492 1 83.06 33 LEU B C 1
ATOM 2901 O O . LEU B 1 33 ? 20.75 4.012 6.57 1 83.06 33 LEU B O 1
ATOM 2905 N N . ASP B 1 34 ? 22.297 3.006 5.238 1 83.5 34 ASP B N 1
ATOM 2906 C CA . ASP B 1 34 ? 22.672 2.053 6.277 1 83.5 34 ASP B CA 1
ATOM 2907 C C . ASP B 1 34 ? 23.234 2.771 7.5 1 83.5 34 ASP B C 1
ATOM 2909 O O . ASP B 1 34 ? 22.938 2.41 8.641 1 83.5 34 ASP B O 1
ATOM 2913 N N . ARG B 1 35 ? 24.078 3.701 7.254 1 84.81 35 ARG B N 1
ATOM 2914 C CA . ARG B 1 35 ? 24.672 4.48 8.344 1 84.81 35 ARG B CA 1
ATOM 2915 C C . ARG B 1 35 ? 23.594 5.227 9.125 1 84.81 35 ARG B C 1
ATOM 2917 O O . ARG B 1 35 ? 23.625 5.258 10.352 1 84.81 35 ARG B O 1
ATOM 2924 N N . ARG B 1 36 ? 22.672 5.789 8.414 1 86 36 ARG B N 1
ATOM 2925 C CA . ARG B 1 36 ? 21.609 6.543 9.062 1 86 36 ARG B CA 1
ATOM 2926 C C . ARG B 1 36 ? 20.703 5.629 9.883 1 86 36 ARG B C 1
ATOM 2928 O O . ARG B 1 36 ? 20.266 5.996 10.977 1 86 36 ARG B O 1
ATOM 2935 N N . VAL B 1 37 ? 20.469 4.508 9.328 1 83.12 37 VAL B N 1
ATOM 2936 C CA . VAL B 1 37 ? 19.656 3.518 10.039 1 83.12 37 VAL B CA 1
ATOM 2937 C C . VAL B 1 37 ? 20.359 3.121 11.336 1 83.12 37 VAL B C 1
ATOM 2939 O O . VAL B 1 37 ? 19.719 3.01 12.391 1 83.12 37 VAL B O 1
ATOM 2942 N N . ALA B 1 38 ? 21.641 2.951 11.234 1 85.19 38 ALA B N 1
ATOM 2943 C CA . ALA B 1 38 ? 22.422 2.594 12.414 1 85.19 38 ALA B CA 1
ATOM 2944 C C . ALA B 1 38 ? 22.359 3.701 13.461 1 85.19 38 ALA B C 1
ATOM 2946 O O . ALA B 1 38 ? 22.234 3.428 14.656 1 85.19 38 ALA B O 1
ATOM 2947 N N . GLU B 1 39 ? 22.422 4.898 13.086 1 85.81 39 GLU B N 1
ATOM 2948 C CA . GLU B 1 39 ? 22.344 6.047 13.984 1 85.81 39 GLU B CA 1
ATOM 2949 C C . GLU B 1 39 ? 21 6.09 14.703 1 85.81 39 GLU B C 1
ATOM 2951 O O . GLU B 1 39 ? 20.938 6.328 15.906 1 85.81 39 GLU B O 1
ATOM 2956 N N . ILE B 1 40 ? 20.031 5.797 13.938 1 82.06 40 ILE B N 1
ATOM 2957 C CA . ILE B 1 40 ? 18.688 5.848 14.5 1 82.06 40 ILE B CA 1
ATOM 2958 C C . ILE B 1 40 ? 18.484 4.684 15.461 1 82.06 40 ILE B C 1
ATOM 2960 O O . ILE B 1 40 ? 17.844 4.832 16.5 1 82.06 40 ILE B O 1
ATOM 2964 N N . LYS B 1 41 ? 19.062 3.59 15.078 1 85.06 41 LYS B N 1
ATOM 2965 C CA . LYS B 1 41 ? 18.953 2.412 15.93 1 85.06 41 LYS B CA 1
ATOM 2966 C C . LYS B 1 41 ? 19.594 2.66 17.297 1 85.06 41 LYS B C 1
ATOM 2968 O O . LYS B 1 41 ? 19.141 2.133 18.312 1 85.06 41 LYS B O 1
ATOM 2973 N N . SER B 1 42 ? 20.578 3.504 17.281 1 87.56 42 SER B N 1
ATOM 2974 C CA . SER B 1 42 ? 21.266 3.814 18.531 1 87.56 42 SER B CA 1
ATOM 2975 C C . SER B 1 42 ? 20.359 4.629 19.469 1 87.56 42 SER B C 1
ATOM 2977 O O . SER B 1 42 ? 20.609 4.688 20.672 1 87.56 42 SER B O 1
ATOM 2979 N N . GLN B 1 43 ? 19.344 5.191 18.938 1 87 43 GLN B N 1
ATOM 2980 C CA . GLN B 1 43 ? 18.422 6.008 19.719 1 87 43 GLN B CA 1
ATOM 2981 C C . GLN B 1 43 ? 17.234 5.184 20.219 1 87 43 GLN B C 1
ATOM 2983 O O . GLN B 1 43 ? 16.375 5.691 20.938 1 87 43 GLN B O 1
ATOM 2988 N N . SER B 1 44 ? 17.266 3.93 19.859 1 92.25 44 SER B N 1
ATOM 2989 C CA . SER B 1 44 ? 16.172 3.051 20.25 1 92.25 44 SER B CA 1
ATOM 2990 C C . SER B 1 44 ? 16.047 2.961 21.781 1 92.25 44 SER B C 1
ATOM 2992 O O . SER B 1 44 ? 17.047 2.803 22.469 1 92.25 44 SER B O 1
ATOM 2994 N N . GLY B 1 45 ? 14.844 3.125 22.25 1 95.12 45 GLY B N 1
ATOM 2995 C CA . GLY B 1 45 ? 14.578 2.957 23.672 1 95.12 45 GLY B CA 1
ATOM 2996 C C . GLY B 1 45 ? 14.703 4.25 24.453 1 95.12 45 GLY B C 1
ATOM 2997 O O . GLY B 1 45 ? 14.398 4.285 25.656 1 95.12 45 GLY B O 1
ATOM 2998 N N . ARG B 1 46 ? 15.219 5.305 23.844 1 95.06 46 ARG B N 1
ATOM 2999 C CA . ARG B 1 46 ? 15.305 6.617 24.469 1 95.06 46 ARG B CA 1
ATOM 3000 C C . ARG B 1 46 ? 14 7.387 24.312 1 95.06 46 ARG B C 1
ATOM 3002 O O . ARG B 1 46 ? 13.703 7.891 23.219 1 95.06 46 ARG B O 1
ATOM 3009 N N . ILE B 1 47 ? 13.258 7.484 25.359 1 96.5 47 ILE B N 1
ATOM 3010 C CA . ILE B 1 47 ? 11.969 8.164 25.328 1 96.5 47 ILE B CA 1
ATOM 3011 C C . ILE B 1 47 ? 12.047 9.461 26.141 1 96.5 47 ILE B C 1
ATOM 3013 O O . ILE B 1 47 ? 12.484 9.453 27.297 1 96.5 47 ILE B O 1
ATOM 3017 N N . VAL B 1 48 ? 11.703 10.547 25.547 1 95 48 VAL B N 1
ATOM 3018 C CA . VAL B 1 48 ? 11.781 11.852 26.203 1 95 48 VAL B CA 1
ATOM 3019 C C . VAL B 1 48 ? 10.375 12.383 26.453 1 95 48 VAL B C 1
ATOM 3021 O O . VAL B 1 48 ? 9.625 12.648 25.5 1 95 48 VAL B O 1
ATOM 3024 N N . ILE B 1 49 ? 10.008 12.484 27.672 1 94.44 49 ILE B N 1
ATOM 3025 C CA . ILE B 1 49 ? 8.727 13.031 28.094 1 94.44 49 ILE B CA 1
ATOM 3026 C C . ILE B 1 49 ? 8.945 14.18 29.078 1 94.44 49 ILE B C 1
ATOM 3028 O O . ILE B 1 49 ? 9.609 14.008 30.094 1 94.44 49 ILE B O 1
ATOM 3032 N N . MET B 1 50 ? 8.414 15.328 28.766 1 91 50 MET B N 1
ATOM 3033 C CA . MET B 1 50 ? 8.555 16.5 29.625 1 91 50 MET B CA 1
ATOM 3034 C C . MET B 1 50 ? 10.016 16.75 29.984 1 91 50 MET B C 1
ATOM 3036 O O . MET B 1 50 ? 10.352 16.875 31.156 1 91 50 MET B O 1
ATOM 3040 N N . ASN B 1 51 ? 10.867 16.594 29.016 1 90.06 51 ASN B N 1
ATOM 3041 C CA . ASN B 1 51 ? 12.297 16.891 29.094 1 90.06 51 ASN B CA 1
ATOM 3042 C C . ASN B 1 51 ? 13.023 15.898 30 1 90.06 51 ASN B C 1
ATOM 3044 O O . ASN B 1 51 ? 14.133 16.172 30.453 1 90.06 51 ASN B O 1
ATOM 3048 N N . VAL B 1 52 ? 12.383 14.82 30.344 1 95.81 52 VAL B N 1
ATOM 3049 C CA . VAL B 1 52 ? 13.023 13.734 31.062 1 95.81 52 VAL B CA 1
ATOM 3050 C C . VAL B 1 52 ? 13.281 12.562 30.125 1 95.81 52 VAL B C 1
ATOM 3052 O O . VAL B 1 52 ? 12.391 12.164 29.359 1 95.81 52 VAL B O 1
ATOM 3055 N N . VAL B 1 53 ? 14.453 12.039 30.219 1 96 53 VAL B N 1
ATOM 3056 C CA . VAL B 1 53 ? 14.836 10.93 29.359 1 96 53 VAL B CA 1
ATOM 3057 C C . VAL B 1 53 ? 14.633 9.609 30.078 1 96 53 VAL B C 1
ATOM 3059 O O . VAL B 1 53 ? 15.125 9.422 31.203 1 96 53 VAL B O 1
ATOM 3062 N N . TYR B 1 54 ? 13.93 8.68 29.484 1 96.81 54 TYR B N 1
ATOM 3063 C CA . TYR B 1 54 ? 13.719 7.332 30 1 96.81 54 TYR B CA 1
ATOM 3064 C C . TYR B 1 54 ? 14.352 6.289 29.094 1 96.81 54 TYR B C 1
ATOM 3066 O O . TYR B 1 54 ? 14.18 6.34 27.875 1 96.81 54 TYR B O 1
ATOM 3074 N N . GLN B 1 55 ? 15.102 5.426 29.656 1 96.31 55 GLN B N 1
ATOM 3075 C CA . GLN B 1 55 ? 15.539 4.238 28.938 1 96.31 55 GLN B CA 1
ATOM 3076 C C . GLN B 1 55 ? 14.547 3.092 29.109 1 96.31 55 GLN B C 1
ATOM 3078 O O . GLN B 1 55 ? 14.336 2.607 30.219 1 96.31 55 GLN B O 1
ATOM 3083 N N . ALA B 1 56 ? 13.945 2.717 28 1 96.88 56 ALA B N 1
ATOM 3084 C CA . ALA B 1 56 ? 12.844 1.758 28.094 1 96.88 56 ALA B CA 1
ATOM 3085 C C . ALA B 1 56 ? 12.914 0.743 26.953 1 96.88 56 ALA B C 1
ATOM 3087 O O . ALA B 1 56 ? 13.828 0.79 26.125 1 96.88 56 ALA B O 1
ATOM 3088 N N . SER B 1 57 ? 12.055 -0.28 27.094 1 95.06 57 SER B N 1
ATOM 3089 C CA . SER B 1 57 ? 11.859 -1.264 26.031 1 95.06 57 SER B CA 1
ATOM 3090 C C . SER B 1 57 ? 10.414 -1.269 25.531 1 95.06 57 SER B C 1
ATOM 3092 O O . SER B 1 57 ? 9.555 -0.621 26.125 1 95.06 57 SER B O 1
ATOM 3094 N N . LYS B 1 58 ? 10.227 -1.953 24.453 1 93.25 58 LYS B N 1
ATOM 3095 C CA . LYS B 1 58 ? 8.891 -2.057 23.875 1 93.25 58 LYS B CA 1
ATOM 3096 C C . LYS B 1 58 ? 7.891 -2.611 24.891 1 93.25 58 LYS B C 1
ATOM 3098 O O . LYS B 1 58 ? 6.703 -2.287 24.844 1 93.25 58 LYS B O 1
ATOM 3103 N N . ASP B 1 59 ? 8.383 -3.369 25.812 1 93.75 59 ASP B N 1
ATOM 3104 C CA . ASP B 1 59 ? 7.527 -3.992 26.828 1 93.75 59 ASP B CA 1
ATOM 3105 C C . ASP B 1 59 ? 6.922 -2.945 27.75 1 93.75 59 ASP B C 1
ATOM 3107 O O . ASP B 1 59 ? 5.949 -3.225 28.453 1 93.75 59 ASP B O 1
ATOM 3111 N N . ASN B 1 60 ? 7.496 -1.788 27.797 1 96.75 60 ASN B N 1
ATOM 3112 C CA . ASN B 1 60 ? 6.98 -0.699 28.625 1 96.75 60 ASN B CA 1
ATOM 3113 C C . ASN B 1 60 ? 5.766 -0.038 27.969 1 96.75 60 ASN B C 1
ATOM 3115 O O . ASN B 1 60 ? 5.129 0.827 28.578 1 96.75 60 ASN B O 1
ATOM 3119 N N . LEU B 1 61 ? 5.43 -0.435 26.75 1 96.06 61 LEU B N 1
ATOM 3120 C CA . LEU B 1 61 ? 4.23 0.041 26.078 1 96.06 61 LEU B CA 1
ATOM 3121 C C . LEU B 1 61 ? 3.072 -0.933 26.266 1 96.06 61 LEU B C 1
ATOM 3123 O O . LEU B 1 61 ? 3.176 -2.105 25.906 1 96.06 61 LEU B O 1
ATOM 3127 N N . LYS B 1 62 ? 2.059 -0.487 26.891 1 96.31 62 LYS B N 1
ATOM 3128 C CA . LYS B 1 62 ? 0.84 -1.28 27.031 1 96.31 62 LYS B CA 1
ATOM 3129 C C . LYS B 1 62 ? -0.222 -0.831 26.031 1 96.31 62 LYS B C 1
ATOM 3131 O O . LYS B 1 62 ? -0.796 0.251 26.172 1 96.31 62 LYS B O 1
ATOM 3136 N N . ARG B 1 63 ? -0.475 -1.648 25.062 1 93.06 63 ARG B N 1
ATOM 3137 C CA . ARG B 1 63 ? -1.41 -1.329 23.984 1 93.06 63 ARG B CA 1
ATOM 3138 C C . ARG B 1 63 ? -2.836 -1.215 24.516 1 93.06 63 ARG B C 1
ATOM 3140 O O . ARG B 1 63 ? -3.297 -2.08 25.266 1 93.06 63 ARG B O 1
ATOM 3147 N N . ILE B 1 64 ? -3.49 -0.172 24.25 1 93.88 64 ILE B N 1
ATOM 3148 C CA . ILE B 1 64 ? -4.848 0.09 24.719 1 93.88 64 ILE B CA 1
ATOM 3149 C C . ILE B 1 64 ? -5.84 -0.17 23.578 1 93.88 64 ILE B C 1
ATOM 3151 O O . ILE B 1 64 ? -6.914 -0.733 23.797 1 93.88 64 ILE B O 1
ATOM 3155 N N . GLY B 1 65 ? -5.504 0.302 22.328 1 90.94 65 GLY B N 1
ATOM 3156 C CA . GLY B 1 65 ? -6.387 0.14 21.188 1 90.94 65 GLY B CA 1
ATOM 3157 C C . GLY B 1 65 ? -5.801 0.686 19.891 1 90.94 65 GLY B C 1
ATOM 3158 O O . GLY B 1 65 ? -4.773 1.367 19.922 1 90.94 65 GLY B O 1
ATOM 3159 N N . GLU B 1 66 ? -6.547 0.431 18.812 1 90.5 66 GLU B N 1
ATOM 3160 C CA . GLU B 1 66 ? -6.117 0.889 17.5 1 90.5 66 GLU B CA 1
ATOM 3161 C C . GLU B 1 66 ? -6.613 2.307 17.219 1 90.5 66 GLU B C 1
ATOM 3163 O O . GLU B 1 66 ? -7.758 2.643 17.531 1 90.5 66 GLU B O 1
ATOM 3168 N N . LEU B 1 67 ? -5.738 3.164 16.75 1 90.62 67 LEU B N 1
ATOM 3169 C CA . LEU B 1 67 ? -6.105 4.52 16.344 1 90.62 67 LEU B CA 1
ATOM 3170 C C . LEU B 1 67 ? -6.328 4.602 14.844 1 90.62 67 LEU B C 1
ATOM 3172 O O . LEU B 1 67 ? -7.164 5.379 14.375 1 90.62 67 LEU B O 1
ATOM 3176 N N . GLY B 1 68 ? -5.539 3.9 14.109 1 85.94 68 GLY B N 1
ATOM 3177 C CA . GLY B 1 68 ? -5.637 3.91 12.656 1 85.94 68 GLY B CA 1
ATOM 3178 C C . GLY B 1 68 ? -4.707 2.914 11.992 1 85.94 68 GLY B C 1
ATOM 3179 O O . GLY B 1 68 ? -3.855 2.314 12.656 1 85.94 68 GLY B O 1
ATOM 3180 N N . SER B 1 69 ? -5.02 2.684 10.68 1 80.75 69 SER B N 1
ATOM 3181 C CA . SER B 1 69 ? -4.191 1.769 9.898 1 80.75 69 SER B CA 1
ATOM 3182 C C . SER B 1 69 ? -4.086 2.219 8.445 1 80.75 69 SER B C 1
ATOM 3184 O O . SER B 1 69 ? -4.988 2.887 7.93 1 80.75 69 SER B O 1
ATOM 3186 N N . GLY B 1 70 ? -2.885 1.959 7.852 1 69.81 70 GLY B N 1
ATOM 3187 C CA . GLY B 1 70 ? -2.656 2.24 6.441 1 69.81 70 GLY B CA 1
ATOM 3188 C C . GLY B 1 70 ? -1.622 1.326 5.812 1 69.81 70 GLY B C 1
ATOM 3189 O O . GLY B 1 70 ? -1.27 0.292 6.383 1 69.81 70 GLY B O 1
ATOM 3190 N N . THR B 1 71 ? -1.207 1.675 4.598 1 63.78 71 THR B N 1
ATOM 3191 C CA . THR B 1 71 ? -0.286 0.865 3.811 1 63.78 71 THR B CA 1
ATOM 3192 C C . THR B 1 71 ? 1.062 0.736 4.516 1 63.78 71 THR B C 1
ATOM 3194 O O . THR B 1 71 ? 1.769 -0.258 4.336 1 63.78 71 THR B O 1
ATOM 3197 N N . CYS B 1 72 ? 1.295 1.685 5.34 1 66.31 72 CYS B N 1
ATOM 3198 C CA . CYS B 1 72 ? 2.641 1.701 5.902 1 66.31 72 CYS B CA 1
ATOM 3199 C C . CYS B 1 72 ? 2.66 1.077 7.293 1 66.31 72 CYS B C 1
ATOM 3201 O O . CYS B 1 72 ? 3.729 0.799 7.84 1 66.31 72 CYS B O 1
ATOM 3203 N N . GLY B 1 73 ? 1.441 0.902 7.852 1 77 73 GLY B N 1
ATOM 3204 C CA . GLY B 1 73 ? 1.468 0.312 9.18 1 77 73 GLY B CA 1
ATOM 3205 C C . GLY B 1 73 ? 0.235 0.635 10 1 77 73 GLY B C 1
ATOM 3206 O O . GLY B 1 73 ? -0.829 0.923 9.445 1 77 73 GLY B O 1
ATOM 3207 N N . VAL B 1 74 ? 0.413 0.399 11.32 1 87.38 74 VAL B N 1
ATOM 3208 C CA . VAL B 1 74 ? -0.699 0.571 12.25 1 87.38 74 VAL B CA 1
ATOM 3209 C C . VAL B 1 74 ? -0.329 1.603 13.312 1 87.38 74 VAL B C 1
ATOM 3211 O O . VAL B 1 74 ? 0.817 1.652 13.766 1 87.38 74 VAL B O 1
ATOM 3214 N N . VAL B 1 75 ? -1.267 2.395 13.641 1 93.44 75 VAL B N 1
ATOM 3215 C CA . VAL B 1 75 ? -1.114 3.314 14.758 1 93.44 75 VAL B CA 1
ATOM 3216 C C . VAL B 1 75 ? -2.031 2.891 15.906 1 93.44 75 VAL B C 1
ATOM 3218 O O . VAL B 1 75 ? -3.225 2.658 15.703 1 93.44 75 VAL B O 1
ATOM 3221 N N . TYR B 1 76 ? -1.425 2.793 17.109 1 94.19 76 TYR B N 1
ATOM 3222 C CA . TYR B 1 76 ? -2.229 2.361 18.25 1 94.19 76 TYR B CA 1
ATOM 3223 C C . TYR B 1 76 ? -1.984 3.254 19.453 1 94.19 76 TYR B C 1
ATOM 3225 O O . TYR B 1 76 ? -0.943 3.906 19.547 1 94.19 76 TYR B O 1
ATOM 3233 N N . LYS B 1 77 ? -3.053 3.291 20.234 1 96.62 77 LYS B N 1
ATOM 3234 C CA . LYS B 1 77 ? -2.975 3.957 21.531 1 96.62 77 LYS B CA 1
ATOM 3235 C C . LYS B 1 77 ? -2.291 3.064 22.562 1 96.62 77 LYS B C 1
ATOM 3237 O O . LYS B 1 77 ? -2.561 1.863 22.641 1 96.62 77 LYS B O 1
ATOM 3242 N N . ALA B 1 78 ? -1.334 3.684 23.344 1 97.62 78 ALA B N 1
ATOM 3243 C CA . ALA B 1 78 ? -0.626 2.904 24.359 1 97.62 78 ALA B CA 1
ATOM 3244 C C . ALA B 1 78 ? -0.344 3.742 25.594 1 97.62 78 ALA B C 1
ATOM 3246 O O . ALA B 1 78 ? -0.315 4.973 25.531 1 97.62 78 ALA B O 1
ATOM 3247 N N . ARG B 1 79 ? -0.237 3.023 26.656 1 98.19 79 ARG B N 1
ATOM 3248 C CA . ARG B 1 79 ? 0.231 3.635 27.906 1 98.19 79 ARG B CA 1
ATOM 3249 C C . ARG B 1 79 ? 1.703 3.32 28.141 1 98.19 79 ARG B C 1
ATOM 3251 O O . ARG B 1 79 ? 2.111 2.158 28.094 1 98.19 79 ARG B O 1
ATOM 3258 N N . PHE B 1 80 ? 2.49 4.398 28.266 1 98 80 PHE B N 1
ATOM 3259 C CA . PHE B 1 80 ? 3.869 4.227 28.719 1 98 80 PHE B CA 1
ATOM 3260 C C . PHE B 1 80 ? 3.932 3.998 30.219 1 98 80 PHE B C 1
ATOM 3262 O O . PHE B 1 80 ? 3.68 4.914 31 1 98 80 PHE B O 1
ATOM 3269 N N . ASP B 1 81 ? 4.34 2.818 30.578 1 96.5 81 ASP B N 1
ATOM 3270 C CA . ASP B 1 81 ? 4.129 2.352 31.953 1 96.5 81 ASP B CA 1
ATOM 3271 C C . ASP B 1 81 ? 4.996 3.131 32.938 1 96.5 81 ASP B C 1
ATOM 3273 O O . ASP B 1 81 ? 4.621 3.299 34.094 1 96.5 81 ASP B O 1
ATOM 3277 N N . LEU B 1 82 ? 6.152 3.572 32.562 1 96.06 82 LEU B N 1
ATOM 3278 C CA . LEU B 1 82 ? 7.07 4.254 33.469 1 96.06 82 LEU B CA 1
ATOM 3279 C C . LEU B 1 82 ? 6.504 5.594 33.906 1 96.06 82 LEU B C 1
ATOM 3281 O O . LEU B 1 82 ? 6.793 6.062 35 1 96.06 82 LEU B O 1
ATOM 3285 N N . THR B 1 83 ? 5.723 6.234 33.094 1 96.75 83 THR B N 1
ATOM 3286 C CA . THR B 1 83 ? 5.211 7.559 33.438 1 96.75 83 THR B CA 1
ATOM 3287 C C . THR B 1 83 ? 3.686 7.559 33.438 1 96.75 83 THR B C 1
ATOM 3289 O O . THR B 1 83 ? 3.066 8.484 33.969 1 96.75 83 THR B O 1
ATOM 3292 N N . GLY B 1 84 ? 3.08 6.586 32.875 1 96.94 84 GLY B N 1
ATOM 3293 C CA . GLY B 1 84 ? 1.633 6.566 32.75 1 96.94 84 GLY B CA 1
ATOM 3294 C C . GLY B 1 84 ? 1.129 7.387 31.578 1 96.94 84 GLY B C 1
ATOM 3295 O O . GLY B 1 84 ? -0.078 7.457 31.344 1 96.94 84 GLY B O 1
ATOM 3296 N N . THR B 1 85 ? 1.988 7.949 30.844 1 97.12 85 THR B N 1
ATOM 3297 C CA . THR B 1 85 ? 1.64 8.797 29.703 1 97.12 85 THR B CA 1
ATOM 3298 C C . THR B 1 85 ? 0.927 7.988 28.625 1 97.12 85 THR B C 1
ATOM 3300 O O . THR B 1 85 ? 1.373 6.898 28.266 1 97.12 85 THR B O 1
ATOM 3303 N N . ILE B 1 86 ? -0.246 8.516 28.188 1 97.81 86 ILE B N 1
ATOM 3304 C CA . ILE B 1 86 ? -0.938 7.918 27.047 1 97.81 86 ILE B CA 1
ATOM 3305 C C . ILE B 1 86 ? -0.394 8.5 25.75 1 97.81 86 ILE B C 1
ATOM 3307 O O . ILE B 1 86 ? -0.281 9.727 25.609 1 97.81 86 ILE B O 1
ATOM 3311 N N . MET B 1 87 ? 0.001 7.594 24.828 1 97.94 87 MET B N 1
ATOM 3312 C CA . MET B 1 87 ? 0.641 8.07 23.609 1 97.94 87 MET B CA 1
ATOM 3313 C C . MET B 1 87 ? 0.131 7.301 22.391 1 97.94 87 MET B C 1
ATOM 3315 O O . MET B 1 87 ? -0.581 6.305 22.531 1 97.94 87 MET B O 1
ATOM 3319 N N . ALA B 1 88 ? 0.307 7.906 21.219 1 97.62 88 ALA B N 1
ATOM 3320 C CA . ALA B 1 88 ? 0.107 7.227 19.953 1 97.62 88 ALA B CA 1
ATOM 3321 C C . ALA B 1 88 ? 1.396 6.562 19.469 1 97.62 88 ALA B C 1
ATOM 3323 O O . ALA B 1 88 ? 2.465 7.176 19.5 1 97.62 88 ALA B O 1
ATOM 3324 N N . VAL B 1 89 ? 1.286 5.316 19.031 1 96.88 89 VAL B N 1
ATOM 3325 C CA . VAL B 1 89 ? 2.463 4.578 18.578 1 96.88 89 VAL B CA 1
ATOM 3326 C C . VAL B 1 89 ? 2.256 4.086 17.156 1 96.88 89 VAL B C 1
ATOM 3328 O O . VAL B 1 89 ? 1.315 3.336 16.875 1 96.88 89 VAL B O 1
ATOM 3331 N N . LYS B 1 90 ? 3.061 4.566 16.25 1 93.38 90 LYS B N 1
ATOM 3332 C CA . LYS B 1 90 ? 3.053 4.086 14.875 1 93.38 90 LYS B CA 1
ATOM 3333 C C . LYS B 1 90 ? 3.986 2.891 14.703 1 93.38 90 LYS B C 1
ATOM 3335 O O . LYS B 1 90 ? 5.195 3.008 14.906 1 93.38 90 LYS B O 1
ATOM 3340 N N . GLN B 1 91 ? 3.432 1.794 14.359 1 91.06 91 GLN B N 1
ATOM 3341 C CA . GLN B 1 91 ? 4.188 0.566 14.133 1 91.06 91 GLN B CA 1
ATOM 3342 C C . GLN B 1 91 ? 4.406 0.327 12.641 1 91.06 91 GLN B C 1
ATOM 3344 O O . GLN B 1 91 ? 3.449 0.312 11.859 1 91.06 91 GLN B O 1
ATOM 3349 N N . MET B 1 92 ? 5.676 0.202 12.266 1 86.75 92 MET B N 1
ATOM 3350 C CA . MET B 1 92 ? 6.051 -0.073 10.883 1 86.75 92 MET B CA 1
ATOM 3351 C C . MET B 1 92 ? 7 -1.264 10.805 1 86.75 92 MET B C 1
ATOM 3353 O O . MET B 1 92 ? 7.723 -1.553 11.758 1 86.75 92 MET B O 1
ATOM 3357 N N . ALA B 1 93 ? 6.957 -1.894 9.664 1 80.88 93 ALA B N 1
ATOM 3358 C CA . ALA B 1 93 ? 7.879 -3.006 9.453 1 80.88 93 ALA B CA 1
ATOM 3359 C C . ALA B 1 93 ? 9.234 -2.506 8.969 1 80.88 93 ALA B C 1
ATOM 3361 O O . ALA B 1 93 ? 9.312 -1.57 8.164 1 80.88 93 ALA B O 1
ATOM 3362 N N . MET B 1 94 ? 10.273 -3.018 9.562 1 82.38 94 MET B N 1
ATOM 3363 C CA . MET B 1 94 ? 11.625 -2.842 9.047 1 82.38 94 MET B CA 1
ATOM 3364 C C . MET B 1 94 ? 12.016 -3.994 8.133 1 82.38 94 MET B C 1
ATOM 3366 O O . MET B 1 94 ? 12.094 -5.145 8.57 1 82.38 94 MET B O 1
ATOM 3370 N N . THR B 1 95 ? 12.109 -3.635 6.852 1 80.56 95 THR B N 1
ATOM 3371 C CA . THR B 1 95 ? 12.398 -4.68 5.875 1 80.56 95 THR B CA 1
ATOM 3372 C C . THR B 1 95 ? 13.766 -4.449 5.223 1 80.56 95 THR B C 1
ATOM 3374 O O . THR B 1 95 ? 14.422 -3.447 5.496 1 80.56 95 THR B O 1
ATOM 3377 N N . SER B 1 96 ? 14.164 -5.41 4.418 1 78.19 96 SER B N 1
ATOM 3378 C CA . SER B 1 96 ? 15.43 -5.281 3.715 1 78.19 96 SER B CA 1
ATOM 3379 C C . SER B 1 96 ? 15.289 -4.41 2.471 1 78.19 96 SER B C 1
ATOM 3381 O O . SER B 1 96 ? 16.281 -3.982 1.888 1 78.19 96 SER B O 1
ATOM 3383 N N . VAL B 1 97 ? 14.039 -4.121 2.146 1 75.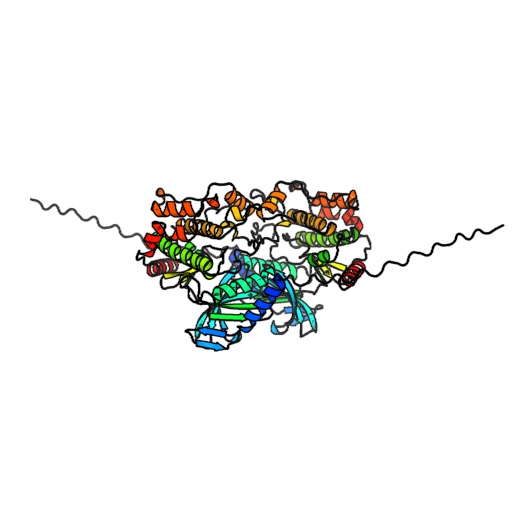44 97 VAL B N 1
ATOM 3384 C CA . VAL B 1 97 ? 13.789 -3.297 0.969 1 75.44 97 VAL B CA 1
ATOM 3385 C C . VAL B 1 97 ? 14.234 -1.863 1.235 1 75.44 97 VAL B C 1
ATOM 3387 O O . VAL B 1 97 ? 13.773 -1.228 2.186 1 75.44 97 VAL B O 1
ATOM 3390 N N . ALA B 1 98 ? 15.078 -1.36 0.398 1 76.75 98 ALA B N 1
ATOM 3391 C CA . ALA B 1 98 ? 15.695 -0.051 0.596 1 76.75 98 ALA B CA 1
ATOM 3392 C C . ALA B 1 98 ? 14.633 1.046 0.68 1 76.75 98 ALA B C 1
ATOM 3394 O O . ALA B 1 98 ? 14.727 1.942 1.522 1 76.75 98 ALA B O 1
ATOM 3395 N N . GLU B 1 99 ? 13.625 0.935 -0.178 1 75.94 99 GLU B N 1
ATOM 3396 C CA . GLU B 1 99 ? 12.586 1.962 -0.211 1 75.94 99 GLU B CA 1
ATOM 3397 C C . GLU B 1 99 ? 11.828 2.02 1.11 1 75.94 99 GLU B C 1
ATOM 3399 O O . GLU B 1 99 ? 11.492 3.105 1.593 1 75.94 99 GLU B O 1
ATOM 3404 N N . GLU B 1 100 ? 11.555 0.945 1.624 1 77.38 100 GLU B N 1
ATOM 3405 C CA . GLU B 1 100 ? 10.836 0.885 2.895 1 77.38 100 GLU B CA 1
ATOM 3406 C C . GLU B 1 100 ? 11.703 1.403 4.039 1 77.38 100 GLU B C 1
ATOM 3408 O O . GLU B 1 100 ? 11.211 2.094 4.934 1 77.38 100 GLU B O 1
ATOM 3413 N N . ARG B 1 101 ? 12.93 1.048 3.996 1 81.69 101 ARG B N 1
ATOM 3414 C CA . ARG B 1 101 ? 13.852 1.53 5.012 1 81.69 101 ARG B CA 1
ATOM 3415 C C . ARG B 1 101 ? 13.977 3.049 4.961 1 81.69 101 ARG B C 1
ATOM 3417 O O . ARG B 1 101 ? 14.031 3.709 6.004 1 81.69 101 ARG B O 1
ATOM 3424 N N . ARG B 1 102 ? 14.008 3.496 3.791 1 83.44 102 ARG B N 1
ATOM 3425 C CA . ARG B 1 102 ? 14.078 4.941 3.611 1 83.44 102 ARG B CA 1
ATOM 3426 C C . ARG B 1 102 ? 12.852 5.629 4.195 1 83.44 102 ARG B C 1
ATOM 3428 O O . ARG B 1 102 ? 12.953 6.715 4.773 1 83.44 102 ARG B O 1
ATOM 3435 N N . ARG B 1 103 ? 11.75 5.051 4.016 1 83.12 103 ARG B N 1
ATOM 3436 C CA . ARG B 1 103 ? 10.508 5.598 4.551 1 83.12 103 ARG B CA 1
ATOM 3437 C C . ARG B 1 103 ? 10.57 5.711 6.07 1 83.12 103 ARG B C 1
ATOM 3439 O O . ARG B 1 103 ? 10.203 6.738 6.637 1 83.12 103 ARG B O 1
ATOM 3446 N N . VAL B 1 104 ? 11.016 4.645 6.613 1 83.19 104 VAL B N 1
ATOM 3447 C CA . VAL B 1 104 ? 11.109 4.605 8.07 1 83.19 104 VAL B CA 1
ATOM 3448 C C . VAL B 1 104 ? 12.07 5.684 8.555 1 83.19 104 VAL B C 1
ATOM 3450 O O . VAL B 1 104 ? 11.758 6.438 9.477 1 83.19 104 VAL B O 1
ATOM 3453 N N . VAL B 1 105 ? 13.195 5.746 7.926 1 84.81 105 VAL B N 1
ATOM 3454 C CA . VAL B 1 105 ? 14.234 6.699 8.305 1 84.81 105 VAL B CA 1
ATOM 3455 C C . VAL B 1 105 ? 13.719 8.125 8.141 1 84.81 105 VAL B C 1
ATOM 3457 O O . VAL B 1 105 ? 13.914 8.969 9.016 1 84.81 105 VAL B O 1
ATOM 3460 N N . MET B 1 106 ? 13.07 8.344 7.051 1 85.19 106 MET B N 1
ATOM 3461 C CA . MET B 1 106 ? 12.531 9.68 6.781 1 85.19 106 MET B CA 1
ATOM 3462 C C . MET B 1 106 ? 11.516 10.078 7.84 1 85.19 106 MET B C 1
ATOM 3464 O O . MET B 1 106 ? 11.57 11.18 8.383 1 85.19 106 MET B O 1
ATOM 3468 N N . ASP B 1 107 ? 10.656 9.234 8.102 1 87.19 107 ASP B N 1
ATOM 3469 C CA . ASP B 1 107 ? 9.641 9.492 9.117 1 87.19 107 ASP B CA 1
ATOM 3470 C C . ASP B 1 107 ? 10.289 9.844 10.461 1 87.19 107 ASP B C 1
ATOM 3472 O O . ASP B 1 107 ? 9.945 10.859 11.07 1 87.19 107 ASP B O 1
ATOM 3476 N N . LEU B 1 108 ? 11.227 9.07 10.797 1 86.12 108 LEU B N 1
ATOM 3477 C CA . LEU B 1 108 ? 11.898 9.242 12.078 1 86.12 108 LEU B CA 1
ATOM 3478 C C . LEU B 1 108 ? 12.711 10.531 12.094 1 86.12 108 LEU B C 1
ATOM 3480 O O . LEU B 1 108 ? 12.664 11.289 13.07 1 86.12 108 LEU B O 1
ATOM 3484 N N . ASP B 1 109 ? 13.414 10.766 11.055 1 85.94 109 ASP B N 1
ATOM 3485 C CA . ASP B 1 109 ? 14.258 11.953 10.977 1 85.94 109 ASP B CA 1
ATOM 3486 C C . ASP B 1 109 ? 13.445 13.227 11.141 1 85.94 109 ASP B C 1
ATOM 3488 O O . ASP B 1 109 ? 13.852 14.148 11.859 1 85.94 109 ASP B O 1
ATOM 3492 N N . VAL B 1 110 ? 12.352 13.234 10.523 1 87.19 110 VAL B N 1
ATOM 3493 C CA . VAL B 1 110 ? 11.547 14.453 10.539 1 87.19 110 VAL B CA 1
ATOM 3494 C C . VAL B 1 110 ? 10.945 14.664 11.93 1 87.19 110 VAL B C 1
ATOM 3496 O O . VAL B 1 110 ? 11.086 15.734 12.523 1 87.19 110 VAL B O 1
ATOM 3499 N N . VAL B 1 111 ? 10.328 13.633 12.453 1 85.81 111 VAL B N 1
ATOM 3500 C CA . VAL B 1 111 ? 9.57 13.805 13.688 1 85.81 111 VAL B CA 1
ATOM 3501 C C . VAL B 1 111 ? 10.531 14.008 14.859 1 85.81 111 VAL B C 1
ATOM 3503 O O . VAL B 1 111 ? 10.203 14.711 15.82 1 85.81 111 VAL B O 1
ATOM 3506 N N . LEU B 1 112 ? 11.672 13.453 14.758 1 84.12 112 LEU B N 1
ATOM 3507 C CA . LEU B 1 112 ? 12.641 13.625 15.836 1 84.12 112 LEU B CA 1
ATOM 3508 C C . LEU B 1 112 ? 13.258 15.016 15.805 1 84.12 112 LEU B C 1
ATOM 3510 O O . LEU B 1 112 ? 13.656 15.547 16.844 1 84.12 112 LEU B O 1
ATOM 3514 N N . ARG B 1 113 ? 13.312 15.641 14.664 1 86.38 113 ARG B N 1
ATOM 3515 C CA . ARG B 1 113 ? 13.984 16.922 14.508 1 86.38 113 ARG B CA 1
ATOM 3516 C C . ARG B 1 113 ? 12.984 18.078 14.617 1 86.38 113 ARG B C 1
ATOM 3518 O O . ARG B 1 113 ? 13.375 19.234 14.75 1 86.38 113 ARG B O 1
ATOM 3525 N N . SER B 1 114 ? 11.742 17.781 14.539 1 90.06 114 SER B N 1
ATOM 3526 C CA . SER B 1 114 ? 10.734 18.844 14.5 1 90.06 114 SER B CA 1
ATOM 3527 C C . SER B 1 114 ? 10.141 19.094 15.883 1 90.06 114 SER B C 1
ATOM 3529 O O . SER B 1 114 ? 8.961 19.422 16.016 1 90.06 114 SER B O 1
ATOM 3531 N N . HIS B 1 115 ? 10.891 18.953 16.922 1 84.56 115 HIS B N 1
ATOM 3532 C CA . HIS B 1 115 ? 10.422 19.078 18.297 1 84.56 115 HIS B CA 1
ATOM 3533 C C . HIS B 1 115 ? 10.039 20.516 18.625 1 84.56 115 HIS B C 1
ATOM 3535 O O . HIS B 1 115 ? 9.25 20.75 19.531 1 84.56 115 HIS B O 1
ATOM 3541 N N . ASP B 1 116 ? 10.477 21.453 17.859 1 88.81 116 ASP B N 1
ATOM 3542 C CA . ASP B 1 116 ? 10.258 22.859 18.172 1 88.81 116 ASP B CA 1
ATOM 3543 C C . ASP B 1 116 ? 9.117 23.438 17.328 1 88.81 116 ASP B C 1
ATOM 3545 O O . ASP B 1 116 ? 8.781 24.609 17.453 1 88.81 116 ASP B O 1
ATOM 3549 N N . CYS B 1 117 ? 8.539 22.688 16.531 1 93.25 117 CYS B N 1
ATOM 3550 C CA . CYS B 1 117 ? 7.43 23.188 15.727 1 93.25 117 CYS B CA 1
ATOM 3551 C C . CYS B 1 117 ? 6.09 22.781 16.328 1 93.25 117 CYS B C 1
ATOM 3553 O O . CYS B 1 117 ? 5.766 21.594 16.406 1 93.25 117 CYS B O 1
ATOM 3555 N N . PRO B 1 118 ? 5.312 23.75 16.734 1 95.19 118 PRO B N 1
ATOM 3556 C CA . PRO B 1 118 ? 4.035 23.438 17.375 1 95.19 118 PRO B CA 1
ATOM 3557 C C . PRO B 1 118 ? 3.002 22.875 16.391 1 95.19 118 PRO B C 1
ATOM 3559 O O . PRO B 1 118 ? 1.924 22.453 16.812 1 95.19 118 PRO B O 1
ATOM 3562 N N . HIS B 1 119 ? 3.281 22.875 15.109 1 96.94 119 HIS B N 1
ATOM 3563 C CA . HIS B 1 119 ? 2.322 22.469 14.086 1 96.94 119 HIS B CA 1
ATOM 3564 C C . HIS B 1 119 ? 2.66 21.078 13.531 1 96.94 119 HIS B C 1
ATOM 3566 O O . HIS B 1 119 ? 2.043 20.625 12.562 1 96.94 119 HIS B O 1
ATOM 3572 N N . ILE B 1 120 ? 3.65 20.422 14.102 1 96.75 120 ILE B N 1
ATOM 3573 C CA . ILE B 1 120 ? 4.027 19.047 13.781 1 96.75 120 ILE B CA 1
ATOM 3574 C C . ILE B 1 120 ? 3.918 18.188 15.039 1 96.75 120 ILE B C 1
ATOM 3576 O O . ILE B 1 120 ? 4.273 18.625 16.141 1 96.75 120 ILE B O 1
ATOM 3580 N N . VAL B 1 121 ? 3.408 17.031 14.891 1 96.56 121 VAL B N 1
ATOM 3581 C CA . VAL B 1 121 ? 3.17 16.141 16.016 1 96.56 121 VAL B CA 1
ATOM 3582 C C . VAL B 1 121 ? 4.477 15.898 16.781 1 96.56 121 VAL B C 1
ATOM 3584 O O . VAL B 1 121 ? 5.531 15.711 16.156 1 96.56 121 VAL B O 1
ATOM 3587 N N . ARG B 1 122 ? 4.367 15.875 18.031 1 94.94 122 ARG B N 1
ATOM 3588 C CA . ARG B 1 122 ? 5.543 15.703 18.875 1 94.94 122 ARG B CA 1
ATOM 3589 C C . ARG B 1 122 ? 5.941 14.234 18.969 1 94.94 122 ARG B C 1
ATOM 3591 O O . ARG B 1 122 ? 5.09 13.367 19.172 1 94.94 122 ARG B O 1
ATOM 3598 N N . CYS B 1 123 ? 7.203 14.008 18.812 1 94.69 123 CYS B N 1
ATOM 3599 C CA . CYS B 1 123 ? 7.762 12.672 18.953 1 94.69 123 CYS B CA 1
ATOM 3600 C C . CYS B 1 123 ? 8.445 12.508 20.312 1 94.69 123 CYS B C 1
ATOM 3602 O O . CYS B 1 123 ? 9.242 13.359 20.719 1 94.69 123 CYS B O 1
ATOM 3604 N N . TYR B 1 124 ? 8.125 11.422 21 1 96 124 TYR B N 1
ATOM 3605 C CA . TYR B 1 124 ? 8.734 11.141 22.281 1 96 124 TYR B CA 1
ATOM 3606 C C . TYR B 1 124 ? 9.977 10.266 22.125 1 96 124 TYR B C 1
ATOM 3608 O O . TYR B 1 124 ? 10.859 10.266 22.984 1 96 124 TYR B O 1
ATOM 3616 N N . GLY B 1 125 ? 9.984 9.492 21.125 1 94.5 125 GLY B N 1
ATOM 3617 C CA . GLY B 1 125 ? 11.055 8.539 20.859 1 94.5 125 GLY B CA 1
ATOM 3618 C C . GLY B 1 125 ? 10.594 7.332 20.062 1 94.5 125 GLY B C 1
ATOM 3619 O O . GLY B 1 125 ? 9.539 7.363 19.422 1 94.5 125 GLY B O 1
ATOM 3620 N N . CYS B 1 126 ? 11.5 6.305 19.984 1 94.62 126 CYS B N 1
ATOM 3621 C CA . CYS B 1 126 ? 11.172 5.145 19.172 1 94.62 126 CYS B CA 1
ATOM 3622 C C . CYS B 1 126 ? 11.797 3.877 19.734 1 94.62 126 CYS B C 1
ATOM 3624 O O . CYS B 1 126 ? 12.688 3.947 20.578 1 94.62 126 CYS B O 1
ATOM 3626 N N . PHE B 1 127 ? 11.227 2.781 19.453 1 95.25 127 PHE B N 1
ATOM 3627 C CA . PHE B 1 127 ? 11.781 1.447 19.656 1 95.25 127 PHE B CA 1
ATOM 3628 C C . PHE B 1 127 ? 12.07 0.776 18.312 1 95.25 127 PHE B C 1
ATOM 3630 O O . PHE B 1 127 ? 11.18 0.649 17.469 1 95.25 127 PHE B O 1
ATOM 3637 N N . ILE B 1 128 ? 13.336 0.371 18.109 1 90.81 128 ILE B N 1
ATOM 3638 C CA . ILE B 1 128 ? 13.742 -0.175 16.812 1 90.81 128 ILE B CA 1
ATOM 3639 C C . ILE B 1 128 ? 14.312 -1.58 17.016 1 90.81 128 ILE B C 1
ATOM 3641 O O . ILE B 1 128 ? 15.195 -1.792 17.844 1 90.81 128 ILE B O 1
ATOM 3645 N N . SER B 1 129 ? 13.711 -2.535 16.344 1 86.44 129 SER B N 1
ATOM 3646 C CA . SER B 1 129 ? 14.266 -3.875 16.203 1 86.44 129 SER B CA 1
ATOM 3647 C C . SER B 1 129 ? 14.688 -4.16 14.766 1 86.44 129 SER B C 1
ATOM 3649 O O . SER B 1 129 ? 14.688 -3.256 13.922 1 86.44 129 SER B O 1
ATOM 3651 N N . ASP B 1 130 ? 15.125 -5.387 14.5 1 80.62 130 ASP B N 1
ATOM 3652 C CA . ASP B 1 130 ? 15.562 -5.762 13.156 1 80.62 130 ASP B CA 1
ATOM 3653 C C . ASP B 1 130 ? 14.383 -5.871 12.203 1 80.62 130 ASP B C 1
ATOM 3655 O O . ASP B 1 130 ? 14.555 -5.836 10.984 1 80.62 130 ASP B O 1
ATOM 3659 N N . TYR B 1 131 ? 13.188 -5.918 12.812 1 81.5 131 TYR B N 1
ATOM 3660 C CA . TYR B 1 131 ? 12.094 -6.223 11.898 1 81.5 131 TYR B CA 1
ATOM 3661 C C . TYR B 1 131 ? 10.945 -5.242 12.078 1 81.5 131 TYR B C 1
ATOM 3663 O O . TYR B 1 131 ? 9.984 -5.246 11.297 1 81.5 131 TYR B O 1
ATOM 3671 N N . GLU B 1 132 ? 11 -4.418 13.062 1 86.88 132 GLU B N 1
ATOM 3672 C CA . GLU B 1 132 ? 9.898 -3.477 13.242 1 86.88 132 GLU B CA 1
ATOM 3673 C C . GLU B 1 132 ? 10.367 -2.207 13.953 1 86.88 132 GLU B C 1
ATOM 3675 O O . GLU B 1 132 ? 11.391 -2.215 14.641 1 86.88 132 GLU B O 1
ATOM 3680 N N . VAL B 1 133 ? 9.617 -1.144 13.719 1 90.81 133 VAL B N 1
ATOM 3681 C CA . VAL B 1 133 ? 9.844 0.146 14.359 1 90.81 133 VAL B CA 1
ATOM 3682 C C . VAL B 1 133 ? 8.555 0.648 15 1 90.81 133 VAL B C 1
ATOM 3684 O O . VAL B 1 133 ? 7.473 0.504 14.422 1 90.81 133 VAL B O 1
ATOM 3687 N N . HIS B 1 134 ? 8.656 1.136 16.234 1 94.62 134 HIS B N 1
ATOM 3688 C CA . HIS B 1 134 ? 7.566 1.803 16.953 1 94.62 134 HIS B CA 1
ATOM 3689 C C . HIS B 1 134 ? 7.906 3.262 17.234 1 94.62 134 HIS B C 1
ATOM 3691 O O . HIS B 1 134 ? 8.828 3.553 18 1 94.62 134 HIS B O 1
ATOM 3697 N N . ILE B 1 135 ? 7.227 4.148 16.641 1 94.38 135 ILE B N 1
ATOM 3698 C CA . ILE B 1 135 ? 7.43 5.574 16.859 1 94.38 135 ILE B CA 1
ATOM 3699 C C . ILE B 1 135 ? 6.402 6.094 17.859 1 94.38 135 ILE B C 1
ATOM 3701 O O . ILE B 1 135 ? 5.199 6.055 17.594 1 94.38 135 ILE B O 1
ATOM 3705 N N . CYS B 1 136 ? 6.898 6.586 18.953 1 96.81 136 CYS B N 1
ATOM 3706 C CA . CYS B 1 136 ? 6.047 7.086 20.031 1 96.81 136 CYS B CA 1
ATOM 3707 C C . CYS B 1 136 ? 5.793 8.578 19.875 1 96.81 136 CYS B C 1
ATOM 3709 O O . CYS B 1 136 ? 6.73 9.375 19.828 1 96.81 136 CYS B O 1
ATOM 3711 N N . MET B 1 137 ? 4.523 8.93 19.875 1 96.75 137 MET B N 1
ATOM 3712 C CA . MET B 1 137 ? 4.164 10.32 19.625 1 96.75 137 MET B CA 1
ATOM 3713 C C . MET B 1 137 ? 3.053 10.773 20.562 1 96.75 137 MET B C 1
ATOM 3715 O O . MET B 1 137 ? 2.414 9.953 21.219 1 96.75 137 MET B O 1
ATOM 3719 N N . GLU B 1 138 ? 2.908 12.07 20.641 1 96.75 138 GLU B N 1
ATOM 3720 C CA . GLU B 1 138 ? 1.795 12.602 21.422 1 96.75 138 GLU B CA 1
ATOM 3721 C C . GLU B 1 138 ? 0.455 12.133 20.859 1 96.75 138 GLU B C 1
ATOM 3723 O O . GLU B 1 138 ? 0.307 11.953 19.656 1 96.75 138 GLU B O 1
ATOM 3728 N N . LEU B 1 139 ? -0.444 11.906 21.75 1 97.56 139 LEU B N 1
ATOM 3729 C CA . LEU B 1 139 ? -1.783 11.477 21.359 1 97.56 139 LEU B CA 1
ATOM 3730 C C . LEU B 1 139 ? -2.66 12.672 21.031 1 97.56 139 LEU B C 1
ATOM 3732 O O . LEU B 1 139 ? -2.816 13.586 21.844 1 97.56 139 LEU B O 1
ATOM 3736 N N . MET B 1 140 ? -3.188 12.703 19.875 1 97.44 140 MET B N 1
ATOM 3737 C CA . MET B 1 140 ? -4.137 13.711 19.422 1 97.44 140 MET B CA 1
ATOM 3738 C C . MET B 1 140 ? -5.57 13.211 19.531 1 97.44 140 MET B C 1
ATOM 3740 O O . MET B 1 140 ? -5.797 12.031 19.797 1 97.44 140 MET B O 1
ATOM 3744 N N . ALA B 1 141 ? -6.473 14.102 19.375 1 96.31 141 ALA B N 1
ATOM 3745 C CA . ALA B 1 141 ? -7.875 13.75 19.578 1 96.31 141 ALA B CA 1
ATOM 3746 C C . ALA B 1 141 ? -8.453 13.055 18.359 1 96.31 141 ALA B C 1
ATOM 3748 O O . ALA B 1 141 ? -9.227 12.102 18.484 1 96.31 141 ALA B O 1
ATOM 3749 N N . THR B 1 142 ? -8.125 13.516 17.172 1 95.44 142 THR B N 1
ATOM 3750 C CA . THR B 1 142 ? -8.672 12.969 15.938 1 95.44 142 THR B CA 1
ATOM 3751 C C . THR B 1 142 ? -7.863 13.438 14.734 1 95.44 142 THR B C 1
ATOM 3753 O O . THR B 1 142 ? -6.922 14.227 14.883 1 95.44 142 THR B O 1
ATOM 3756 N N . CYS B 1 143 ? -8.164 12.812 13.648 1 95.25 143 CYS B N 1
ATOM 3757 C CA . CYS B 1 143 ? -7.699 13.367 12.383 1 95.25 143 CYS B CA 1
ATOM 3758 C C . CYS B 1 143 ? -8.859 13.969 11.594 1 95.25 143 CYS B C 1
ATOM 3760 O O . CYS B 1 143 ? -10.023 13.656 11.859 1 95.25 143 CYS B O 1
ATOM 3762 N N . LEU B 1 144 ? -8.516 14.844 10.656 1 96.81 144 LEU B N 1
ATOM 3763 C CA . LEU B 1 144 ? -9.547 15.617 9.984 1 96.81 144 LEU B CA 1
ATOM 3764 C C . LEU B 1 144 ? -10.367 14.727 9.055 1 96.81 144 LEU B C 1
ATOM 3766 O O . LEU B 1 144 ? -11.539 15.023 8.773 1 96.81 144 LEU B O 1
ATOM 3770 N N . ASP B 1 145 ? -9.781 13.625 8.609 1 94.19 145 ASP B N 1
ATOM 3771 C CA . ASP B 1 145 ? -10.547 12.672 7.805 1 94.19 145 ASP B CA 1
ATOM 3772 C C . ASP B 1 145 ? -11.695 12.07 8.609 1 94.19 145 ASP B C 1
ATOM 3774 O O . ASP B 1 145 ? -12.844 12.062 8.156 1 94.19 145 ASP B O 1
ATOM 3778 N N . LYS B 1 146 ? -11.477 11.602 9.773 1 92.44 146 LYS B N 1
ATOM 3779 C CA . LYS B 1 146 ? -12.5 11.055 10.656 1 92.44 146 LYS B CA 1
ATOM 3780 C C . LYS B 1 146 ? -13.492 12.133 11.086 1 92.44 146 LYS B C 1
ATOM 3782 O O . LYS B 1 146 ? -14.695 11.891 11.133 1 92.44 146 LYS B O 1
ATOM 3787 N N . LEU B 1 147 ? -12.977 13.242 11.414 1 95.5 147 LEU B N 1
ATOM 3788 C CA . LEU B 1 147 ? -13.82 14.344 11.867 1 95.5 147 LEU B CA 1
ATOM 3789 C C . LEU B 1 147 ? -14.789 14.773 10.773 1 95.5 147 LEU B C 1
ATOM 3791 O O . LEU B 1 147 ? -15.953 15.078 11.055 1 95.5 147 LEU B O 1
ATOM 3795 N N . SER B 1 148 ? -14.312 14.836 9.578 1 95.5 148 SER B N 1
ATOM 3796 C CA . SER B 1 148 ? -15.125 15.281 8.453 1 95.5 148 SER B CA 1
ATOM 3797 C C . SER B 1 148 ? -16.359 14.391 8.281 1 95.5 148 SER B C 1
ATOM 3799 O O . SER B 1 148 ? -17.391 14.852 7.801 1 95.5 148 SER B O 1
ATOM 3801 N N . LYS B 1 149 ? -16.266 13.148 8.625 1 91.44 149 LYS B N 1
ATOM 3802 C CA . LYS B 1 149 ? -17.375 12.219 8.516 1 91.44 149 LYS B CA 1
ATOM 3803 C C . LYS B 1 149 ? -18.469 12.547 9.531 1 91.44 149 LYS B C 1
ATOM 3805 O O . LYS B 1 149 ? -19.609 12.102 9.398 1 91.44 149 LYS B O 1
ATOM 3810 N N . ARG B 1 150 ? -18.141 13.344 10.469 1 92.44 150 ARG B N 1
ATOM 3811 C CA . ARG B 1 150 ? -19.078 13.703 11.531 1 92.44 150 ARG B CA 1
ATOM 3812 C C . ARG B 1 150 ? -19.688 15.07 11.273 1 92.44 150 ARG B C 1
ATOM 3814 O O . ARG B 1 150 ? -20.578 15.508 12.008 1 92.44 150 ARG B O 1
ATOM 3821 N N . VAL B 1 151 ? -19.172 15.703 10.281 1 93.12 151 VAL B N 1
ATOM 3822 C CA . VAL B 1 151 ? -19.672 17.031 9.945 1 93.12 151 VAL B CA 1
ATOM 3823 C C . VAL B 1 151 ? -20.438 16.984 8.625 1 93.12 151 VAL B C 1
ATOM 3825 O O . VAL B 1 151 ? -19.844 16.781 7.559 1 93.12 151 VAL B O 1
ATOM 3828 N N . GLN B 1 152 ? -21.703 17.047 8.5 1 84.12 152 GLN B N 1
ATOM 3829 C CA . GLN B 1 152 ? -22.547 16.844 7.324 1 84.12 152 GLN B CA 1
ATOM 3830 C C . GLN B 1 152 ? -22.312 17.938 6.289 1 84.12 152 GLN B C 1
ATOM 3832 O O . GLN B 1 152 ? -22.266 17.672 5.086 1 84.12 152 GLN B O 1
ATOM 3837 N N . ASP B 1 153 ? -22.172 19.266 6.656 1 86.88 153 ASP B N 1
ATOM 3838 C CA . ASP B 1 153 ? -22.172 20.375 5.707 1 86.88 153 ASP B CA 1
ATOM 3839 C C . ASP B 1 153 ? -20.75 20.922 5.512 1 86.88 153 ASP B C 1
ATOM 3841 O O . ASP B 1 153 ? -20.578 22.062 5.059 1 86.88 153 ASP B O 1
ATOM 3845 N N . GLY B 1 154 ? -19.797 20.094 5.793 1 95.38 154 GLY B N 1
ATOM 3846 C CA . GLY B 1 154 ? -18.422 20.578 5.656 1 95.38 154 GLY B CA 1
ATOM 3847 C C . GLY B 1 154 ? -17.984 21.469 6.805 1 95.38 154 GLY B C 1
ATOM 3848 O O . GLY B 1 154 ? -18.812 21.875 7.633 1 95.38 154 GLY B O 1
ATOM 3849 N N . PHE B 1 155 ? -16.766 21.781 6.84 1 97.81 155 PHE B N 1
ATOM 3850 C CA . PHE B 1 155 ? -16.219 22.609 7.902 1 97.81 155 PHE B CA 1
ATOM 3851 C C . PHE B 1 155 ? -16.531 24.094 7.656 1 97.81 155 PHE B C 1
ATOM 3853 O O . PHE B 1 155 ? -16.5 24.547 6.512 1 97.81 155 PHE B O 1
ATOM 3860 N N . PRO B 1 156 ? -16.812 24.812 8.758 1 97.31 156 PRO B N 1
ATOM 3861 C CA . PRO B 1 156 ? -16.938 26.266 8.617 1 97.31 156 PRO B CA 1
ATOM 3862 C C . PRO B 1 156 ? -15.641 26.938 8.172 1 97.31 156 PRO B C 1
ATOM 3864 O O . PRO B 1 156 ? -14.555 26.484 8.547 1 97.31 156 PRO B O 1
ATOM 3867 N N . GLU B 1 157 ? -15.797 28 7.426 1 98.19 157 GLU B N 1
ATOM 3868 C CA . GLU B 1 157 ? -14.648 28.656 6.828 1 98.19 157 GLU B CA 1
ATOM 3869 C C . GLU B 1 157 ? -13.648 29.109 7.898 1 98.19 157 GLU B C 1
ATOM 3871 O O . GLU B 1 157 ? -12.438 29.031 7.688 1 98.19 157 GLU B O 1
ATOM 3876 N N . ASP B 1 158 ? -14.18 29.609 8.984 1 98.19 158 ASP B N 1
ATOM 3877 C CA . ASP B 1 158 ? -13.281 30.109 10.016 1 98.19 158 ASP B CA 1
ATOM 3878 C C . ASP B 1 158 ? -12.43 28.984 10.602 1 98.19 158 ASP B C 1
ATOM 3880 O O . ASP B 1 158 ? -11.25 29.188 10.891 1 98.19 158 ASP B O 1
ATOM 3884 N N . ILE B 1 159 ? -13.023 27.812 10.742 1 98.25 159 ILE B N 1
ATOM 3885 C CA . ILE B 1 159 ? -12.297 26.625 11.188 1 98.25 159 ILE B CA 1
ATOM 3886 C C . ILE B 1 159 ? -11.242 26.25 10.156 1 98.25 159 ILE B C 1
ATOM 3888 O O . ILE B 1 159 ? -10.078 26.016 10.5 1 98.25 159 ILE B O 1
ATOM 3892 N N . LEU B 1 160 ? -11.641 26.266 8.922 1 98.62 160 LEU B N 1
ATOM 3893 C CA . LEU B 1 160 ? -10.719 25.953 7.824 1 98.62 160 LEU B CA 1
ATOM 3894 C C . LEU B 1 160 ? -9.555 26.938 7.809 1 98.62 160 LEU B C 1
ATOM 3896 O O . LEU B 1 160 ? -8.422 26.547 7.52 1 98.62 160 LEU B O 1
ATOM 3900 N N . GLY B 1 161 ? -9.875 28.156 8.047 1 98.56 161 GLY B N 1
ATOM 3901 C CA . GLY B 1 161 ? -8.836 29.172 8.078 1 98.56 161 GLY B CA 1
ATOM 3902 C C . GLY B 1 161 ? -7.754 28.891 9.109 1 98.56 161 GLY B C 1
ATOM 3903 O O . GLY B 1 161 ? -6.562 28.953 8.797 1 98.56 161 GLY B O 1
ATOM 3904 N N . LYS B 1 162 ? -8.156 28.562 10.297 1 98 162 LYS B N 1
ATOM 3905 C CA . LYS B 1 162 ? -7.211 28.25 11.367 1 98 162 LYS B CA 1
ATOM 3906 C C . LYS B 1 162 ? -6.375 27.016 11.023 1 98 162 LYS B C 1
ATOM 3908 O O . LYS B 1 162 ? -5.168 27 11.266 1 98 162 LYS B O 1
ATOM 3913 N N . MET B 1 163 ? -7.016 26.078 10.461 1 97.81 163 MET B N 1
ATOM 3914 C CA . MET B 1 163 ? -6.32 24.859 10.078 1 97.81 163 MET B CA 1
ATOM 3915 C C . MET B 1 163 ? -5.289 25.125 8.992 1 97.81 163 MET B C 1
ATOM 3917 O O . MET B 1 163 ? -4.16 24.641 9.062 1 97.81 163 MET B O 1
ATOM 3921 N N . ALA B 1 164 ? -5.68 25.875 8.039 1 98.56 164 ALA B N 1
ATOM 3922 C CA . ALA B 1 164 ? -4.797 26.203 6.922 1 98.56 164 ALA B CA 1
ATOM 3923 C C . ALA B 1 164 ? -3.539 26.922 7.402 1 98.56 164 ALA B C 1
ATOM 3925 O O . ALA B 1 164 ? -2.436 26.625 6.938 1 98.56 164 ALA B O 1
ATOM 3926 N N . VAL B 1 165 ? -3.715 27.812 8.336 1 98.44 165 VAL B N 1
ATOM 3927 C CA . VAL B 1 165 ? -2.578 28.531 8.906 1 98.44 165 VAL B CA 1
ATOM 3928 C C . VAL B 1 165 ? -1.577 27.547 9.492 1 98.44 165 VAL B C 1
ATOM 3930 O O . VAL B 1 165 ? -0.383 27.609 9.188 1 98.44 165 VAL B O 1
ATOM 3933 N N . SER B 1 166 ? -2.082 26.656 10.289 1 98 166 SER B N 1
ATOM 3934 C CA . SER B 1 166 ? -1.226 25.688 10.945 1 98 166 SER B CA 1
ATOM 3935 C C . SER B 1 166 ? -0.519 24.797 9.93 1 98 166 SER B C 1
ATOM 3937 O O . SER B 1 166 ? 0.684 24.547 10.047 1 98 166 SER B O 1
ATOM 3939 N N . ILE B 1 167 ? -1.217 24.344 8.922 1 98.19 167 ILE B N 1
ATOM 3940 C CA . ILE B 1 167 ? -0.691 23.406 7.93 1 98.19 167 ILE B CA 1
ATOM 3941 C C . ILE B 1 167 ? 0.408 24.094 7.117 1 98.19 167 ILE B C 1
ATOM 3943 O O . ILE B 1 167 ? 1.491 23.531 6.934 1 98.19 167 ILE B O 1
ATOM 3947 N N . ILE B 1 168 ? 0.122 25.281 6.664 1 98.38 168 ILE B N 1
ATOM 3948 C CA . ILE B 1 168 ? 1.079 25.984 5.816 1 98.38 168 ILE B CA 1
ATOM 3949 C C . ILE B 1 168 ? 2.328 26.328 6.625 1 98.38 168 ILE B C 1
ATOM 3951 O O . ILE B 1 168 ? 3.449 26.219 6.121 1 98.38 168 ILE B O 1
ATOM 3955 N N . LYS B 1 169 ? 2.145 26.703 7.867 1 97.94 169 LYS B N 1
ATOM 3956 C CA . LYS B 1 169 ? 3.289 26.984 8.727 1 97.94 169 LYS B CA 1
ATOM 3957 C C . LYS B 1 169 ? 4.141 25.734 8.945 1 97.94 169 LYS B C 1
ATOM 3959 O O . LYS B 1 169 ? 5.371 25.812 8.961 1 97.94 169 LYS B O 1
ATOM 3964 N N . ALA B 1 170 ? 3.504 24.625 9.148 1 97.69 170 ALA B N 1
ATOM 3965 C CA . ALA B 1 170 ? 4.23 23.375 9.297 1 97.69 170 ALA B CA 1
ATOM 3966 C C . ALA B 1 170 ? 5.031 23.047 8.047 1 97.69 170 ALA B C 1
ATOM 3968 O O . ALA B 1 170 ? 6.203 22.672 8.133 1 97.69 170 ALA B O 1
ATOM 3969 N N . LEU B 1 171 ? 4.398 23.188 6.91 1 97.62 171 LEU B N 1
ATOM 3970 C CA . LEU B 1 171 ? 5.047 22.891 5.641 1 97.62 171 LEU B CA 1
ATOM 3971 C C . LEU B 1 171 ? 6.203 23.844 5.379 1 97.62 171 LEU B C 1
ATOM 3973 O O . LEU B 1 171 ? 7.266 23.438 4.902 1 97.62 171 LEU B O 1
ATOM 3977 N N . ASP B 1 172 ? 5.941 25.062 5.668 1 97.31 172 ASP B N 1
ATOM 3978 C CA . ASP B 1 172 ? 7 26.047 5.527 1 97.31 172 ASP B CA 1
ATOM 3979 C C . ASP B 1 172 ? 8.188 25.734 6.434 1 97.31 172 ASP B C 1
ATOM 3981 O O . ASP B 1 172 ? 9.344 25.844 6.023 1 97.31 172 ASP B O 1
ATOM 3985 N N . TYR B 1 173 ? 7.91 25.391 7.66 1 96.12 173 TYR B N 1
ATOM 3986 C CA . TYR B 1 173 ? 8.953 25 8.602 1 96.12 173 TYR B CA 1
ATOM 3987 C C . TYR B 1 173 ? 9.797 23.859 8.039 1 96.12 173 TYR B C 1
ATOM 3989 O O . TYR B 1 173 ? 11.031 23.906 8.078 1 96.12 173 TYR B O 1
ATOM 3997 N N . LEU B 1 174 ? 9.172 22.859 7.547 1 94.75 174 LEU B N 1
ATOM 3998 C CA . LEU B 1 174 ? 9.867 21.703 6.98 1 94.75 174 LEU B CA 1
ATOM 3999 C C . LEU B 1 174 ? 10.797 22.141 5.852 1 94.75 174 LEU B C 1
ATOM 4001 O O . LEU B 1 174 ? 11.938 21.688 5.77 1 94.75 174 LEU B O 1
ATOM 4005 N N . LYS B 1 175 ? 10.273 22.969 5.031 1 94.56 175 LYS B N 1
ATOM 4006 C CA . LYS B 1 175 ? 11.07 23.453 3.902 1 94.56 175 LYS B CA 1
ATOM 4007 C C . LYS B 1 175 ? 12.258 24.266 4.383 1 94.56 175 LYS B C 1
ATOM 4009 O O . LYS B 1 175 ? 13.398 24 4.008 1 94.56 175 LYS B O 1
ATOM 4014 N N . VAL B 1 176 ? 12.023 25.188 5.199 1 94.25 176 VAL B N 1
ATOM 4015 C CA . VAL B 1 176 ? 13.023 26.172 5.59 1 94.25 176 VAL B CA 1
ATOM 4016 C C . VAL B 1 176 ? 14.062 25.531 6.5 1 94.25 176 VAL B C 1
ATOM 4018 O O . VAL B 1 176 ? 15.266 25.766 6.336 1 94.25 176 VAL B O 1
ATOM 4021 N N . HIS B 1 177 ? 13.648 24.75 7.383 1 92.69 177 HIS B N 1
ATOM 4022 C CA . HIS B 1 177 ? 14.555 24.266 8.422 1 92.69 177 HIS B CA 1
ATOM 4023 C C . HIS B 1 177 ? 15.164 22.922 8.039 1 92.69 177 HIS B C 1
ATOM 4025 O O . HIS B 1 177 ? 16.25 22.578 8.508 1 92.69 177 HIS B O 1
ATOM 4031 N N . GLN B 1 178 ? 14.453 22.203 7.188 1 90.25 178 GLN B N 1
ATOM 4032 C CA . GLN B 1 178 ? 14.945 20.859 6.93 1 90.25 178 GLN B CA 1
ATOM 4033 C C . GLN B 1 178 ? 15.055 20.578 5.434 1 90.25 178 GLN B C 1
ATOM 4035 O O . GLN B 1 178 ? 15.57 19.547 5.02 1 90.25 178 GLN B O 1
ATOM 4040 N N . ASN B 1 179 ? 14.523 21.438 4.582 1 92.62 179 ASN B N 1
ATOM 4041 C CA . ASN B 1 179 ? 14.5 21.266 3.131 1 92.62 179 ASN B CA 1
ATOM 4042 C C . ASN B 1 179 ? 13.742 20 2.729 1 92.62 179 ASN B C 1
ATOM 4044 O O . ASN B 1 179 ? 14.219 19.219 1.904 1 92.62 179 ASN B O 1
ATOM 4048 N N . ILE B 1 180 ? 12.625 19.828 3.342 1 92.06 180 ILE B N 1
ATOM 4049 C CA . ILE B 1 180 ? 11.828 18.609 3.158 1 92.06 180 ILE B CA 1
ATOM 4050 C C . ILE B 1 180 ? 10.461 18.984 2.574 1 92.06 180 ILE B C 1
ATOM 4052 O O . ILE B 1 180 ? 9.859 19.969 2.975 1 92.06 180 ILE B O 1
ATOM 4056 N N . ILE B 1 181 ? 10.047 18.234 1.572 1 92.81 181 ILE B N 1
ATOM 4057 C CA . ILE B 1 181 ? 8.68 18.234 1.069 1 92.81 181 ILE B CA 1
ATOM 4058 C C . ILE B 1 181 ? 7.891 17.094 1.714 1 92.81 181 ILE B C 1
ATOM 4060 O O . ILE B 1 181 ? 8.406 15.992 1.88 1 92.81 181 ILE B O 1
ATOM 4064 N N . HIS B 1 182 ? 6.684 17.297 2.141 1 92.81 182 HIS B N 1
ATOM 4065 C CA . HIS B 1 182 ? 5.898 16.281 2.844 1 92.81 182 HIS B CA 1
ATOM 4066 C C . HIS B 1 182 ? 5.457 15.172 1.901 1 92.81 182 HIS B C 1
ATOM 4068 O O . HIS B 1 182 ? 5.738 14 2.146 1 92.81 182 HIS B O 1
ATOM 4074 N N . ARG B 1 183 ? 4.672 15.578 0.771 1 89.38 183 ARG B N 1
ATOM 4075 C CA . ARG B 1 183 ? 4.297 14.727 -0.351 1 89.38 183 ARG B CA 1
ATOM 4076 C C . ARG B 1 183 ? 3.002 13.977 -0.058 1 89.38 183 ARG B C 1
ATOM 4078 O O . ARG B 1 183 ? 2.451 13.312 -0.938 1 89.38 183 ARG B O 1
ATOM 4085 N N . ASP B 1 184 ? 2.455 14.086 1.112 1 90.69 184 ASP B N 1
ATOM 4086 C CA . ASP B 1 184 ? 1.243 13.336 1.431 1 90.69 184 ASP B CA 1
ATOM 4087 C C . ASP B 1 184 ? 0.305 14.164 2.309 1 90.69 184 ASP B C 1
ATOM 4089 O O . ASP B 1 184 ? -0.18 13.68 3.334 1 90.69 184 ASP B O 1
ATOM 4093 N N . VAL B 1 185 ? 0.123 15.336 1.953 1 95.38 185 VAL B N 1
ATOM 4094 C CA . VAL B 1 185 ? -0.798 16.219 2.67 1 95.38 185 VAL B CA 1
ATOM 4095 C C . VAL B 1 185 ? -2.238 15.836 2.336 1 95.38 185 VAL B C 1
ATOM 4097 O O . VAL B 1 185 ? -2.646 15.883 1.174 1 95.38 185 VAL B O 1
ATOM 4100 N N . LYS B 1 186 ? -2.979 15.406 3.361 1 95.5 186 LYS B N 1
ATOM 4101 C CA . LYS B 1 186 ? -4.383 15.016 3.256 1 95.5 186 LYS B CA 1
ATOM 4102 C C . LYS B 1 186 ? -5.062 15.039 4.621 1 95.5 186 LYS B C 1
ATOM 4104 O O . LYS B 1 186 ? -4.391 15.047 5.656 1 95.5 186 LYS B O 1
ATOM 4109 N N . PRO B 1 187 ? -6.355 15.055 4.664 1 96.44 187 PRO B N 1
ATOM 4110 C CA . PRO B 1 187 ? -7.094 15.188 5.922 1 96.44 187 PRO B CA 1
ATOM 4111 C C . PRO B 1 187 ? -6.73 14.109 6.941 1 96.44 187 PRO B C 1
ATOM 4113 O O . PRO B 1 187 ? -6.719 14.367 8.148 1 96.44 187 PRO B O 1
ATOM 4116 N N . SER B 1 188 ? -6.324 12.914 6.457 1 93.62 188 SER B N 1
ATOM 4117 C CA . SER B 1 188 ? -6 11.828 7.383 1 93.62 188 SER B CA 1
ATOM 4118 C C . SER B 1 188 ? -4.66 12.07 8.07 1 93.62 188 SER B C 1
ATOM 4120 O O . SER B 1 188 ? -4.363 11.461 9.094 1 93.62 188 SER B O 1
ATOM 4122 N N . ASN B 1 189 ? -3.863 13 7.492 1 93.94 189 ASN B N 1
ATOM 4123 C CA . ASN B 1 189 ? -2.553 13.297 8.062 1 93.94 189 ASN B CA 1
ATOM 4124 C C . ASN B 1 189 ? -2.549 14.641 8.781 1 93.94 189 ASN B C 1
ATOM 4126 O O . ASN B 1 189 ? -1.487 15.164 9.125 1 93.94 189 ASN B O 1
ATOM 4130 N N . ILE B 1 190 ? -3.713 15.234 8.945 1 97.88 190 ILE B N 1
ATOM 4131 C CA . ILE B 1 190 ? -3.898 16.469 9.703 1 97.88 190 ILE B CA 1
ATOM 4132 C C . ILE B 1 190 ? -4.695 16.172 10.969 1 97.88 190 ILE B C 1
ATOM 4134 O O . ILE B 1 190 ? -5.855 15.758 10.906 1 97.88 190 ILE B O 1
ATOM 4138 N N . LEU B 1 191 ? -4.098 16.453 12.094 1 97.88 191 LEU B N 1
ATOM 4139 C CA . LEU B 1 191 ? -4.656 16.062 13.375 1 97.88 191 LEU B CA 1
ATOM 4140 C C . LEU B 1 191 ? -5.148 17.266 14.164 1 97.88 191 LEU B C 1
ATOM 4142 O O . LEU B 1 191 ? -4.734 18.406 13.883 1 97.88 191 LEU B O 1
ATOM 4146 N N . LEU B 1 192 ? -6.051 16.984 15.055 1 97.69 192 LEU B N 1
ATOM 4147 C CA . LEU B 1 192 ? -6.609 17.984 15.961 1 97.69 192 LEU B CA 1
ATOM 4148 C C . LEU B 1 192 ? -6.582 17.484 17.406 1 97.69 192 LEU B C 1
ATOM 4150 O O . LEU B 1 192 ? -6.902 16.312 17.672 1 97.69 192 LEU B O 1
ATOM 4154 N N . ASP B 1 193 ? -6.156 18.344 18.281 1 96.62 193 ASP B N 1
ATOM 4155 C CA . ASP B 1 193 ? -6.219 17.953 19.688 1 96.62 193 ASP B CA 1
ATOM 4156 C C . ASP B 1 193 ? -7.383 18.625 20.406 1 96.62 193 ASP B C 1
ATOM 4158 O O . ASP B 1 193 ? -8.164 19.344 19.781 1 96.62 193 ASP B O 1
ATOM 4162 N N . LEU B 1 194 ? -7.535 18.406 21.688 1 95.06 194 LEU B N 1
ATOM 4163 C CA . LEU B 1 194 ? -8.68 18.875 22.469 1 95.06 194 LEU B CA 1
ATOM 4164 C C . LEU B 1 194 ? -8.617 20.375 22.688 1 95.06 194 LEU B C 1
ATOM 4166 O O . LEU B 1 194 ? -9.625 21 23.016 1 95.06 194 LEU B O 1
ATOM 4170 N N . ASN B 1 195 ? -7.445 20.953 22.516 1 95.56 195 ASN B N 1
ATOM 4171 C CA . ASN B 1 195 ? -7.273 22.391 22.703 1 95.56 195 ASN B CA 1
ATOM 4172 C C . ASN B 1 195 ? -7.477 23.156 21.391 1 95.56 195 ASN B C 1
ATOM 4174 O O . ASN B 1 195 ? -7.344 24.375 21.359 1 95.56 195 ASN B O 1
ATOM 4178 N N . GLY B 1 196 ? -7.734 22.438 20.344 1 96.06 196 GLY B N 1
ATOM 4179 C CA . GLY B 1 196 ? -7.977 23.078 19.047 1 96.06 196 GLY B CA 1
ATOM 4180 C C . GLY B 1 196 ? -6.715 23.266 18.234 1 96.06 196 GLY B C 1
ATOM 4181 O O . GLY B 1 196 ? -6.715 24.016 17.25 1 96.06 196 GLY B O 1
ATOM 4182 N N . THR B 1 197 ? -5.664 22.656 18.641 1 96.44 197 THR B N 1
ATOM 4183 C CA . THR B 1 197 ? -4.402 22.766 17.906 1 96.44 197 THR B CA 1
ATOM 4184 C C . THR B 1 197 ? -4.359 21.766 16.75 1 96.44 197 THR B C 1
ATOM 4186 O O . THR B 1 197 ? -4.68 20.594 16.922 1 96.44 197 THR B O 1
ATOM 4189 N N . VAL B 1 198 ? -3.957 22.266 15.617 1 97.81 198 VAL B N 1
ATOM 4190 C CA . VAL B 1 198 ? -3.852 21.453 14.414 1 97.81 198 VAL B CA 1
ATOM 4191 C C . VAL B 1 198 ? -2.387 21.109 14.148 1 97.81 198 VAL B C 1
ATOM 4193 O O . VAL B 1 198 ? -1.518 21.984 14.195 1 97.81 198 VAL B O 1
ATOM 4196 N N . LYS B 1 199 ? -2.094 19.812 13.891 1 97.94 199 LYS B N 1
ATOM 4197 C CA . LYS B 1 199 ? -0.717 19.391 13.648 1 97.94 199 LYS B CA 1
ATOM 4198 C C . LYS B 1 199 ? -0.641 18.422 12.477 1 97.94 199 LYS B C 1
ATOM 4200 O O . LYS B 1 199 ? -1.562 17.625 12.258 1 97.94 199 LYS B O 1
ATOM 4205 N N . LEU B 1 200 ? 0.455 18.469 11.734 1 97.06 200 LEU B N 1
ATOM 4206 C CA . LEU B 1 200 ? 0.747 17.531 10.648 1 97.06 200 LEU B CA 1
ATOM 4207 C C . LEU B 1 200 ? 1.459 16.297 11.18 1 97.06 200 LEU B C 1
ATOM 4209 O O . LEU B 1 200 ? 2.213 16.375 12.156 1 97.06 200 LEU B O 1
ATOM 4213 N N . CYS B 1 201 ? 1.165 15.188 10.555 1 94.31 201 CYS B N 1
ATOM 4214 C CA . CYS B 1 201 ? 1.845 13.945 10.906 1 94.31 201 CYS B CA 1
ATOM 4215 C C . CYS B 1 201 ? 2.137 13.117 9.664 1 94.31 201 CYS B C 1
ATOM 4217 O O . CYS B 1 201 ? 1.818 13.523 8.547 1 94.31 201 CYS B O 1
ATOM 4219 N N . ASP B 1 202 ? 2.885 12.023 9.789 1 89.94 202 ASP B N 1
ATOM 4220 C CA . ASP B 1 202 ? 3.195 11.031 8.766 1 89.94 202 ASP B CA 1
ATOM 4221 C C . ASP B 1 202 ? 4.105 11.617 7.688 1 89.94 202 ASP B C 1
ATOM 4223 O O . ASP B 1 202 ? 3.627 12.219 6.727 1 89.94 202 ASP B O 1
ATOM 4227 N N . PHE B 1 203 ? 5.32 11.367 7.789 1 90.44 203 PHE B N 1
ATOM 4228 C CA . PHE B 1 203 ? 6.336 11.898 6.887 1 90.44 203 PHE B CA 1
ATOM 4229 C C . PHE B 1 203 ? 7.074 10.766 6.18 1 90.44 203 PHE B C 1
ATOM 4231 O O . PHE B 1 203 ? 8.242 10.922 5.809 1 90.44 203 PHE B O 1
ATOM 4238 N N . GLY B 1 204 ? 6.438 9.664 6.031 1 82.5 204 GLY B N 1
ATOM 4239 C CA . GLY B 1 204 ? 7.043 8.453 5.496 1 82.5 204 GLY B CA 1
ATOM 4240 C C . GLY B 1 204 ? 7.469 8.594 4.047 1 82.5 204 GLY B C 1
ATOM 4241 O O . GLY B 1 204 ? 8.406 7.922 3.605 1 82.5 204 GLY B O 1
ATOM 4242 N N . ILE B 1 205 ? 6.82 9.398 3.303 1 78.88 205 ILE B N 1
ATOM 4243 C CA . ILE B 1 205 ? 7.191 9.531 1.898 1 78.88 205 ILE B CA 1
ATOM 4244 C C . ILE B 1 205 ? 7.727 10.93 1.63 1 78.88 205 ILE B C 1
ATOM 4246 O O . ILE B 1 205 ? 7.809 11.367 0.478 1 78.88 205 ILE B O 1
ATOM 4250 N N . ALA B 1 206 ? 8 11.594 2.713 1 83.06 206 ALA B N 1
ATOM 4251 C CA . ALA B 1 206 ? 8.656 12.891 2.555 1 83.06 206 ALA B CA 1
ATOM 4252 C C . ALA B 1 206 ? 10.016 12.734 1.885 1 83.06 206 ALA B C 1
ATOM 4254 O O . ALA B 1 206 ? 10.516 11.617 1.719 1 83.06 206 ALA B O 1
ATOM 4255 N N . GLY B 1 207 ? 10.422 13.797 1.343 1 82.25 207 GLY B N 1
ATOM 4256 C CA . GLY B 1 207 ? 11.719 13.742 0.681 1 82.25 207 GLY B CA 1
ATOM 4257 C C . GLY B 1 207 ? 12.461 15.062 0.695 1 82.25 207 GLY B C 1
ATOM 4258 O O . GLY B 1 207 ? 11.844 16.125 0.807 1 82.25 207 GLY B O 1
ATOM 4259 N N . ARG B 1 208 ? 13.727 14.773 0.583 1 77.31 208 ARG B N 1
ATOM 4260 C CA . ARG B 1 208 ? 14.547 15.969 0.427 1 77.31 208 ARG B CA 1
ATOM 4261 C C . ARG B 1 208 ? 14.516 16.469 -1.013 1 77.31 208 ARG B C 1
ATOM 4263 O O . ARG B 1 208 ? 14.508 15.672 -1.954 1 77.31 208 ARG B O 1
ATOM 4270 N N . LEU B 1 209 ? 14.203 17.578 -1.227 1 68.25 209 LEU B N 1
ATOM 4271 C CA . LEU B 1 209 ? 14.039 18.219 -2.525 1 68.25 209 LEU B CA 1
ATOM 4272 C C . LEU B 1 209 ? 15.195 17.875 -3.457 1 68.25 209 LEU B C 1
ATOM 4274 O O . LEU B 1 209 ? 15.031 17.875 -4.68 1 68.25 209 LEU B O 1
ATOM 4278 N N . VAL B 1 210 ? 16.281 17.391 -2.998 1 56.41 210 VAL B N 1
ATOM 4279 C CA . VAL B 1 210 ? 17.359 16.969 -3.887 1 56.41 210 VAL B CA 1
ATOM 4280 C C . VAL B 1 210 ? 17.109 15.539 -4.348 1 56.41 210 VAL B C 1
ATOM 4282 O O . VAL B 1 210 ? 17.656 15.102 -5.359 1 56.41 210 VAL B O 1
ATOM 4285 N N . ASP B 1 211 ? 16.344 14.82 -3.557 1 55.22 211 ASP B N 1
ATOM 4286 C CA . ASP B 1 211 ? 16.25 13.383 -3.756 1 55.22 211 ASP B CA 1
ATOM 4287 C C . ASP B 1 211 ? 15.18 13.047 -4.797 1 55.22 211 ASP B C 1
ATOM 4289 O O . ASP B 1 211 ? 14.203 13.781 -4.953 1 55.22 211 ASP B O 1
ATOM 4293 N N . SER B 1 212 ? 15.516 12.203 -5.695 1 49.53 212 SER B N 1
ATOM 4294 C CA . SER B 1 212 ? 14.711 11.648 -6.773 1 49.53 212 SER B CA 1
ATOM 4295 C C . SER B 1 212 ? 13.328 11.219 -6.27 1 49.53 212 SER B C 1
ATOM 4297 O O . SER B 1 212 ? 13.156 10.93 -5.086 1 49.53 212 SER B O 1
ATOM 4299 N N . LEU B 1 213 ? 12.367 11.383 -7.105 1 49.03 213 LEU B N 1
ATOM 4300 C CA . LEU B 1 213 ? 10.922 11.188 -7.004 1 49.03 213 LEU B CA 1
ATOM 4301 C C . LEU B 1 213 ? 10.594 9.828 -6.383 1 49.03 213 LEU B C 1
ATOM 4303 O O . LEU B 1 213 ? 11.055 8.797 -6.871 1 49.03 213 LEU B O 1
ATOM 4307 N N . VAL B 1 214 ? 10.484 9.789 -5.098 1 50.56 214 VAL B N 1
ATOM 4308 C CA . VAL B 1 214 ? 9.977 8.586 -4.441 1 50.56 214 VAL B CA 1
ATOM 4309 C C . VAL B 1 214 ? 8.672 8.148 -5.102 1 50.56 214 VAL B C 1
ATOM 4311 O O . VAL B 1 214 ? 7.75 8.945 -5.262 1 50.56 214 VAL B O 1
ATOM 4314 N N . ARG B 1 215 ? 8.625 7.062 -5.832 1 47.12 215 ARG B N 1
ATOM 4315 C CA . ARG B 1 215 ? 7.504 6.496 -6.578 1 47.12 215 ARG B CA 1
ATOM 4316 C C . ARG B 1 215 ? 6.547 5.758 -5.648 1 47.12 215 ARG B C 1
ATOM 4318 O O . ARG B 1 215 ? 6.48 4.527 -5.668 1 47.12 215 ARG B O 1
ATOM 4325 N N . THR B 1 216 ? 6.367 6.277 -4.328 1 47.03 216 THR B N 1
ATOM 4326 C CA . THR B 1 216 ? 5.488 5.43 -3.527 1 47.03 216 THR B CA 1
ATOM 4327 C C . THR B 1 216 ? 4.031 5.836 -3.717 1 47.03 216 THR B C 1
ATOM 4329 O O . THR B 1 216 ? 3.652 6.973 -3.432 1 47.03 216 THR B O 1
ATOM 4332 N N . HIS B 1 217 ? 3.281 5.242 -4.844 1 45.78 217 HIS B N 1
ATOM 4333 C CA . HIS B 1 217 ? 1.873 5.59 -4.988 1 45.78 217 HIS B CA 1
ATOM 4334 C C . HIS B 1 217 ? 0.976 4.535 -4.355 1 45.78 217 HIS B C 1
ATOM 4336 O O . HIS B 1 217 ? 1.151 3.338 -4.598 1 45.78 217 HIS B O 1
ATOM 4342 N N . THR B 1 218 ? 0.441 4.789 -3.127 1 48.03 218 THR B N 1
ATOM 4343 C CA . THR B 1 218 ? -0.654 3.949 -2.65 1 48.03 218 THR B CA 1
ATOM 4344 C C . THR B 1 218 ? -1.997 4.488 -3.133 1 48.03 218 THR B C 1
ATOM 4346 O O . THR B 1 218 ? -2.17 5.703 -3.273 1 48.03 218 THR B O 1
ATOM 4349 N N . ALA B 1 219 ? -3.09 3.682 -3.736 1 46.62 219 ALA B N 1
ATOM 4350 C CA . ALA B 1 219 ? -4.395 3.951 -4.34 1 46.62 219 ALA B CA 1
ATOM 4351 C C . ALA B 1 219 ? -5.176 4.977 -3.521 1 46.62 219 ALA B C 1
ATOM 4353 O O . ALA B 1 219 ? -5.879 5.82 -4.082 1 46.62 219 ALA B O 1
ATOM 4354 N N . GLY B 1 220 ? -4.883 5.562 -2.432 1 50.72 220 GLY B N 1
ATOM 4355 C CA . GLY B 1 220 ? -5.594 6.531 -1.6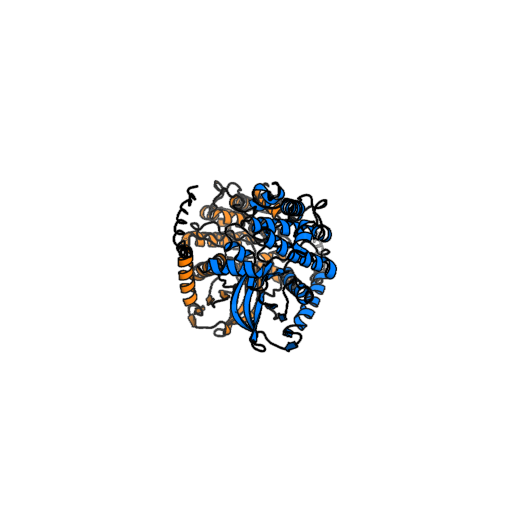11 1 50.72 220 GLY B CA 1
ATOM 4356 C C . GLY B 1 220 ? -4.906 7.883 -1.56 1 50.72 220 GLY B C 1
ATOM 4357 O O . GLY B 1 220 ? -5.539 8.898 -1.251 1 50.72 220 GLY B O 1
ATOM 4358 N N . CYS B 1 221 ? -3.77 7.742 -1.945 1 66.56 221 CYS B N 1
ATOM 4359 C CA . CYS B 1 221 ? -2.986 8.969 -1.884 1 66.56 221 CYS B CA 1
ATOM 4360 C C . CYS B 1 221 ? -2.988 9.688 -3.23 1 66.56 221 CYS B C 1
ATOM 4362 O O . CYS B 1 221 ? -2.725 10.891 -3.299 1 66.56 221 CYS B O 1
ATOM 4364 N N . SER B 1 222 ? -3.717 9.086 -4.145 1 78.06 222 SER B N 1
ATOM 4365 C CA . SER B 1 222 ? -3.578 9.617 -5.496 1 78.06 222 SER B CA 1
ATOM 4366 C C . SER B 1 222 ? -4.5 10.812 -5.719 1 78.06 222 SER B C 1
ATOM 4368 O O . SER B 1 222 ? -4.203 11.688 -6.531 1 78.06 222 SER B O 1
ATOM 4370 N N . ALA B 1 223 ? -5.559 10.891 -4.844 1 82.81 223 ALA B N 1
ATOM 4371 C CA . ALA B 1 223 ? -6.574 11.914 -5.066 1 82.81 223 ALA B CA 1
ATOM 4372 C C . ALA B 1 223 ? -6.031 13.305 -4.75 1 82.81 223 ALA B C 1
ATOM 4374 O O . ALA B 1 223 ? -6.633 14.312 -5.121 1 82.81 223 ALA B O 1
ATOM 4375 N N . TYR B 1 224 ? -4.922 13.359 -4.148 1 89.56 224 TYR B N 1
ATOM 4376 C CA . TYR B 1 224 ? -4.375 14.641 -3.711 1 89.56 224 TYR B CA 1
ATOM 4377 C C . TYR B 1 224 ? -3.129 15 -4.512 1 89.56 224 TYR B C 1
ATOM 4379 O O . TYR B 1 224 ? -2.535 16.062 -4.301 1 89.56 224 TYR B O 1
ATOM 4387 N N . MET B 1 225 ? -2.805 14.141 -5.441 1 86.12 225 MET B N 1
ATOM 4388 C CA . MET B 1 225 ? -1.572 14.328 -6.199 1 86.12 225 MET B CA 1
ATOM 4389 C C . MET B 1 225 ? -1.72 15.469 -7.199 1 86.12 225 MET B C 1
ATOM 4391 O O . MET B 1 225 ? -2.766 15.609 -7.836 1 86.12 225 MET B O 1
ATOM 4395 N N . SER B 1 226 ? -0.654 16.172 -7.312 1 89.25 226 SER B N 1
ATOM 4396 C CA . SER B 1 226 ? -0.649 17.281 -8.258 1 89.25 226 SER B CA 1
ATOM 4397 C C . SER B 1 226 ? -0.452 16.781 -9.688 1 89.25 226 SER B C 1
ATOM 4399 O O . SER B 1 226 ? 0.142 15.727 -9.906 1 89.25 226 SER B O 1
ATOM 4401 N N . PRO B 1 227 ? -0.903 17.609 -10.641 1 88.94 227 PRO B N 1
ATOM 4402 C CA . PRO B 1 227 ? -0.775 17.203 -12.039 1 88.94 227 PRO B CA 1
ATOM 4403 C C . PRO B 1 227 ? 0.677 16.984 -12.453 1 88.94 227 PRO B C 1
ATOM 4405 O O . PRO B 1 227 ? 0.972 16.031 -13.195 1 88.94 227 PRO B O 1
ATOM 4408 N N . GLU B 1 228 ? 1.604 17.828 -11.969 1 87.81 228 GLU B N 1
ATOM 4409 C CA . GLU B 1 228 ? 2.992 17.703 -12.406 1 87.81 228 GLU B CA 1
ATOM 4410 C C . GLU B 1 228 ? 3.631 16.422 -11.852 1 87.81 228 GLU B C 1
ATOM 4412 O O . GLU B 1 228 ? 4.609 15.93 -12.406 1 87.81 228 GLU B O 1
ATOM 4417 N N . ARG B 1 229 ? 3.123 15.906 -10.766 1 84.44 229 ARG B N 1
ATOM 4418 C CA . ARG B 1 229 ? 3.617 14.648 -10.227 1 84.44 229 ARG B CA 1
ATOM 4419 C C . ARG B 1 229 ? 3.215 13.477 -11.125 1 84.44 229 ARG B C 1
ATOM 4421 O O . ARG B 1 229 ? 3.793 12.391 -11.039 1 84.44 229 ARG B O 1
ATOM 4428 N N . LEU B 1 230 ? 2.176 13.695 -11.922 1 81.94 230 LEU B N 1
ATOM 4429 C CA . LEU B 1 230 ? 1.653 12.656 -12.805 1 81.94 230 LEU B CA 1
ATOM 4430 C C . LEU B 1 230 ? 2.291 12.742 -14.188 1 81.94 230 LEU B C 1
ATOM 4432 O O . LEU B 1 230 ? 2.123 11.836 -15.008 1 81.94 230 LEU B O 1
ATOM 4436 N N . ASP B 1 231 ? 2.998 13.812 -14.391 1 76.62 231 ASP B N 1
ATOM 4437 C CA . ASP B 1 231 ? 3.65 14.062 -15.664 1 76.62 231 ASP B CA 1
ATOM 4438 C C . ASP B 1 231 ? 5.133 13.695 -15.609 1 76.62 231 ASP B C 1
ATOM 4440 O O . ASP B 1 231 ? 5.91 14.336 -14.906 1 76.62 231 ASP B O 1
ATOM 4444 N N . PRO B 1 232 ? 5.504 12.734 -16.406 1 66.62 232 PRO B N 1
ATOM 4445 C CA . PRO B 1 232 ? 6.887 12.258 -16.359 1 66.62 232 PRO B CA 1
ATOM 4446 C C . PRO B 1 232 ? 7.895 13.328 -16.766 1 66.62 232 PRO B C 1
ATOM 4448 O O . PRO B 1 232 ? 9.078 13.227 -16.438 1 66.62 232 PRO B O 1
ATOM 4451 N N . THR B 1 233 ? 7.543 14.211 -17.406 1 68.19 233 THR B N 1
ATOM 4452 C CA . THR B 1 233 ? 8.461 15.203 -17.969 1 68.19 233 THR B CA 1
ATOM 4453 C C . THR B 1 233 ? 8.742 16.312 -16.953 1 68.19 233 THR B C 1
ATOM 4455 O O . THR B 1 233 ? 9.602 17.156 -17.172 1 68.19 233 THR B O 1
ATOM 4458 N N . HIS B 1 234 ? 8.102 16.234 -15.797 1 69.88 234 HIS B N 1
ATOM 4459 C CA . HIS B 1 234 ? 8.227 17.344 -14.875 1 69.88 234 HIS B CA 1
ATOM 4460 C C . HIS B 1 234 ? 8.797 16.891 -13.531 1 69.88 234 HIS B C 1
ATOM 4462 O O . HIS B 1 234 ? 8.406 15.852 -13.008 1 69.88 234 HIS B O 1
ATOM 4468 N N . ASN B 1 235 ? 9.781 17.672 -13.141 1 76.44 235 ASN B N 1
ATOM 4469 C CA . ASN B 1 235 ? 10.164 17.578 -11.734 1 76.44 235 ASN B CA 1
ATOM 4470 C C . ASN B 1 235 ? 9.18 18.312 -10.828 1 76.44 235 ASN B C 1
ATOM 4472 O O . ASN B 1 235 ? 8.445 19.188 -11.289 1 76.44 235 ASN B O 1
ATOM 4476 N N . TYR B 1 236 ? 9.031 17.781 -9.68 1 82.44 236 TYR B N 1
ATOM 4477 C CA . TYR B 1 236 ? 8.125 18.5 -8.789 1 82.44 236 TYR B CA 1
ATOM 4478 C C . TYR B 1 236 ? 8.852 18.953 -7.527 1 82.44 236 TYR B C 1
ATOM 4480 O O . TYR B 1 236 ? 9.922 18.438 -7.199 1 82.44 236 TYR B O 1
ATOM 4488 N N . ASP B 1 237 ? 8.312 19.953 -6.949 1 88.69 237 ASP B N 1
ATOM 4489 C CA . ASP B 1 237 ? 8.852 20.516 -5.715 1 88.69 237 ASP B CA 1
ATOM 4490 C C . ASP B 1 237 ? 7.734 20.766 -4.699 1 88.69 237 ASP B C 1
ATOM 4492 O O . ASP B 1 237 ? 6.695 20.109 -4.738 1 88.69 237 ASP B O 1
ATOM 4496 N N . ILE B 1 238 ? 7.992 21.656 -3.719 1 91.69 238 ILE B N 1
ATOM 4497 C CA . ILE B 1 238 ? 7.109 21.875 -2.578 1 91.69 238 ILE B CA 1
ATOM 4498 C C . ILE B 1 238 ? 5.73 22.312 -3.068 1 91.69 238 ILE B C 1
ATOM 4500 O O . ILE B 1 238 ? 4.75 22.25 -2.322 1 91.69 238 ILE B O 1
ATOM 4504 N N . ARG B 1 239 ? 5.586 22.891 -4.254 1 94 239 ARG B N 1
ATOM 4505 C CA . ARG B 1 239 ? 4.316 23.359 -4.801 1 94 239 ARG B CA 1
ATOM 4506 C C . ARG B 1 239 ? 3.328 22.203 -4.957 1 94 239 ARG B C 1
ATOM 4508 O O . ARG B 1 239 ? 2.119 22.422 -5.047 1 94 239 ARG B O 1
ATOM 4515 N N . ALA B 1 240 ? 3.898 20.953 -5.008 1 93.12 240 ALA B N 1
ATOM 4516 C CA . ALA B 1 240 ? 3.029 19.766 -5.02 1 93.12 240 ALA B CA 1
ATOM 4517 C C . ALA B 1 240 ? 2.221 19.672 -3.729 1 93.12 240 ALA B C 1
ATOM 4519 O O . ALA B 1 240 ? 1.041 19.312 -3.754 1 93.12 240 ALA B O 1
ATOM 4520 N N . ASP B 1 241 ? 2.852 20.031 -2.645 1 95.81 241 ASP B N 1
ATOM 4521 C CA . ASP B 1 241 ? 2.162 20.031 -1.357 1 95.81 241 ASP B CA 1
ATOM 4522 C C . ASP B 1 241 ? 1.084 21.109 -1.313 1 95.81 241 ASP B C 1
ATOM 4524 O O . ASP B 1 241 ? 0.041 20.938 -0.682 1 95.81 241 ASP B O 1
ATOM 4528 N N . ILE B 1 242 ? 1.342 22.156 -1.984 1 97.81 242 ILE B N 1
ATOM 4529 C CA . ILE B 1 242 ? 0.381 23.25 -2.025 1 97.81 242 ILE B CA 1
ATOM 4530 C C . ILE B 1 242 ? -0.889 22.797 -2.742 1 97.81 242 ILE B C 1
ATOM 4532 O O . ILE B 1 242 ? -2 23.094 -2.291 1 97.81 242 ILE B O 1
ATOM 4536 N N . TRP B 1 243 ? -0.683 22.141 -3.803 1 97.06 243 TRP B N 1
ATOM 4537 C CA . TRP B 1 243 ? -1.83 21.547 -4.484 1 97.06 243 TRP B CA 1
ATOM 4538 C C . TRP B 1 243 ? -2.623 20.641 -3.541 1 97.06 243 TRP B C 1
ATOM 4540 O O . TRP B 1 243 ? -3.848 20.766 -3.449 1 97.06 243 TRP B O 1
ATOM 4550 N N . SER B 1 244 ? -1.95 19.797 -2.814 1 96.81 244 SER B N 1
ATOM 4551 C CA . SER B 1 244 ? -2.594 18.875 -1.886 1 96.81 244 SER B CA 1
ATOM 4552 C C . SER B 1 244 ? -3.367 19.625 -0.808 1 96.81 244 SER B C 1
ATOM 4554 O O . SER B 1 244 ? -4.434 19.188 -0.376 1 96.81 244 SER B O 1
ATOM 4556 N N . VAL B 1 245 ? -2.805 20.75 -0.398 1 98.25 245 VAL B N 1
ATOM 4557 C CA . VAL B 1 245 ? -3.498 21.594 0.566 1 98.25 245 VAL B CA 1
ATOM 4558 C C . VAL B 1 245 ? -4.816 22.078 -0.03 1 98.25 245 VAL B C 1
ATOM 4560 O O . VAL B 1 245 ? -5.863 22.016 0.618 1 98.25 245 VAL B O 1
ATOM 4563 N N . GLY B 1 246 ? -4.75 22.547 -1.245 1 98.5 246 GLY B N 1
ATOM 4564 C CA . GLY B 1 246 ? -5.949 23.016 -1.919 1 98.5 246 GLY B CA 1
ATOM 4565 C C . GLY B 1 246 ? -7.039 21.953 -2.006 1 98.5 246 GLY B C 1
ATOM 4566 O O . GLY B 1 246 ? -8.195 22.219 -1.675 1 98.5 246 GLY B O 1
ATOM 4567 N N . ILE B 1 247 ? -6.629 20.781 -2.436 1 97.88 247 ILE B N 1
ATOM 4568 C CA . ILE B 1 247 ? -7.582 19.688 -2.559 1 97.88 247 ILE B CA 1
ATOM 4569 C C . ILE B 1 247 ? -8.172 19.359 -1.188 1 97.88 247 ILE B C 1
ATOM 4571 O O . ILE B 1 247 ? -9.375 19.141 -1.058 1 97.88 247 ILE B O 1
ATOM 4575 N N . SER B 1 248 ? -7.363 19.328 -0.155 1 98 248 SER B N 1
ATOM 4576 C CA . SER B 1 248 ? -7.809 19.031 1.202 1 98 248 SER B CA 1
ATOM 4577 C C . SER B 1 248 ? -8.812 20.062 1.697 1 98 248 SER B C 1
ATOM 4579 O O . SER B 1 248 ? -9.812 19.719 2.332 1 98 248 SER B O 1
ATOM 4581 N N . LEU B 1 249 ? -8.539 21.281 1.38 1 98.56 249 LEU B N 1
ATOM 4582 C CA . LEU B 1 249 ? -9.438 22.344 1.812 1 98.56 249 LEU B CA 1
ATOM 4583 C C . LEU B 1 249 ? -10.789 22.234 1.113 1 98.56 249 LEU B C 1
ATOM 4585 O O . LEU B 1 249 ? -11.828 22.422 1.741 1 98.56 249 LEU B O 1
ATOM 4589 N N . VAL B 1 250 ? -10.789 21.953 -0.175 1 98.06 250 VAL B N 1
ATOM 4590 C CA . VAL B 1 250 ? -12.039 21.766 -0.907 1 98.06 250 VAL B CA 1
ATOM 4591 C C . VAL B 1 250 ? -12.82 20.609 -0.302 1 98.06 250 VAL B C 1
ATOM 4593 O O . VAL B 1 250 ? -14.031 20.719 -0.078 1 98.06 250 VAL B O 1
ATOM 4596 N N . GLU B 1 251 ? -12.133 19.547 -0.066 1 96.94 251 GLU B N 1
ATOM 4597 C CA . GLU B 1 251 ? -12.758 18.344 0.505 1 96.94 251 GLU B CA 1
ATOM 4598 C C . GLU B 1 251 ? -13.383 18.656 1.862 1 96.94 251 GLU B C 1
ATOM 4600 O O . GLU B 1 251 ? -14.531 18.281 2.119 1 96.94 251 GLU B O 1
ATOM 4605 N N . LEU B 1 252 ? -12.672 19.328 2.715 1 98.06 252 LEU B N 1
ATOM 4606 C CA . LEU B 1 252 ? -13.148 19.641 4.059 1 98.06 252 LEU B CA 1
ATOM 4607 C C . LEU B 1 252 ? -14.273 20.672 4.012 1 98.06 252 LEU B C 1
ATOM 4609 O O . LEU B 1 252 ? -15.195 20.625 4.828 1 98.06 252 LEU B O 1
ATOM 4613 N N . ALA B 1 253 ? -14.195 21.578 3.098 1 98.19 253 ALA B N 1
ATOM 4614 C CA . ALA B 1 253 ? -15.211 22.625 2.949 1 98.19 253 ALA B CA 1
ATOM 4615 C C . ALA B 1 253 ? -16.531 22.031 2.469 1 98.19 253 ALA B C 1
ATOM 4617 O O . ALA B 1 253 ? -17.594 22.438 2.922 1 98.19 253 ALA B O 1
ATOM 4618 N N . ARG B 1 254 ? -16.469 21.047 1.577 1 95.75 254 ARG B N 1
ATOM 4619 C CA . ARG B 1 254 ? -17.672 20.5 0.961 1 95.75 254 ARG B CA 1
ATOM 4620 C C . ARG B 1 254 ? -18.094 19.203 1.643 1 95.75 254 ARG B C 1
ATOM 4622 O O . ARG B 1 254 ? -19.219 18.734 1.449 1 95.75 254 ARG B O 1
ATOM 4629 N N . GLY B 1 255 ? -17.172 18.641 2.314 1 94.19 255 GLY B N 1
ATOM 4630 C CA . GLY B 1 255 ? -17.453 17.359 2.943 1 94.19 255 GLY B CA 1
ATOM 4631 C C . GLY B 1 255 ? -17.219 16.188 2.014 1 94.19 255 GLY B C 1
ATOM 4632 O O . GLY B 1 255 ? -17.547 15.047 2.355 1 94.19 255 GLY B O 1
ATOM 4633 N N . GLU B 1 256 ? -16.672 16.484 0.841 1 92 256 GLU B N 1
ATOM 4634 C CA . GLU B 1 256 ? -16.422 15.43 -0.136 1 92 256 GLU B CA 1
ATOM 4635 C C . GLU B 1 256 ? -15.242 15.781 -1.034 1 92 256 GLU B C 1
ATOM 4637 O O . GLU B 1 256 ? -15.086 16.938 -1.441 1 92 256 GLU B O 1
ATOM 4642 N N . ASN B 1 257 ? -14.445 14.711 -1.28 1 92.38 257 ASN B N 1
ATOM 4643 C CA . ASN B 1 257 ? -13.328 14.906 -2.197 1 92.38 257 ASN B CA 1
ATOM 4644 C C . ASN B 1 257 ? -13.805 15.312 -3.59 1 92.38 257 ASN B C 1
ATOM 4646 O O . ASN B 1 257 ? -14.781 14.75 -4.098 1 92.38 257 ASN B O 1
ATOM 4650 N N . PRO B 1 258 ? -13.203 16.297 -4.164 1 93.62 258 PRO B N 1
ATOM 4651 C CA . PRO B 1 258 ? -13.68 16.766 -5.465 1 93.62 258 PRO B CA 1
ATOM 4652 C C . PRO B 1 258 ? -13.586 15.703 -6.555 1 93.62 258 PRO B C 1
ATOM 4654 O O . PRO B 1 258 ? -14.219 15.836 -7.605 1 93.62 258 PRO B O 1
ATOM 4657 N N . TYR B 1 259 ? -12.828 14.711 -6.398 1 89.06 259 TYR B N 1
ATOM 4658 C CA . TYR B 1 259 ? -12.695 13.641 -7.387 1 89.06 259 TYR B CA 1
ATOM 4659 C C . TYR B 1 259 ? -13.43 12.383 -6.934 1 89.06 259 TYR B C 1
ATOM 4661 O O . TYR B 1 259 ? -13.102 11.281 -7.375 1 89.06 259 TYR B O 1
ATOM 4669 N N . HIS B 1 260 ? -14.32 12.617 -6.105 1 83.31 260 HIS B N 1
ATOM 4670 C CA . HIS B 1 260 ? -15.164 11.516 -5.648 1 83.31 260 HIS B CA 1
ATOM 4671 C C . HIS B 1 260 ? -15.992 10.953 -6.793 1 83.31 260 HIS B C 1
ATOM 4673 O O . HIS B 1 260 ? -16.297 11.664 -7.758 1 83.31 260 HIS B O 1
ATOM 4679 N N . GLY B 1 261 ? -16.281 9.672 -6.711 1 76.69 261 GLY B N 1
ATOM 4680 C CA . GLY B 1 261 ? -17.172 9.07 -7.684 1 76.69 261 GLY B CA 1
ATOM 4681 C C . GLY B 1 261 ? -16.453 8.391 -8.828 1 76.69 261 GLY B C 1
ATOM 4682 O O . GLY B 1 261 ? -17.078 7.828 -9.727 1 76.69 261 GLY B O 1
ATOM 4683 N N . CYS B 1 262 ? -15.133 8.617 -8.875 1 76.94 262 CYS B N 1
ATOM 4684 C CA . CYS B 1 262 ? -14.367 7.91 -9.898 1 76.94 262 CYS B CA 1
ATOM 4685 C C . CYS B 1 262 ? -14.43 6.406 -9.68 1 76.94 262 CYS B C 1
ATOM 4687 O O . CYS B 1 262 ? -14.336 5.93 -8.547 1 76.94 262 CYS B O 1
ATOM 4689 N N . SER B 1 263 ? -14.633 5.68 -10.711 1 73.12 263 SER B N 1
ATOM 4690 C CA . SER B 1 263 ? -14.773 4.227 -10.641 1 73.12 263 SER B CA 1
ATOM 4691 C C . SER B 1 263 ? -13.406 3.547 -10.578 1 73.12 263 SER B C 1
ATOM 4693 O O . SER B 1 263 ? -13.289 2.426 -10.078 1 73.12 263 SER B O 1
ATOM 4695 N N . THR B 1 264 ? -12.406 4.195 -11.18 1 76 264 THR B N 1
ATOM 4696 C CA . THR B 1 264 ? -11.07 3.627 -11.195 1 76 264 THR B CA 1
ATOM 4697 C C . THR B 1 264 ? -10.031 4.684 -10.828 1 76 264 THR B C 1
ATOM 4699 O O . THR B 1 264 ? -10.297 5.883 -10.922 1 76 264 THR B O 1
ATOM 4702 N N . GLU B 1 265 ? -8.93 4.207 -10.398 1 78 265 GLU B N 1
ATOM 4703 C CA . GLU B 1 265 ? -7.812 5.113 -10.148 1 78 265 GLU B CA 1
ATOM 4704 C C . GLU B 1 265 ? -7.391 5.832 -11.422 1 78 265 GLU B C 1
ATOM 4706 O O . GLU B 1 265 ? -7.047 7.016 -11.391 1 78 265 GLU B O 1
ATOM 4711 N N . PHE B 1 266 ? -7.438 5.102 -12.523 1 78.56 266 PHE B N 1
ATOM 4712 C CA . PHE B 1 266 ? -7.043 5.691 -13.797 1 78.56 266 PHE B CA 1
ATOM 4713 C C . PHE B 1 266 ? -7.961 6.852 -14.164 1 78.56 266 PHE B C 1
ATOM 4715 O O . PHE B 1 266 ? -7.5 7.887 -14.656 1 78.56 266 PHE B O 1
ATOM 4722 N N . GLU B 1 267 ? -9.18 6.629 -13.953 1 83.38 267 GLU B N 1
ATOM 4723 C CA . GLU B 1 267 ? -10.133 7.707 -14.211 1 83.38 267 GLU B CA 1
ATOM 4724 C C . GLU B 1 267 ? -9.82 8.93 -13.352 1 83.38 267 GLU B C 1
ATOM 4726 O O . GLU B 1 267 ? -9.836 10.062 -13.844 1 83.38 267 GLU B O 1
ATOM 4731 N N . MET B 1 268 ? -9.578 8.688 -12.117 1 86.56 268 MET B N 1
ATOM 4732 C CA . MET B 1 268 ? -9.273 9.766 -11.18 1 86.56 268 MET B CA 1
ATOM 4733 C C . MET B 1 268 ? -8.031 10.531 -11.625 1 86.56 268 MET B C 1
ATOM 4735 O O . MET B 1 268 ? -8.047 11.766 -11.695 1 86.56 268 MET B O 1
ATOM 4739 N N . LEU B 1 269 ? -6.984 9.836 -11.977 1 86.75 269 LEU B N 1
ATOM 4740 C CA . LEU B 1 269 ? -5.742 10.469 -12.406 1 86.75 269 LEU B CA 1
ATOM 4741 C C . LEU B 1 269 ? -5.945 11.242 -13.703 1 86.75 269 LEU B C 1
ATOM 4743 O O . LEU B 1 269 ? -5.391 12.328 -13.875 1 86.75 269 LEU B O 1
ATOM 4747 N N . SER B 1 270 ? -6.742 10.703 -14.57 1 87.88 270 SER B N 1
ATOM 4748 C CA . SER B 1 270 ? -7.035 11.367 -15.836 1 87.88 270 SER B CA 1
ATOM 4749 C C . SER B 1 270 ? -7.758 12.695 -15.602 1 87.88 270 SER B C 1
ATOM 4751 O O . SER B 1 270 ? -7.477 13.688 -16.281 1 87.88 270 SER B O 1
ATOM 4753 N N . ARG B 1 271 ? -8.633 12.688 -14.648 1 90.12 271 ARG B N 1
ATOM 4754 C CA . ARG B 1 271 ? -9.383 13.898 -14.344 1 90.12 271 ARG B CA 1
ATOM 4755 C C . ARG B 1 271 ? -8.469 14.961 -13.742 1 90.12 271 ARG B C 1
ATOM 4757 O O . ARG B 1 271 ? -8.594 16.141 -14.062 1 90.12 271 ARG B O 1
ATOM 4764 N N . ILE B 1 272 ? -7.605 14.578 -12.898 1 91.12 272 ILE B N 1
ATOM 4765 C CA . ILE B 1 272 ? -6.668 15.5 -12.266 1 91.12 272 ILE B CA 1
ATOM 4766 C C . ILE B 1 272 ? -5.832 16.203 -13.344 1 91.12 272 ILE B C 1
ATOM 4768 O O . ILE B 1 272 ? -5.598 17.406 -13.266 1 91.12 272 ILE B O 1
ATOM 4772 N N . VAL B 1 273 ? -5.461 15.461 -14.305 1 88.5 273 VAL B N 1
ATOM 4773 C CA . VAL B 1 273 ? -4.566 15.977 -15.344 1 88.5 273 VAL B CA 1
ATOM 4774 C C . VAL B 1 273 ? -5.371 16.781 -16.359 1 88.5 273 VAL B C 1
ATOM 4776 O O . VAL B 1 273 ? -4.969 17.875 -16.75 1 88.5 273 VAL B O 1
ATOM 4779 N N . SER B 1 274 ? -6.551 16.328 -16.734 1 90.81 274 SER B N 1
ATOM 4780 C CA . SER B 1 274 ? -7.195 16.828 -17.938 1 90.81 274 SER B CA 1
ATOM 4781 C C . SER B 1 274 ? -8.312 17.812 -17.609 1 90.81 274 SER B C 1
ATOM 4783 O O . SER B 1 274 ? -8.609 18.719 -18.391 1 90.81 274 SER B O 1
ATOM 4785 N N . GLU B 1 275 ? -8.953 17.688 -16.484 1 93.25 275 GLU B N 1
ATOM 4786 C CA . GLU B 1 275 ? -10.094 18.547 -16.156 1 93.25 275 GLU B CA 1
ATOM 4787 C C . GLU B 1 275 ? -9.648 19.828 -15.453 1 93.25 275 GLU B C 1
ATOM 4789 O O . GLU B 1 275 ? -8.516 19.906 -14.977 1 93.25 275 GLU B O 1
ATOM 4794 N N . SER B 1 276 ? -10.578 20.766 -15.43 1 95.62 276 SER B N 1
ATOM 4795 C CA . SER B 1 276 ? -10.328 21.984 -14.664 1 95.62 276 SER B CA 1
ATOM 4796 C C . SER B 1 276 ? -10.211 21.688 -13.172 1 95.62 276 SER B C 1
ATOM 4798 O O . SER B 1 276 ? -10.906 20.812 -12.656 1 95.62 276 SER B O 1
ATOM 4800 N N . PRO B 1 277 ? -9.352 22.453 -12.539 1 96.5 277 PRO B N 1
ATOM 4801 C CA . PRO B 1 277 ? -9.211 22.219 -11.102 1 96.5 277 PRO B CA 1
ATOM 4802 C C . PRO B 1 277 ? -10.469 22.578 -10.32 1 96.5 277 PRO B C 1
ATOM 4804 O O . PRO B 1 277 ? -11.258 23.422 -10.75 1 96.5 277 PRO B O 1
ATOM 4807 N N . PRO B 1 278 ? -10.672 21.891 -9.203 1 96.12 278 PRO B N 1
ATOM 4808 C CA . PRO B 1 278 ? -11.82 22.234 -8.359 1 96.12 278 PRO B CA 1
ATOM 4809 C C . PRO B 1 278 ? -11.781 23.672 -7.859 1 96.12 278 PRO B C 1
ATOM 4811 O O . PRO B 1 278 ? -10.695 24.234 -7.68 1 96.12 278 PRO B O 1
ATOM 4814 N N . ARG B 1 279 ? -12.992 24.234 -7.672 1 96.62 279 ARG B N 1
ATOM 4815 C CA . ARG B 1 279 ? -13.117 25.609 -7.172 1 96.62 279 ARG B CA 1
ATOM 4816 C C . ARG B 1 279 ? -14.227 25.719 -6.129 1 96.62 279 ARG B C 1
ATOM 4818 O O . ARG B 1 279 ? -15.172 24.922 -6.141 1 96.62 279 ARG B O 1
ATOM 4825 N N . LEU B 1 280 ? -13.992 26.562 -5.211 1 97.62 280 LEU B N 1
ATOM 4826 C CA . LEU B 1 280 ? -15.055 27 -4.312 1 97.62 280 LEU B CA 1
ATOM 4827 C C . LEU B 1 280 ? -15.664 28.312 -4.785 1 97.62 280 LEU B C 1
ATOM 4829 O O . LEU B 1 280 ? -15 29.109 -5.449 1 97.62 280 LEU B O 1
ATOM 4833 N N . THR B 1 281 ? -16.984 28.484 -4.449 1 96.69 281 THR B N 1
ATOM 4834 C CA . THR B 1 281 ? -17.656 29.703 -4.934 1 96.69 281 THR B CA 1
ATOM 4835 C C . THR B 1 281 ? -18.328 30.438 -3.785 1 96.69 281 THR B C 1
ATOM 4837 O O . THR B 1 281 ? -18.578 29.859 -2.727 1 96.69 281 THR B O 1
ATOM 4840 N N . ILE B 1 282 ? -18.578 31.688 -4.055 1 96.94 282 ILE B N 1
ATOM 4841 C CA . ILE B 1 282 ? -19.25 32.531 -3.076 1 96.94 282 ILE B CA 1
ATOM 4842 C C . ILE B 1 282 ? -20.688 32.031 -2.867 1 96.94 282 ILE B C 1
ATOM 4844 O O . ILE B 1 282 ? -21.219 32.125 -1.763 1 96.94 282 ILE B O 1
ATOM 4848 N N . GLU B 1 283 ? -21.312 31.453 -3.846 1 96.12 283 GLU B N 1
ATOM 4849 C CA . GLU B 1 283 ? -22.672 30.922 -3.779 1 96.12 283 GLU B CA 1
ATOM 4850 C C . GLU B 1 283 ? -22.75 29.766 -2.783 1 96.12 283 GLU B C 1
ATOM 4852 O O . GLU B 1 283 ? -23.828 29.484 -2.248 1 96.12 283 GLU B O 1
ATOM 4857 N N . GLU B 1 284 ? -21.625 29.188 -2.549 1 95.56 284 GLU B N 1
ATOM 4858 C CA . GLU B 1 284 ? -21.578 28.078 -1.594 1 95.56 284 GLU B CA 1
ATOM 4859 C C . GLU B 1 284 ? -21.484 28.594 -0.16 1 95.56 284 GLU B C 1
ATOM 4861 O O . GLU B 1 284 ? -21.5 27.797 0.789 1 95.56 284 GLU B O 1
ATOM 4866 N N . GLY B 1 285 ? -21.328 29.969 -0.005 1 95.75 285 GLY B N 1
ATOM 4867 C CA . GLY B 1 285 ? -21.281 30.562 1.322 1 95.75 285 GLY B CA 1
ATOM 4868 C C . GLY B 1 285 ? -19.875 30.906 1.77 1 95.75 285 GLY B C 1
ATOM 4869 O O . GLY B 1 285 ? -19.656 31.25 2.934 1 95.75 285 GLY B O 1
ATOM 4870 N N . PHE B 1 286 ? -18.969 30.875 0.864 1 98.06 286 PHE B N 1
ATOM 4871 C CA . PHE B 1 286 ? -17.578 31.141 1.23 1 98.06 286 PHE B CA 1
ATOM 4872 C C . PHE B 1 286 ? -17.172 32.562 0.836 1 98.06 286 PHE B C 1
ATOM 4874 O O . PHE B 1 286 ? -17.734 33.125 -0.094 1 98.06 286 PHE B O 1
ATOM 4881 N N . SER B 1 287 ? -16.266 33.094 1.596 1 98.44 287 SER B N 1
ATOM 4882 C CA . SER B 1 287 ? -15.773 34.438 1.292 1 98.44 287 SER B CA 1
ATOM 4883 C C . SER B 1 287 ? -14.984 34.438 -0.014 1 98.44 287 SER B C 1
ATOM 4885 O O . SER B 1 287 ? -14.43 33.438 -0.424 1 98.44 287 SER B O 1
ATOM 4887 N N . SER B 1 288 ? -14.906 35.531 -0.653 1 98.44 288 SER B N 1
ATOM 4888 C CA . SER B 1 288 ? -14.125 35.719 -1.874 1 98.44 288 SER B CA 1
ATOM 4889 C C . SER B 1 288 ? -12.648 35.438 -1.626 1 98.44 288 SER B C 1
ATOM 4891 O O . SER B 1 288 ? -11.961 34.875 -2.488 1 98.44 288 SER B O 1
ATOM 4893 N N . ALA B 1 289 ? -12.227 35.812 -0.465 1 98.56 289 ALA B N 1
ATOM 4894 C CA . ALA B 1 289 ? -10.828 35.594 -0.121 1 98.56 289 ALA B CA 1
ATOM 4895 C C . ALA B 1 289 ? -10.5 34.125 -0.029 1 98.56 289 ALA B C 1
ATOM 4897 O O . ALA B 1 289 ? -9.445 33.656 -0.499 1 98.56 289 ALA B O 1
ATOM 4898 N N . PHE B 1 290 ? -11.391 33.375 0.613 1 98.69 290 PHE B N 1
ATOM 4899 C CA . PHE B 1 290 ? -11.195 31.953 0.709 1 98.69 290 PHE B CA 1
ATOM 4900 C C . PHE B 1 290 ? -11.227 31.297 -0.671 1 98.69 290 PHE B C 1
ATOM 4902 O O . PHE B 1 290 ? -10.375 30.469 -0.999 1 98.69 290 PHE B O 1
ATOM 4909 N N . CYS B 1 291 ? -12.133 31.672 -1.504 1 98.75 291 CYS B N 1
ATOM 4910 C CA . CYS B 1 291 ? -12.234 31.172 -2.865 1 98.75 291 CYS B CA 1
ATOM 4911 C C . CYS B 1 291 ? -10.969 31.453 -3.656 1 98.75 291 CYS B C 1
ATOM 4913 O O . CYS B 1 291 ? -10.469 30.594 -4.379 1 98.75 291 CYS B O 1
ATOM 4915 N N . ASP B 1 292 ? -10.453 32.594 -3.506 1 98.56 292 ASP B N 1
ATOM 4916 C CA . ASP B 1 292 ? -9.234 33 -4.191 1 98.56 292 ASP B CA 1
ATOM 4917 C C . ASP B 1 292 ? -8.039 32.156 -3.719 1 98.56 292 ASP B C 1
ATOM 4919 O O . ASP B 1 292 ? -7.234 31.703 -4.531 1 98.56 292 ASP B O 1
ATOM 4923 N N . PHE B 1 293 ? -7.945 32.031 -2.455 1 98.62 293 PHE B N 1
ATOM 4924 C CA . PHE B 1 293 ? -6.848 31.266 -1.871 1 98.62 293 PHE B CA 1
ATOM 4925 C C . PHE B 1 293 ? -6.816 29.859 -2.434 1 98.62 293 PHE B C 1
ATOM 4927 O O . PHE B 1 293 ? -5.766 29.375 -2.861 1 98.62 293 PHE B O 1
ATOM 4934 N N . VAL B 1 294 ? -7.992 29.188 -2.438 1 98.69 294 VAL B N 1
ATOM 4935 C CA . VAL B 1 294 ? -8.102 27.828 -2.934 1 98.69 294 VAL B CA 1
ATOM 4936 C C . VAL B 1 294 ? -7.758 27.781 -4.422 1 98.69 294 VAL B C 1
ATOM 4938 O O . VAL B 1 294 ? -7.055 26.875 -4.879 1 98.69 294 VAL B O 1
ATOM 4941 N N . SER B 1 295 ? -8.219 28.719 -5.109 1 98.31 295 SER B N 1
ATOM 4942 C CA . SER B 1 295 ? -7.926 28.797 -6.539 1 98.31 295 SER B CA 1
ATOM 4943 C C . SER B 1 295 ? -6.426 28.922 -6.785 1 98.31 295 SER B C 1
ATOM 4945 O O . SER B 1 295 ? -5.898 28.344 -7.734 1 98.31 295 SER B O 1
ATOM 4947 N N . LEU B 1 296 ? -5.777 29.688 -5.996 1 98.12 296 LEU B N 1
ATOM 4948 C CA . LEU B 1 296 ? -4.332 29.844 -6.113 1 98.12 296 LEU B CA 1
ATOM 4949 C C . LEU B 1 296 ? -3.605 28.547 -5.836 1 98.12 296 LEU B C 1
ATOM 4951 O O . LEU B 1 296 ? -2.678 28.172 -6.562 1 98.12 296 LEU B O 1
ATOM 4955 N N . CYS B 1 297 ? -4.055 27.875 -4.801 1 98.56 297 CYS B N 1
ATOM 4956 C CA . CYS B 1 297 ? -3.447 26.594 -4.449 1 98.56 297 CYS B CA 1
ATOM 4957 C C . CYS B 1 297 ? -3.59 25.594 -5.59 1 98.56 297 CYS B C 1
ATOM 4959 O O . CYS B 1 297 ? -2.717 24.75 -5.789 1 98.56 297 CYS B O 1
ATOM 4961 N N . LEU B 1 298 ? -4.652 25.688 -6.312 1 98.31 298 LEU B N 1
ATOM 4962 C CA . LEU B 1 298 ? -5.004 24.656 -7.285 1 98.31 298 LEU B CA 1
ATOM 4963 C C . LEU B 1 298 ? -4.727 25.141 -8.711 1 98.31 298 LEU B C 1
ATOM 4965 O O . LEU B 1 298 ? -5.391 24.719 -9.648 1 98.31 298 LEU B O 1
ATOM 4969 N N . THR B 1 299 ? -3.812 26.078 -8.789 1 97.31 299 THR B N 1
ATOM 4970 C CA . THR B 1 299 ? -3.324 26.469 -10.102 1 97.31 299 THR B CA 1
ATOM 4971 C C . THR B 1 299 ? -2.604 25.297 -10.773 1 97.31 299 THR B C 1
ATOM 4973 O O . THR B 1 299 ? -1.624 24.766 -10.242 1 97.31 299 THR B O 1
ATOM 4976 N N . LYS B 1 300 ? -2.975 24.875 -11.906 1 94.5 300 LYS B N 1
ATOM 4977 C CA . LYS B 1 300 ? -2.455 23.688 -12.562 1 94.5 300 LYS B CA 1
ATOM 4978 C C . LYS B 1 300 ? -1.049 23.922 -13.109 1 94.5 300 LYS B C 1
ATOM 4980 O O . LYS B 1 300 ? -0.202 23.031 -13.062 1 94.5 300 LYS B O 1
ATOM 4985 N N . GLU B 1 301 ? -0.85 25.141 -13.688 1 93.44 301 GLU B N 1
ATOM 4986 C CA . GLU B 1 301 ? 0.499 25.484 -14.125 1 93.44 301 GLU B CA 1
ATOM 4987 C C . GLU B 1 301 ? 1.436 25.672 -12.938 1 93.44 301 GLU B C 1
ATOM 4989 O O . GLU B 1 301 ? 1.393 26.703 -12.266 1 93.44 301 GLU B O 1
ATOM 4994 N N . VAL B 1 302 ? 2.268 24.781 -12.742 1 93.56 302 VAL B N 1
ATOM 4995 C CA . VAL B 1 302 ? 3.053 24.703 -11.516 1 93.56 302 VAL B CA 1
ATOM 4996 C C . VAL B 1 302 ? 3.885 25.969 -11.352 1 93.56 302 VAL B C 1
ATOM 4998 O O . VAL B 1 302 ? 4.094 26.438 -10.227 1 93.56 302 VAL B O 1
ATOM 5001 N N . GLU B 1 303 ? 4.328 26.578 -12.445 1 93.75 303 GLU B N 1
ATOM 5002 C CA . GLU B 1 303 ? 5.184 27.766 -12.383 1 93.75 303 GLU B CA 1
ATOM 5003 C C . GLU B 1 303 ? 4.418 28.969 -11.844 1 93.75 303 GLU B C 1
ATOM 5005 O O . GLU B 1 303 ? 5.023 29.922 -11.367 1 93.75 303 GLU B O 1
ATOM 5010 N N . ARG B 1 304 ? 3.133 28.891 -11.906 1 96.38 304 ARG B N 1
ATOM 5011 C CA . ARG B 1 304 ? 2.291 29.984 -11.461 1 96.38 304 ARG B CA 1
ATOM 5012 C C . ARG B 1 304 ? 1.698 29.719 -10.086 1 96.38 304 ARG B C 1
ATOM 5014 O O . ARG B 1 304 ? 1.03 30.562 -9.5 1 96.38 304 ARG B O 1
ATOM 5021 N N . ARG B 1 305 ? 1.933 28.531 -9.594 1 96.75 305 ARG B N 1
ATOM 5022 C CA . ARG B 1 305 ? 1.438 28.203 -8.266 1 96.75 305 ARG B CA 1
ATOM 5023 C C . ARG B 1 305 ? 2.322 28.812 -7.184 1 96.75 305 ARG B C 1
ATOM 5025 O O . ARG B 1 305 ? 3.551 28.734 -7.258 1 96.75 305 ARG B O 1
ATOM 5032 N N . PRO B 1 306 ? 1.71 29.422 -6.18 1 97 306 PRO B N 1
ATOM 5033 C CA . PRO B 1 306 ? 2.506 30.109 -5.156 1 97 306 PRO B CA 1
ATOM 5034 C C . PRO B 1 306 ? 3.299 29.141 -4.281 1 97 306 PRO B C 1
ATOM 5036 O O . PRO B 1 306 ? 2.996 27.938 -4.25 1 97 306 PRO B O 1
ATOM 5039 N N . LYS B 1 307 ? 4.309 29.703 -3.652 1 96.25 307 LYS B N 1
ATOM 5040 C CA . LYS B 1 307 ? 5.055 28.969 -2.633 1 96.25 307 LYS B CA 1
ATOM 5041 C C . LYS B 1 307 ? 4.551 29.297 -1.232 1 96.25 307 LYS B C 1
ATOM 5043 O O . LYS B 1 307 ? 3.631 30.109 -1.076 1 96.25 307 LYS B O 1
ATOM 5048 N N . TYR B 1 308 ? 5.125 28.672 -0.248 1 97.06 308 TYR B N 1
ATOM 5049 C CA . TYR B 1 308 ? 4.605 28.781 1.112 1 97.06 308 TYR B CA 1
ATOM 5050 C C . TYR B 1 308 ? 4.602 30.234 1.586 1 97.06 308 TYR B C 1
ATOM 5052 O O . TYR B 1 308 ? 3.604 30.703 2.129 1 97.06 308 TYR B O 1
ATOM 5060 N N . ARG B 1 309 ? 5.648 30.953 1.349 1 95 309 ARG B N 1
ATOM 5061 C CA . ARG B 1 309 ? 5.777 32.312 1.826 1 95 309 ARG B CA 1
ATOM 5062 C C . ARG B 1 309 ? 4.684 33.219 1.242 1 95 309 ARG B C 1
ATOM 5064 O O . ARG B 1 309 ? 4.109 34.031 1.948 1 95 309 ARG B O 1
ATOM 5071 N N . GLU B 1 310 ? 4.473 33.031 -0.024 1 96.94 310 GLU B N 1
ATOM 5072 C CA . GLU B 1 310 ? 3.42 33.812 -0.677 1 96.94 310 GLU B CA 1
ATOM 5073 C C . GLU B 1 310 ? 2.051 33.469 -0.087 1 96.94 310 GLU B C 1
ATOM 5075 O O . GLU B 1 310 ? 1.221 34.375 0.099 1 96.94 310 GLU B O 1
ATOM 5080 N N . LEU B 1 311 ? 1.83 32.219 0.191 1 98 311 LEU B N 1
ATOM 5081 C CA . LEU B 1 311 ? 0.555 31.812 0.764 1 98 311 LEU B CA 1
ATOM 5082 C C . LEU B 1 311 ? 0.37 32.406 2.16 1 98 311 LEU B C 1
ATOM 5084 O O . LEU B 1 311 ? -0.737 32.812 2.527 1 98 311 LEU B O 1
ATOM 5088 N N . LEU B 1 312 ? 1.467 32.469 2.912 1 97.75 312 LEU B N 1
ATOM 5089 C CA . LEU B 1 312 ? 1.41 33 4.273 1 97.75 312 LEU B CA 1
ATOM 5090 C C . LEU B 1 312 ? 1.053 34.469 4.277 1 97.75 312 LEU B C 1
ATOM 5092 O O . LEU B 1 312 ? 0.531 35 5.27 1 97.75 312 LEU B O 1
ATOM 5096 N N . MET B 1 313 ? 1.236 35.125 3.145 1 97.88 313 MET B N 1
ATOM 5097 C CA . MET B 1 313 ? 0.959 36.562 3.029 1 97.88 313 MET B CA 1
ATOM 5098 C C . MET B 1 313 ? -0.435 36.812 2.459 1 97.88 313 MET B C 1
ATOM 5100 O O . MET B 1 313 ? -0.909 37.938 2.424 1 97.88 313 MET B O 1
ATOM 5104 N N . HIS B 1 314 ? -1.084 35.781 1.963 1 98.25 314 HIS B N 1
ATOM 5105 C CA . HIS B 1 314 ? -2.43 35.938 1.422 1 98.25 314 HIS B CA 1
ATOM 5106 C C . HIS B 1 314 ? -3.383 36.5 2.473 1 98.25 314 HIS B C 1
ATOM 5108 O O . HIS B 1 314 ? -3.322 36.125 3.643 1 98.25 314 HIS B O 1
ATOM 5114 N N . GLU B 1 315 ? -4.285 37.344 2.109 1 98.38 315 GLU B N 1
ATOM 5115 C CA . GLU B 1 315 ? -5.164 38.062 3.023 1 98.38 315 GLU B CA 1
ATOM 5116 C C . GLU B 1 315 ? -5.992 37.094 3.871 1 98.38 315 GLU B C 1
ATOM 5118 O O . GLU B 1 315 ? -6.246 37.375 5.047 1 98.38 315 GLU B O 1
ATOM 5123 N N . TRP B 1 316 ? -6.414 36 3.273 1 98.56 316 TRP B N 1
ATOM 5124 C CA . TRP B 1 316 ? -7.23 35 3.988 1 98.56 316 TRP B CA 1
ATOM 5125 C C . TRP B 1 316 ? -6.434 34.344 5.102 1 98.56 316 TRP B C 1
ATOM 5127 O O . TRP B 1 316 ? -6.941 34.156 6.211 1 98.56 316 TRP B O 1
ATOM 5137 N N . ILE B 1 317 ? -5.203 34 4.879 1 98.56 317 ILE B N 1
ATOM 5138 C CA . ILE B 1 317 ? -4.332 33.375 5.867 1 98.56 317 ILE B CA 1
ATOM 5139 C C . ILE B 1 317 ? -3.99 34.375 6.965 1 98.56 317 ILE B C 1
ATOM 5141 O O . ILE B 1 317 ? -4.051 34.062 8.156 1 98.56 317 ILE B O 1
ATOM 5145 N N . VAL B 1 318 ? -3.688 35.594 6.566 1 98.38 318 VAL B N 1
ATOM 5146 C CA . VAL B 1 318 ? -3.354 36.656 7.527 1 98.38 318 VAL B CA 1
ATOM 5147 C C . VAL B 1 318 ? -4.551 36.906 8.438 1 98.38 318 VAL B C 1
ATOM 5149 O O . VAL B 1 318 ? -4.391 37.094 9.648 1 98.38 318 VAL B O 1
ATOM 5152 N N . ARG B 1 319 ? -5.688 36.938 7.867 1 98.19 319 ARG B N 1
ATOM 5153 C CA . ARG B 1 319 ? -6.906 37.156 8.641 1 98.19 319 ARG B CA 1
ATOM 5154 C C . ARG B 1 319 ? -7.039 36.094 9.742 1 98.19 319 ARG B C 1
ATOM 5156 O O . ARG B 1 319 ? -7.258 36.438 10.906 1 98.19 319 ARG B O 1
ATOM 5163 N N . TYR B 1 320 ? -6.785 34.875 9.414 1 97.88 320 TYR B N 1
ATOM 5164 C CA . TYR B 1 320 ? -7.082 33.812 10.367 1 97.88 320 TYR B CA 1
ATOM 5165 C C . TYR B 1 320 ? -5.875 33.531 11.25 1 97.88 320 TYR B C 1
ATOM 5167 O O . TYR B 1 320 ? -5.988 32.844 12.258 1 97.88 320 TYR B O 1
ATOM 5175 N N . GLU B 1 321 ? -4.727 33.969 10.852 1 96.81 321 GLU B N 1
ATOM 5176 C CA . GLU B 1 321 ? -3.598 33.969 11.773 1 96.81 321 GLU B CA 1
ATOM 5177 C C . GLU B 1 321 ? -3.881 34.844 12.992 1 96.81 321 GLU B C 1
ATOM 5179 O O . GLU B 1 321 ? -3.455 34.531 14.109 1 96.81 321 GLU B O 1
ATOM 5184 N N . ASN B 1 322 ? -4.68 35.875 12.797 1 96.19 322 ASN B N 1
ATOM 5185 C CA . ASN B 1 322 ? -4.906 36.844 13.844 1 96.19 322 ASN B CA 1
ATOM 5186 C C . ASN B 1 322 ? -6.297 36.719 14.461 1 96.19 322 ASN B C 1
ATOM 5188 O O . ASN B 1 322 ? -6.551 37.219 15.555 1 96.19 322 ASN B O 1
ATOM 5192 N N . ALA B 1 323 ? -7.148 36.031 13.75 1 96.12 323 ALA B N 1
ATOM 5193 C CA . ALA B 1 323 ? -8.516 35.875 14.242 1 96.12 323 ALA B CA 1
ATOM 5194 C C . ALA B 1 323 ? -8.57 34.906 15.414 1 96.12 323 ALA B C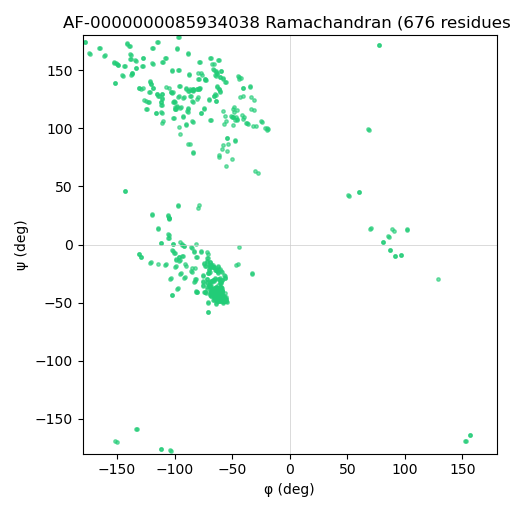 1
ATOM 5196 O O . ALA B 1 323 ? -7.801 33.938 15.453 1 96.12 323 ALA B O 1
ATOM 5197 N N . ASN B 1 324 ? -9.398 35.219 16.344 1 95.44 324 ASN B N 1
ATOM 5198 C CA . ASN B 1 324 ? -9.688 34.281 17.422 1 95.44 324 ASN B CA 1
ATOM 5199 C C . ASN B 1 324 ? -10.859 33.375 17.062 1 95.44 324 ASN B C 1
ATOM 5201 O O . ASN B 1 324 ? -12.008 33.812 17.047 1 95.44 324 ASN B O 1
ATOM 5205 N N . VAL B 1 325 ? -10.523 32.188 16.719 1 97.06 325 VAL B N 1
ATOM 5206 C CA . VAL B 1 325 ? -11.531 31.203 16.359 1 97.06 325 VAL B CA 1
ATOM 5207 C C . VAL B 1 325 ? -11.531 30.078 17.391 1 97.06 325 VAL B C 1
ATOM 5209 O O . VAL B 1 325 ? -10.477 29.516 17.703 1 97.06 325 VAL B O 1
ATOM 5212 N N . ASP B 1 326 ? -12.648 29.734 17.953 1 97.62 326 ASP B N 1
ATOM 5213 C CA . ASP B 1 326 ? -12.758 28.703 18.969 1 97.62 326 ASP B CA 1
ATOM 5214 C C . ASP B 1 326 ? -12.859 27.312 18.344 1 97.62 326 ASP B C 1
ATOM 5216 O O . ASP B 1 326 ? -13.914 26.672 18.375 1 97.62 326 ASP B O 1
ATOM 5220 N N . VAL B 1 327 ? -11.742 26.812 17.938 1 97.31 327 VAL B N 1
ATOM 5221 C CA . VAL B 1 327 ? -11.688 25.5 17.297 1 97.31 327 VAL B CA 1
ATOM 5222 C C . VAL B 1 327 ? -12.023 24.406 18.297 1 97.31 327 VAL B C 1
ATOM 5224 O O . VAL B 1 327 ? -12.742 23.469 17.984 1 97.31 327 VAL B O 1
ATOM 5227 N N . ALA B 1 328 ? -11.523 24.547 19.5 1 97.25 328 ALA B N 1
ATOM 5228 C CA . ALA B 1 328 ? -11.781 23.578 20.547 1 97.25 328 ALA B CA 1
ATOM 5229 C C . ALA B 1 328 ? -13.281 23.469 20.844 1 97.25 328 ALA B C 1
ATOM 5231 O O . ALA B 1 328 ? -13.82 22.375 20.953 1 97.25 328 ALA B O 1
ATOM 5232 N N . GLY B 1 329 ? -13.852 24.656 21.016 1 96.94 329 GLY B N 1
ATOM 5233 C CA . GLY B 1 329 ? -15.289 24.672 21.25 1 96.94 329 GLY B CA 1
ATOM 5234 C C . GLY B 1 329 ? -16.094 24.062 20.109 1 96.94 329 GLY B C 1
ATOM 5235 O O . GLY B 1 329 ? -17.031 23.312 20.344 1 96.94 329 GLY B O 1
ATOM 5236 N N . TRP B 1 330 ? -15.727 24.375 18.953 1 96.88 330 TRP B N 1
ATOM 5237 C CA . TRP B 1 330 ? -16.391 23.797 17.781 1 96.88 330 TRP B CA 1
ATOM 5238 C C . TRP B 1 330 ? -16.25 22.281 17.766 1 96.88 330 TRP B C 1
ATOM 5240 O O . TRP B 1 330 ? -17.234 21.562 17.516 1 96.88 330 TRP B O 1
ATOM 5250 N N . TYR B 1 331 ? -15.086 21.766 18 1 96.56 331 TYR B N 1
ATOM 5251 C CA . TYR B 1 331 ? -14.836 20.344 18.047 1 96.56 331 TYR B CA 1
ATOM 5252 C C . TYR B 1 331 ? -15.719 19.656 19.078 1 96.56 331 TYR B C 1
ATOM 5254 O O . TYR B 1 331 ? -16.281 18.594 18.828 1 96.56 331 TYR B O 1
ATOM 5262 N N . GLN B 1 332 ? -15.812 20.219 20.219 1 95 332 GLN B N 1
ATOM 5263 C CA . GLN B 1 332 ? -16.641 19.656 21.281 1 95 332 GLN B CA 1
ATOM 5264 C C . GLN B 1 332 ? -18.094 19.547 20.844 1 95 332 GLN B C 1
ATOM 5266 O O . GLN B 1 332 ? -18.766 18.562 21.141 1 95 332 GLN B O 1
ATOM 5271 N N . VAL B 1 333 ? -18.531 20.516 20.156 1 93.88 333 VAL B N 1
ATOM 5272 C CA . VAL B 1 333 ? -19.906 20.516 19.672 1 93.88 333 VAL B CA 1
ATOM 5273 C C . VAL B 1 333 ? -20.094 19.391 18.672 1 93.88 333 VAL B C 1
ATOM 5275 O O . VAL B 1 333 ? -21.109 18.688 18.703 1 93.88 333 VAL B O 1
ATOM 5278 N N . VAL B 1 334 ? -19.172 19.234 17.797 1 94.06 334 VAL B N 1
ATOM 5279 C CA . VAL B 1 334 ? -19.266 18.219 16.75 1 94.06 334 VAL B CA 1
ATOM 5280 C C . VAL B 1 334 ? -19.297 16.828 17.359 1 94.06 334 VAL B C 1
ATOM 5282 O O . VAL B 1 334 ? -20.094 15.984 16.953 1 94.06 334 VAL B O 1
ATOM 5285 N N . VAL B 1 335 ? -18.453 16.531 18.281 1 91.38 335 VAL B N 1
ATOM 5286 C CA . VAL B 1 335 ? -18.328 15.203 18.859 1 91.38 335 VAL B CA 1
ATOM 5287 C C . VAL B 1 335 ? -19.547 14.898 19.719 1 91.38 335 VAL B C 1
ATOM 5289 O O . VAL B 1 335 ? -20 13.758 19.797 1 91.38 335 VAL B O 1
ATOM 5292 N N . GLN B 1 336 ? -20.109 15.875 20.422 1 87.5 336 GLN B N 1
ATOM 5293 C CA . GLN B 1 336 ? -21.297 15.695 21.25 1 87.5 336 GLN B CA 1
ATOM 5294 C C . GLN B 1 336 ? -22.531 15.414 20.391 1 87.5 336 GLN B C 1
ATOM 5296 O O . GLN B 1 336 ? -23.406 14.641 20.797 1 87.5 336 GLN B O 1
ATOM 5301 N N . ASN B 1 337 ? -22.609 15.984 19.312 1 78.88 337 ASN B N 1
ATOM 5302 C CA . ASN B 1 337 ? -23.75 15.789 18.422 1 78.88 337 ASN B CA 1
ATOM 5303 C C . ASN B 1 337 ? -23.734 14.406 17.781 1 78.88 337 ASN B C 1
ATOM 5305 O O . ASN B 1 337 ? -24.781 13.875 17.422 1 78.88 337 ASN B O 1
ATOM 5309 N N . SER B 1 338 ? -22.594 13.812 17.5 1 65.75 338 SER B N 1
ATOM 5310 C CA . SER B 1 338 ? -22.484 12.516 16.844 1 65.75 338 SER B CA 1
ATOM 5311 C C . SER B 1 338 ? -22.812 11.375 17.797 1 65.75 338 SER B C 1
ATOM 5313 O O . SER B 1 338 ? -23.125 10.266 17.375 1 65.75 338 SER B O 1
ATOM 5315 N N . SER B 1 339 ? -22.547 11.469 19.125 1 53.41 339 SER B N 1
ATOM 5316 C CA . SER B 1 339 ? -22.922 10.469 20.125 1 53.41 339 SER B CA 1
ATOM 5317 C C . SER B 1 339 ? -24.422 10.43 20.312 1 53.41 339 SER B C 1
ATOM 5319 O O . SER B 1 339 ? -24.953 9.477 20.891 1 53.41 339 SER B O 1
ATOM 5321 N N . ASN B 1 340 ? -25.188 11.461 19.875 1 42.5 340 ASN B N 1
ATOM 5322 C CA . ASN B 1 340 ? -26.641 11.445 19.984 1 42.5 340 ASN B CA 1
ATOM 5323 C C . ASN B 1 340 ? -27.297 10.938 18.703 1 42.5 340 ASN B C 1
ATOM 5325 O O . ASN B 1 340 ? -26.844 11.273 17.609 1 42.5 340 ASN B O 1
#

Radius of gyration: 29.02 Å; Cα contacts (8 Å, |Δi|>4): 1150; chains: 2; bounding box: 105×97×84 Å

Secondary structure (DSSP, 8-state):
---------------------------HHHHHHHHHHHHHHTTTTEEEETTEEEE--GGGEEEEEEEEEETTEEEEEEEETTTTEEEEEEEEE--S-HHHHHHHHHHHHHHHH-TT-TTBPPEEEEEE-SSEEEEEEEPPSEEHHHHHTT-TT---HHHHHHHHHHHHHHHHHIIIII-EE----SGGGEEE-TTS-EEE---TT-EETTS------BTTTGGG--HHHH-TT----THHHHHHHHHHHHHHHHTS-TTTT-SSHHHHHHHHHHSPPP---GGGT--HHHHHHHHHHT-SSGGGS--HHHHHHSHHHHHHHHS---HHHHHHHHHHHH--/---------------------------HHHHHHHHHHHHHHTTTTEEEETTEEEE--GGGEEEEEEEEEETTEEEEEEEETTTTEEEEEEEEE--S-HHHHHHHHHHHHHHHH-TT-TTBPPEEEEEE-SSEEEEEEEPPSEEHHHHHTT-TT---HHHHHHHHHHHHHHHHHIIIII-EE----SGGGEEE-TTS-EEE---TT-EETTS------BTTTGGG--HHHH-TT----THHHHHHHHHHHHHHHHTS-TTTT-SSHHHHHHHHHHSPPP---GGGT--HHHHHHHHHHT-SSGGGS--HHHHHHSHHHHHHHHS---HHHHHHHHHHHH--

Foldseek 3Di:
DPPPPPPPPPDPDDPDDDPPPPPPDCPPVNVVLVVLLVVQQVQAQWFADPNDTGRHAPVQWAFDAWQDADPFFTKTWTARNVVRAIWIKTKGWQDPDSLNSQLVSQQCVCQVPCCPQLQAWHWGGWHDDNTMIITTTHDADAFQLVLLVLPQAFDDLLLLLLQLLSVLSQQVCCCPVPQKAQLQDARRQWTAHLQGHIHGHRRSLIDRLVDPDSPPDDPPSLLQFALQNVPPVHDDGNLRVLSSSLQRSVCRNRSHRPLPPDPDPVSSSCCNNPPDWDFDDVVSVDDPLVRVLSCLSNDNPSVSRDHSVVSCPRPSNVCSVPDDDRSSVVSVVSVVVSVD/DPPPPPDDPPDPDDPDDDPPPPPPDCPPVNVVLVVLLVVQQVQAQWFADPNDTGRHAPVQWAFDAWQDADPFFTKTWTARNVVRAIWIKTKGWQDPDSLNSQLVSQQCVVQVPCCPQLQAWHWGGWHDDNTMIITTTHDADAFQLVLLVLPQAFDDLLLLLLQLLSVLVQQVCCCPVPQKAQLQDARRQWTAHLQGHIHGHRRSLIDRLVDPDSPPDDLVRLLQFALQNVPPVHDDGNLRVLSSSLQRSVCRNGSHRPLPPDPDSVSSSCCNNPPDWDFDDVVSVDDPQVRVLSCLSNDNPSVSRDHSVVSCPRPSNVCSVPDDDRSSVVSVVSVVVSVD

Organism: Parascaris univalens (NCBI:txid6257)

Nearest PDB structures (foldseek):
  6yg3-assembly1_A  TM=9.343E-01  e=6.452E-31  Homo sapiens
  6yg5-assembly1_A  TM=9.267E-01  e=3.376E-28  Homo sapiens
  3bht-assembly2_C  TM=8.128E-01  e=2.670E-17  Homo sapiens
  4bcp-assembly2_C  TM=8.103E-01  e=5.492E-16  Homo sapiens
  2wei-assembly1_A  TM=8.047E-01  e=7.161E-16  Cryptosporidium parvum Iowa II

Sequence (680 aa):
MANGQIPRRPLPELPTPISSVSSPSPSSNDEALDRRVAEIKSQSGRIVIMNVVYQASKDNLKRIGELGSGTCGVVYKARFDLTGTIMAVKQMAMTSVAEERRRVVMDLDVVLRSHDCPHIVRCYGCFISDYEVHICMELMATCLDKLSKRVQDGFPEDILGKMAVSIIKALDYLKVHQNIIHRDVKPSNILLDLNGTVKLCDFGIAGRLVDSLVRTHTAGCSAYMSPERLDPTHNYDIRADIWSVGISLVELARGENPYHGCSTEFEMLSRIVSESPPRLTIEEGFSSAFCDFVSLCLTKEVERRPKYRELLMHEWIVRYENANVDVAGWYQVVVQNSSNMANGQIPRRPLPELPTPISSVSSPSPSSNDEALDRRVAEIKSQSGRIVIMNVVYQASKDNLKRIGELGSGTCGVVYKARFDLTGTIMAVKQMAMTSVAEERRRVVMDLDVVLRSHDCPHIVRCYGCFISDYEVHICMELMATCLDKLSKRVQDGFPEDILGKMAVSIIKALDYLKVHQNIIHRDVKPSNILLDLNGTVKLCDFGIAGRLVDSLVRTHTAGCSAYMSPERLDPTHNYDIRADIWSVGISLVELARGENPYHGCSTEFEMLSRIVS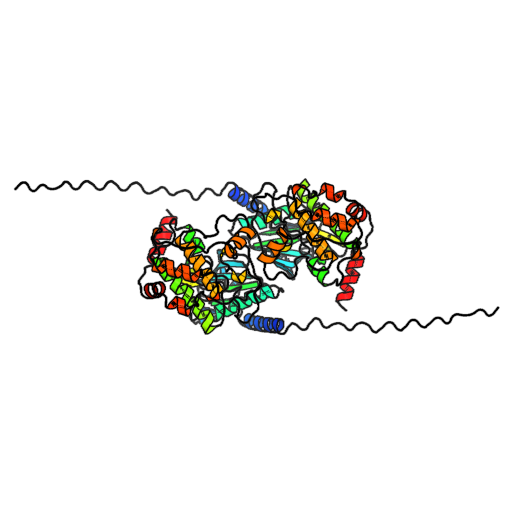ESPPRLTIEEGFSSAFCDFVSLCLTKEVERRPKYRELLMHEWIVRYENANVDVAGWYQVVVQNSSN

InterPro domains:
  IPR000719 Protein kinase domain [PF00069] (63-317)
  IPR000719 Protein kinase domain [PS50011] (61-317)
  IPR000719 Protein kinase domain [SM00220] (61-317)
  IPR008271 Serine/threonine-protein kinase, active site [PS00108] (180-192)
  IPR011009 Protein kinase-like domain superfamily [SSF56112] (59-321)
  IPR052468 Dual specificity MAP kinase kinase [PTHR47238] (19-337)

pLDDT: mean 84.66, std 19.8, range [20.39, 98.75]

Solvent-accessible surface area (backbone atoms only — not comparable to full-atom values): 37218 Å² total; per-residue (Å²): 131,86,79,76,74,73,77,76,72,75,73,74,75,73,77,73,75,78,72,57,74,68,69,75,67,69,49,74,66,50,48,53,48,50,52,50,49,50,57,52,48,70,47,37,21,44,33,44,55,93,91,38,81,41,85,52,55,72,81,42,49,42,79,73,45,79,73,46,74,58,70,70,34,41,28,27,31,26,31,34,62,91,78,60,50,68,28,29,32,40,38,31,71,39,54,89,49,63,71,54,40,48,20,52,49,38,27,47,53,48,36,66,67,34,67,82,41,86,22,34,51,45,50,32,33,36,38,59,58,87,52,34,35,36,39,33,23,65,59,63,70,44,32,44,47,66,50,40,77,63,34,84,76,22,52,54,65,68,56,50,31,44,44,47,41,31,50,49,51,34,51,39,45,34,35,75,76,64,43,34,34,54,76,60,53,40,40,73,33,30,33,33,34,78,80,39,50,41,23,39,51,80,35,43,70,32,39,43,77,84,54,75,83,76,82,80,49,50,66,74,59,59,82,35,55,33,49,46,71,49,34,68,88,42,81,75,59,62,51,40,39,37,24,7,47,24,48,37,49,50,14,42,42,60,49,44,57,86,67,63,88,52,75,23,70,57,50,40,54,48,43,59,61,71,44,80,64,78,77,64,48,57,90,78,72,43,54,68,52,54,29,48,51,39,42,43,31,40,38,78,58,64,90,74,30,60,51,58,71,58,51,59,66,33,66,48,36,46,50,31,70,70,49,90,68,66,46,28,60,51,49,52,52,46,58,58,55,65,79,80,134,78,78,75,72,72,78,75,73,76,72,73,76,73,76,74,77,78,72,59,75,69,68,74,65,68,48,76,66,51,49,50,48,50,53,50,50,52,56,52,49,71,46,37,23,44,33,45,55,94,89,40,80,40,85,53,56,70,82,42,50,44,79,74,45,80,74,47,74,58,70,69,34,40,29,27,32,24,32,34,63,91,78,60,48,67,28,29,31,41,37,30,72,39,53,89,49,63,71,54,40,49,20,53,49,38,27,50,54,49,34,65,67,34,68,84,40,86,22,34,52,46,52,31,33,33,37,58,58,88,52,34,35,36,41,33,24,64,58,63,69,45,30,45,46,66,52,42,77,63,34,84,75,23,52,55,65,68,56,50,29,43,43,48,41,30,51,50,50,34,50,39,47,33,35,74,76,66,44,34,32,56,77,60,54,39,41,74,33,30,31,33,34,81,80,41,50,40,26,41,52,81,34,45,70,32,40,43,77,85,55,75,82,76,82,79,50,50,65,78,57,55,84,34,54,33,50,46,72,50,34,68,88,43,83,73,58,62,53,41,40,36,22,7,47,24,48,36,49,50,15,43,42,59,48,43,56,86,67,61,87,53,75,23,70,56,50,40,53,49,42,59,61,71,46,80,64,77,78,64,49,56,91,80,72,43,53,67,51,54,29,48,51,39,41,42,32,40,37,76,57,64,90,75,29,58,50,58,70,58,51,60,64,33,68,50,37,46,50,31,69,70,49,89,68,65,46,26,62,50,49,53,52,46,57,57,54,66,80,75